Protein AF-S8A061-F1 (afdb_monomer_lite)

Radius of gyration: 48.56 Å; chains: 1; bounding box: 81×166×101 Å

Organism: Dactylellina haptotyla (strain CBS 200.50) (NCBI:txid1284197)

pLDDT: mean 75.88, std 17.02, range [31.41, 95.56]

Foldseek 3Di:
DDPPPPPDDDDDDDDQDWDAAPPPRDIDSALVVNLVCQQAFAFWKAWPVDDDPLGTAGHPPRLQVSLVVVVHQQPIWMAGPFPRHTLGRCDDPVSVVVSSVCCCVAQFPADPQPRDTHGGPVVVVCCCVPVPVNVVSVVVVVVVVVVVVVVVVVVVVVVVVVVVVVVVVVVVVVVVVVVVVVVVVVVVVVVVVVVVVPDDPCPVVVVVVVQVPPPPNDPPVPDDDDDDDDDDDDDPVVVVVVVVVVVVVVVVCVVVVPDDVVVVVVVVLVPPPPVPDDPVVNVVNVVVVVVVVVVVVVVVVVVVVVVVVVVVVVVVVVVVVVVVVVVVVVVVVVVVVVVVVVVVVVVVVVVVVVVVVVVVVVVVVVVVVVVVVVVVVVVVVVVVVVVVD

Secondary structure (DSSP, 8-state):
-----------SS-----EE-TTT--EESSHHHHHHHIIIII-EEEESSS-SGGGEEEHHHHHHHHHHHTT-TTT--EEETTT--EEESSPPTTTHHHHHHHHHHHTSEEPTTT--EESSHHHHHHHHHH-HHHHHHHHHHHHHHHHHHHHHHHHHHHHHHHHHHHHHHHHHHHHHHHHHHHHHHHHHHHHHHHHHHHS-TTHHHHHHHHHTT-TT--TTTTS----PPPPPPPTHHHHHHHHHHHHHHHHHHHHTT---HHHHHHHHHHTS-GGGS-HHHHHHHHHHHHHHHHHHHHHHHHHHHHHHHHHHHHHHHHHHHHHHHHHHHHHHHHHHHHHHHHHHHHHHHHHHHHHHHHHHHHHHHHHHHHHHHHHHHHHHHHHHHHH--

Sequence (389 aa):
MIFDDGRTKLLGCGGVEVNACPCCEVEFMGAAGLQMHYVEEHAWLVCLDCTGKDQHHNGINGFKQHCQRLRSYRQHRIRCGECTAHLGRPPKPQEYGKFIEHLKTCQAILDGFCHDVFTSTELYYEHCNNDEVHILRRKKVQQEEYQERCRIREERKRAESFRKRQANIMAHNYYMACRIEEENKRKRIEQGLEKKTEEPEDYHSIEQAKLKADPNYNPWDDIPLHSKPVEQREPEQKKIVELAQTNNREILRKHYNIKPASEQTSAIKDQIPESMLSPWELAGKKRREAAEERAAAKREEEKKARVLKQAEEEKKKAEEEKIRLEKLKNETKQEKQEREAKEEEERKKLEERMAAFKAWVTQQREMREAKQREEHRVANSYAYINDEA

Structure (mmCIF, N/CA/C/O backbone):
data_AF-S8A061-F1
#
_entry.id   AF-S8A061-F1
#
loop_
_atom_site.group_PDB
_atom_site.id
_atom_site.type_symbol
_atom_site.label_atom_id
_atom_site.label_alt_id
_atom_site.label_comp_id
_atom_site.label_asym_id
_atom_site.label_entity_id
_atom_site.label_seq_id
_atom_site.pdbx_PDB_ins_code
_atom_site.Cartn_x
_atom_site.Cartn_y
_atom_site.Cartn_z
_atom_site.occupancy
_atom_site.B_iso_or_equiv
_atom_site.auth_seq_id
_atom_site.auth_comp_id
_atom_site.auth_asym_id
_atom_site.auth_atom_id
_atom_site.pdbx_PDB_model_num
ATOM 1 N N . MET A 1 1 ? -4.251 30.214 25.606 1.00 33.09 1 MET A N 1
ATOM 2 C CA . MET A 1 1 ? -3.655 29.182 26.477 1.00 33.09 1 MET A CA 1
ATOM 3 C C . MET A 1 1 ? -3.633 27.912 25.656 1.00 33.09 1 MET A C 1
ATOM 5 O O . MET A 1 1 ? -4.698 27.413 25.326 1.00 33.09 1 MET A O 1
ATOM 9 N N . ILE A 1 2 ? -2.453 27.521 25.186 1.00 31.41 2 ILE A N 1
ATOM 10 C CA . ILE A 1 2 ? -2.252 26.329 24.358 1.00 31.41 2 ILE A CA 1
ATOM 11 C C . ILE A 1 2 ? -1.919 25.211 25.345 1.00 31.41 2 ILE A C 1
ATOM 13 O O . ILE A 1 2 ? -0.968 25.359 26.112 1.00 31.41 2 ILE A O 1
ATOM 17 N N . PHE A 1 3 ? -2.746 24.168 25.393 1.00 32.06 3 PHE A N 1
ATOM 18 C CA . PHE A 1 3 ? -2.430 22.954 26.136 1.00 32.06 3 PHE A CA 1
ATOM 19 C C . PHE A 1 3 ? -1.420 22.169 25.304 1.00 32.06 3 PHE A C 1
ATOM 21 O O . PHE A 1 3 ? -1.730 21.681 24.221 1.00 32.06 3 PHE A O 1
ATOM 28 N N . ASP A 1 4 ? -0.184 22.171 25.785 1.00 36.00 4 ASP A N 1
ATOM 29 C CA . ASP A 1 4 ? 0.924 21.388 25.257 1.00 36.00 4 ASP A CA 1
ATOM 30 C C . ASP A 1 4 ? 0.810 19.993 25.900 1.00 36.00 4 ASP A C 1
ATOM 32 O O . ASP A 1 4 ? 1.313 19.751 27.001 1.00 36.00 4 ASP A O 1
ATOM 36 N N . ASP A 1 5 ? 0.043 19.097 25.272 1.00 39.66 5 ASP A N 1
ATOM 37 C CA . ASP A 1 5 ? -0.084 17.704 25.705 1.00 39.66 5 ASP A CA 1
ATOM 38 C C . ASP A 1 5 ? 1.250 16.998 25.438 1.00 39.66 5 ASP A C 1
ATOM 40 O O . ASP A 1 5 ? 1.564 16.592 24.319 1.00 39.66 5 ASP A O 1
ATOM 44 N N . GLY A 1 6 ? 2.081 16.912 26.478 1.00 39.16 6 GLY A N 1
ATOM 45 C CA . GLY A 1 6 ? 3.470 16.450 26.446 1.00 39.16 6 GLY A CA 1
ATOM 46 C C . GLY A 1 6 ? 3.690 14.983 26.054 1.00 39.16 6 GLY A C 1
ATOM 47 O O . GLY A 1 6 ? 4.290 14.239 26.826 1.00 39.16 6 GLY A O 1
ATOM 48 N N . ARG A 1 7 ? 3.281 14.565 24.851 1.00 48.28 7 ARG A N 1
ATOM 49 C CA . ARG A 1 7 ? 3.490 13.206 24.316 1.00 48.28 7 ARG A CA 1
ATOM 50 C C . ARG A 1 7 ? 4.480 13.076 23.165 1.00 48.28 7 ARG A C 1
ATOM 52 O O . ARG A 1 7 ? 4.666 11.979 22.658 1.00 48.28 7 ARG A O 1
ATOM 59 N N . THR A 1 8 ? 5.223 14.120 22.820 1.00 47.09 8 THR A N 1
ATOM 60 C CA . THR A 1 8 ? 6.296 13.977 21.822 1.00 47.09 8 THR A CA 1
ATOM 61 C C . THR A 1 8 ? 7.532 14.767 22.211 1.00 47.09 8 THR A C 1
ATOM 63 O O . THR A 1 8 ? 7.772 15.881 21.756 1.00 47.09 8 THR A O 1
ATOM 66 N N . LYS A 1 9 ? 8.363 14.146 23.049 1.00 42.88 9 LYS A N 1
ATOM 67 C CA . LYS A 1 9 ? 9.779 14.486 23.175 1.00 42.88 9 LYS A CA 1
ATOM 68 C C . LYS A 1 9 ? 10.607 13.330 22.625 1.00 42.88 9 LYS A C 1
ATOM 70 O O . LYS A 1 9 ? 10.781 12.332 23.307 1.00 42.88 9 LYS A O 1
ATOM 75 N N . LEU A 1 10 ? 11.132 13.517 21.413 1.00 38.00 10 LEU A N 1
ATOM 76 C CA . LEU A 1 10 ? 12.569 13.518 21.090 1.00 38.00 10 LEU A CA 1
ATOM 77 C C . LEU A 1 10 ? 12.796 13.114 19.628 1.00 38.00 10 LEU A C 1
ATOM 79 O O . LEU A 1 10 ? 12.884 11.945 19.267 1.00 38.00 10 LEU A O 1
ATOM 83 N N . LEU A 1 11 ? 12.969 14.138 18.794 1.00 41.00 11 LEU A N 1
ATOM 84 C CA . LEU A 1 11 ? 13.789 14.044 17.596 1.00 41.00 11 LEU A CA 1
ATOM 85 C C . LEU A 1 11 ? 15.256 13.931 18.039 1.00 41.00 11 LEU A C 1
ATOM 87 O O . LEU A 1 11 ? 15.762 14.834 18.702 1.00 41.00 11 LEU A O 1
ATOM 91 N N . GLY A 1 12 ? 15.934 12.854 17.637 1.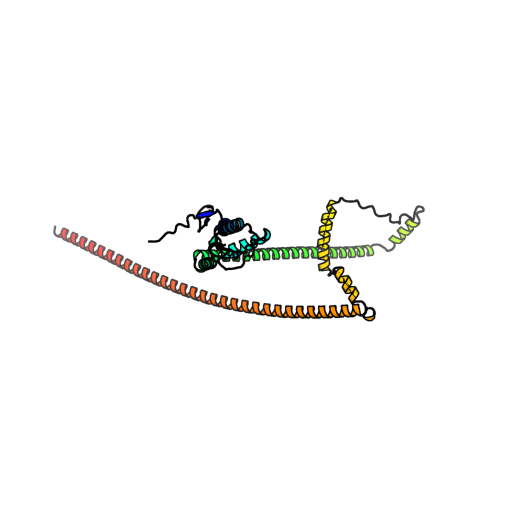00 37.88 12 GLY A N 1
ATOM 92 C CA . GLY A 1 12 ? 17.395 12.743 17.687 1.00 37.88 12 GLY A CA 1
ATOM 93 C C . GLY A 1 12 ? 17.913 11.546 18.486 1.00 37.88 12 GLY A C 1
ATOM 94 O O . GLY A 1 12 ? 17.843 11.535 19.707 1.00 37.88 12 GLY A O 1
ATOM 95 N N . CYS A 1 13 ? 18.513 10.592 17.763 1.00 32.75 13 CYS A N 1
ATOM 96 C CA . CYS A 1 13 ? 19.324 9.466 18.251 1.00 32.75 13 CYS A CA 1
ATOM 97 C C . CYS A 1 13 ? 18.571 8.316 18.945 1.00 32.75 13 CYS A C 1
ATOM 99 O O . CYS A 1 13 ? 18.539 8.249 20.164 1.00 32.75 13 CYS A O 1
ATOM 101 N N . GLY A 1 14 ? 18.058 7.352 18.165 1.00 42.47 14 GLY A N 1
ATOM 102 C CA . GLY A 1 14 ? 17.875 5.953 18.599 1.00 42.47 14 GLY A CA 1
ATOM 103 C C . GLY A 1 14 ? 17.103 5.707 19.902 1.00 42.47 14 GLY A C 1
ATOM 104 O O . GLY A 1 14 ? 17.338 4.687 20.547 1.00 42.47 14 GLY A O 1
ATOM 105 N N . GLY A 1 15 ? 16.231 6.632 20.308 1.00 47.78 15 GLY A N 1
ATOM 106 C CA . GLY A 1 15 ? 15.401 6.482 21.495 1.00 47.78 15 GLY A CA 1
ATOM 107 C C . GLY A 1 15 ? 14.427 5.332 21.288 1.00 47.78 15 GLY A C 1
ATOM 108 O O . GLY A 1 15 ? 13.675 5.325 20.318 1.00 47.78 15 GLY A O 1
ATOM 109 N N . VAL A 1 16 ? 14.473 4.342 22.175 1.00 63.16 16 VAL A N 1
ATOM 110 C CA . VAL A 1 16 ? 13.465 3.282 22.223 1.00 63.16 16 VAL A CA 1
ATOM 111 C C . VAL A 1 16 ? 12.133 3.956 22.548 1.00 63.16 16 VAL A C 1
ATOM 113 O O . VAL A 1 16 ? 11.994 4.536 23.622 1.00 63.16 16 VAL A O 1
ATOM 116 N N . GLU A 1 17 ? 11.182 3.934 21.613 1.00 68.69 17 GLU A N 1
ATOM 117 C CA . GLU A 1 17 ? 9.831 4.448 21.848 1.00 68.69 17 GLU A CA 1
ATOM 118 C C . GLU A 1 17 ? 9.162 3.599 22.937 1.00 68.69 17 GLU A C 1
ATOM 120 O O . GLU A 1 17 ? 8.884 2.410 22.753 1.00 68.69 17 GLU A O 1
ATOM 125 N N . VAL A 1 18 ? 8.949 4.207 24.104 1.00 80.94 18 VAL A N 1
ATOM 126 C CA . VAL A 1 18 ? 8.256 3.577 25.227 1.00 80.94 18 VAL A CA 1
ATOM 127 C C . VAL A 1 18 ? 6.762 3.845 25.081 1.00 80.94 18 VAL A C 1
ATOM 129 O O . VAL A 1 18 ? 6.333 4.993 25.006 1.00 80.94 18 VAL A O 1
ATOM 132 N N . ASN A 1 19 ? 5.972 2.776 25.040 1.00 83.44 19 ASN A N 1
ATOM 133 C CA . ASN A 1 19 ? 4.523 2.825 24.887 1.00 83.44 19 ASN A CA 1
ATOM 134 C C . ASN A 1 19 ? 3.856 2.449 26.213 1.00 83.44 19 ASN A C 1
ATOM 136 O O . ASN A 1 19 ? 4.050 1.334 26.696 1.00 83.44 19 ASN A O 1
ATOM 140 N N . ALA A 1 20 ? 3.069 3.351 26.797 1.00 85.44 20 ALA A N 1
ATOM 141 C CA . ALA A 1 20 ? 2.356 3.100 28.050 1.00 85.44 20 ALA A CA 1
ATOM 142 C C . ALA A 1 20 ? 0.927 2.601 27.796 1.00 85.44 20 ALA A C 1
ATOM 144 O O . ALA A 1 20 ? 0.228 3.092 26.906 1.00 85.44 20 ALA A O 1
ATOM 145 N N . CYS A 1 21 ? 0.467 1.638 28.595 1.00 86.25 21 CYS A N 1
ATOM 146 C CA . CYS A 1 21 ? -0.908 1.159 28.524 1.00 86.25 21 CYS A CA 1
ATOM 147 C C . CYS A 1 21 ? -1.901 2.239 28.983 1.00 86.25 21 CYS A C 1
ATOM 149 O O . CYS A 1 21 ? -1.768 2.730 30.102 1.00 86.25 21 CYS A O 1
ATOM 151 N N . PRO A 1 22 ? -2.951 2.560 28.203 1.00 83.12 22 PRO A N 1
ATOM 152 C CA . PRO A 1 22 ? -3.922 3.585 28.588 1.00 83.12 22 PRO A CA 1
ATOM 153 C C . PRO A 1 22 ? -4.791 3.193 29.794 1.00 83.12 22 PRO A C 1
ATOM 155 O O . PRO A 1 22 ? -5.419 4.058 30.393 1.00 83.12 22 PRO A O 1
ATOM 158 N N . CYS A 1 23 ? -4.851 1.905 30.150 1.00 86.69 23 CYS A N 1
ATOM 159 C CA . CYS A 1 23 ? -5.700 1.406 31.235 1.00 86.69 23 CYS A CA 1
ATOM 160 C C . CYS A 1 23 ? -4.965 1.255 32.574 1.00 86.69 23 CYS A C 1
ATOM 162 O O . CYS A 1 23 ? -5.601 1.331 33.621 1.00 86.69 23 CYS A O 1
ATOM 164 N N . CYS A 1 24 ? -3.653 0.999 32.559 1.00 91.25 24 CYS A N 1
ATOM 165 C CA . CYS A 1 24 ? -2.885 0.725 33.781 1.00 91.25 24 CYS A CA 1
ATOM 166 C C . CYS A 1 24 ? -1.456 1.286 33.778 1.00 91.25 24 CYS A C 1
ATOM 168 O O . CYS A 1 24 ? -0.664 0.903 34.634 1.00 91.25 24 CYS A O 1
ATOM 170 N N . GLU A 1 25 ? -1.113 2.128 32.800 1.00 89.12 25 GLU A N 1
ATOM 171 C CA . GLU A 1 25 ? 0.148 2.885 32.708 1.00 89.12 25 GLU A CA 1
ATOM 172 C C . GLU A 1 25 ? 1.434 2.040 32.650 1.00 89.12 25 GLU A C 1
ATOM 174 O O . GLU A 1 25 ? 2.536 2.575 32.700 1.00 89.12 25 GLU A O 1
ATOM 179 N N . VAL A 1 26 ? 1.324 0.717 32.476 1.00 90.38 26 VAL A N 1
ATOM 180 C CA . VAL A 1 26 ? 2.487 -0.164 32.301 1.00 90.38 26 VAL A CA 1
ATOM 181 C C . VAL A 1 26 ? 3.176 0.161 30.980 1.00 90.38 26 VAL A C 1
ATOM 183 O O . VAL A 1 26 ? 2.534 0.211 29.929 1.00 90.38 26 VAL A O 1
ATOM 186 N N . GLU A 1 27 ? 4.485 0.364 31.046 1.00 90.69 27 GLU A N 1
ATOM 187 C CA . GLU A 1 27 ? 5.329 0.748 29.922 1.00 90.69 27 GLU A CA 1
ATOM 188 C C . GLU A 1 27 ? 5.903 -0.462 29.174 1.00 90.69 27 GLU A C 1
ATOM 190 O O . GLU A 1 27 ? 6.344 -1.449 29.766 1.00 90.69 27 GLU A O 1
ATOM 195 N N . PHE A 1 28 ? 5.944 -0.363 27.846 1.00 91.12 28 PHE A N 1
ATOM 196 C CA . PHE A 1 28 ? 6.450 -1.391 26.945 1.00 91.12 28 PHE A CA 1
ATOM 197 C C . PHE A 1 28 ? 7.448 -0.796 25.957 1.00 91.12 28 PHE A C 1
ATOM 199 O O . PHE A 1 28 ? 7.189 0.230 25.336 1.00 91.12 28 PHE A O 1
ATOM 206 N N . MET A 1 29 ? 8.548 -1.508 25.711 1.00 85.69 29 MET A N 1
ATOM 207 C CA . MET A 1 29 ? 9.551 -1.129 24.701 1.00 85.69 29 MET A CA 1
ATOM 208 C C . MET A 1 29 ? 9.081 -1.339 23.248 1.00 85.69 29 MET A C 1
ATOM 210 O O . MET A 1 29 ? 9.860 -1.172 22.315 1.00 85.69 29 MET A O 1
ATOM 214 N N . GLY A 1 30 ? 7.835 -1.765 23.030 1.00 86.88 30 GLY A N 1
ATOM 215 C CA . GLY A 1 30 ? 7.304 -1.976 21.691 1.00 86.88 30 GLY A CA 1
ATOM 216 C C . GLY A 1 30 ? 5.797 -2.189 21.672 1.00 86.88 30 GLY A C 1
ATOM 217 O O . GLY A 1 30 ? 5.222 -2.821 22.564 1.00 86.88 30 GLY A O 1
ATOM 218 N N . ALA A 1 31 ? 5.166 -1.707 20.606 1.00 86.94 31 ALA A N 1
ATOM 219 C CA . ALA A 1 31 ? 3.717 -1.703 20.470 1.00 86.94 31 ALA A CA 1
ATOM 220 C C . ALA A 1 31 ? 3.098 -3.109 20.396 1.00 86.94 31 ALA A C 1
ATOM 222 O O . ALA A 1 31 ? 1.987 -3.323 20.868 1.00 86.94 31 ALA A O 1
ATOM 223 N N . ALA A 1 32 ? 3.837 -4.110 19.902 1.00 89.81 32 ALA A N 1
ATOM 224 C CA . ALA A 1 32 ? 3.392 -5.506 19.936 1.00 89.81 32 ALA A CA 1
ATOM 225 C C . ALA A 1 32 ? 3.254 -6.050 21.372 1.00 89.81 32 ALA A C 1
ATOM 227 O O . ALA A 1 32 ? 2.344 -6.834 21.651 1.00 89.81 32 ALA A O 1
ATOM 228 N N . GLY A 1 33 ? 4.143 -5.627 22.280 1.00 92.12 33 GLY A N 1
ATOM 229 C CA . GLY A 1 33 ? 4.072 -5.970 23.701 1.00 92.12 33 GLY A CA 1
ATOM 230 C C . GLY A 1 33 ? 2.872 -5.307 24.369 1.00 92.12 33 GLY A C 1
ATOM 231 O O . GLY A 1 33 ? 2.084 -5.989 25.018 1.00 92.12 33 GLY A O 1
ATOM 232 N N . LEU A 1 34 ? 2.677 -4.011 24.106 1.00 92.44 34 LEU A N 1
ATOM 233 C CA . LEU A 1 34 ? 1.504 -3.267 24.566 1.00 92.44 34 LEU A CA 1
ATOM 234 C C . LEU A 1 34 ? 0.191 -3.892 24.061 1.00 92.44 34 LEU A C 1
ATOM 236 O O . LEU A 1 34 ? -0.743 -4.088 24.837 1.00 92.44 34 LEU A O 1
ATOM 240 N N . GLN A 1 35 ? 0.125 -4.257 22.779 1.00 94.44 35 GLN A N 1
ATOM 241 C CA . GLN A 1 35 ? -1.048 -4.889 22.178 1.00 94.44 35 GLN A CA 1
ATOM 242 C C . GLN A 1 35 ? -1.401 -6.208 22.877 1.00 94.44 35 GLN A C 1
ATOM 244 O O . GLN A 1 35 ? -2.561 -6.458 23.202 1.00 94.44 35 GLN A O 1
ATOM 249 N N . MET A 1 36 ? -0.399 -7.059 23.123 1.00 95.12 36 MET A N 1
ATOM 250 C CA . MET A 1 36 ? -0.595 -8.317 23.847 1.00 95.12 36 MET A CA 1
ATOM 251 C C . MET A 1 36 ? -1.033 -8.084 25.288 1.00 95.12 36 MET A C 1
ATOM 253 O O . MET A 1 36 ? -1.967 -8.738 25.740 1.00 95.12 36 MET A O 1
ATOM 257 N N . HIS A 1 37 ? -0.408 -7.134 25.981 1.00 94.88 37 HIS A N 1
ATOM 258 C CA . HIS A 1 37 ? -0.796 -6.768 27.336 1.00 94.88 37 HIS A CA 1
ATOM 259 C C . HIS A 1 37 ? -2.259 -6.317 27.405 1.00 94.88 37 HIS A C 1
ATOM 261 O O . HIS A 1 37 ? -3.004 -6.777 28.267 1.00 94.88 37 HIS A O 1
ATOM 267 N N . TYR A 1 38 ? -2.701 -5.490 26.453 1.00 94.31 38 TYR A N 1
ATOM 268 C CA . TYR A 1 38 ? -4.098 -5.076 26.377 1.00 94.31 38 TYR A CA 1
ATOM 269 C C . TYR A 1 38 ? -5.037 -6.275 26.216 1.00 94.31 38 TYR A C 1
ATOM 271 O O . TYR A 1 38 ? -6.026 -6.397 26.935 1.00 94.31 38 TYR A O 1
ATOM 279 N N . VAL A 1 39 ? -4.706 -7.202 25.315 1.00 94.44 39 VAL A N 1
ATOM 280 C CA . VAL A 1 39 ? -5.485 -8.432 25.127 1.00 94.44 39 VAL A CA 1
ATOM 281 C C . VAL A 1 39 ? -5.546 -9.264 26.414 1.00 94.44 39 VAL A C 1
ATOM 283 O O . VAL A 1 39 ? -6.603 -9.781 26.776 1.00 94.44 39 VAL A O 1
ATOM 286 N N . GLU A 1 40 ? -4.428 -9.406 27.118 1.00 94.19 40 GLU A N 1
ATOM 287 C CA . GLU A 1 40 ? -4.327 -10.274 28.290 1.00 94.19 40 GLU A CA 1
ATOM 288 C C . GLU A 1 40 ? -4.986 -9.705 29.546 1.00 94.19 40 GLU A C 1
ATOM 290 O O . GLU A 1 40 ? -5.576 -10.487 30.295 1.00 94.19 40 GLU A O 1
ATOM 295 N N . GLU A 1 41 ? -4.945 -8.386 29.741 1.00 94.44 41 GLU A N 1
ATOM 296 C CA . GLU A 1 41 ? -5.361 -7.731 30.990 1.00 94.44 41 GLU A CA 1
ATOM 297 C C . GLU A 1 41 ? -6.622 -6.865 30.855 1.00 94.44 41 GLU A C 1
ATOM 299 O O . GLU A 1 41 ? -7.381 -6.745 31.815 1.00 94.44 41 GLU A O 1
ATOM 304 N N . HIS A 1 42 ? -6.894 -6.303 29.672 1.00 94.44 42 HIS A N 1
ATOM 305 C CA . HIS A 1 42 ? -7.905 -5.244 29.507 1.00 94.44 42 HIS A CA 1
ATOM 306 C C . HIS A 1 42 ? -9.012 -5.562 28.498 1.00 94.44 42 HIS A C 1
ATOM 308 O O . HIS A 1 42 ? -10.069 -4.941 28.558 1.00 94.44 42 HIS A O 1
ATOM 314 N N . ALA A 1 43 ? -8.828 -6.546 27.611 1.00 93.50 43 ALA A N 1
ATOM 315 C CA . ALA A 1 43 ? -9.847 -6.932 26.630 1.00 93.50 43 ALA A CA 1
ATOM 316 C C . ALA A 1 43 ? -11.187 -7.278 27.293 1.00 93.50 43 ALA A C 1
ATOM 318 O O . ALA A 1 43 ? -11.258 -8.102 28.204 1.00 93.50 43 ALA A O 1
ATOM 319 N N . TRP A 1 44 ? -12.274 -6.688 26.813 1.00 93.50 44 TRP A N 1
ATOM 320 C CA . TRP A 1 44 ? -13.591 -6.895 27.390 1.00 93.50 44 TRP A CA 1
ATOM 321 C C . TRP A 1 44 ? -14.204 -8.209 26.902 1.00 93.50 44 TRP A C 1
ATOM 323 O O . TRP A 1 44 ? -14.549 -8.363 25.726 1.00 93.50 44 TRP A O 1
ATOM 333 N N . LEU A 1 45 ? -14.355 -9.166 27.817 1.00 92.06 45 LEU A N 1
ATOM 334 C CA . LEU A 1 45 ? -14.873 -10.504 27.538 1.00 92.06 45 LEU A CA 1
ATOM 335 C C . LEU A 1 45 ? -16.161 -10.774 28.310 1.00 92.06 45 LEU A C 1
ATOM 337 O O . LEU A 1 45 ? -16.303 -10.375 29.466 1.00 92.06 45 LEU A O 1
ATOM 341 N N . VAL A 1 46 ? -17.081 -11.506 27.676 1.00 91.31 46 VAL A N 1
ATOM 342 C CA . VAL A 1 46 ? -18.359 -11.899 28.276 1.00 91.31 46 VAL A CA 1
ATOM 343 C C . VAL A 1 46 ? -18.466 -13.418 28.393 1.00 91.31 46 VAL A C 1
ATOM 345 O O . VAL A 1 46 ? -18.392 -14.132 27.391 1.00 91.31 46 VAL A O 1
ATOM 348 N N . CYS A 1 47 ? -18.673 -13.914 29.612 1.00 90.12 47 CYS A N 1
ATOM 349 C CA . CYS A 1 47 ? -18.983 -15.312 29.890 1.00 90.12 47 CYS A CA 1
ATOM 350 C C . CYS A 1 47 ? -20.475 -15.577 29.650 1.00 90.12 47 CYS A C 1
ATOM 352 O O . CYS A 1 47 ? -21.334 -15.013 30.325 1.00 90.12 47 CYS A O 1
ATOM 354 N N . LEU A 1 48 ? -20.796 -16.449 28.693 1.00 87.62 48 LEU A N 1
ATOM 355 C CA . LEU A 1 48 ? -22.182 -16.739 28.303 1.00 87.62 48 LEU A CA 1
ATOM 356 C C . LEU A 1 48 ? -22.888 -17.757 29.201 1.00 87.62 48 LEU A C 1
ATOM 358 O O . LEU A 1 48 ? -24.103 -17.907 29.106 1.00 87.62 48 LEU A O 1
ATOM 362 N N . ASP A 1 49 ? -22.140 -18.476 30.033 1.00 85.88 49 ASP A N 1
ATOM 363 C CA . ASP A 1 49 ? -22.702 -19.502 30.920 1.00 85.88 49 ASP A CA 1
ATOM 364 C C . ASP A 1 49 ? -22.876 -19.000 32.362 1.00 85.88 49 ASP A C 1
ATOM 366 O O . ASP A 1 49 ? -23.431 -19.704 33.203 1.00 85.88 49 ASP A O 1
ATOM 370 N N . CYS A 1 50 ? -22.446 -17.767 32.647 1.00 84.06 50 CYS A N 1
ATOM 371 C CA . CYS A 1 50 ? -22.691 -17.094 33.918 1.00 84.06 50 CYS A CA 1
ATOM 372 C C . CYS A 1 50 ? -23.859 -16.113 33.795 1.00 84.06 50 CYS A C 1
ATOM 374 O O . CYS A 1 50 ? -24.105 -15.531 32.739 1.00 84.06 50 CYS A O 1
ATOM 376 N N . THR A 1 51 ? -24.597 -15.914 34.885 1.00 74.62 51 THR A N 1
ATOM 377 C CA . THR A 1 51 ? -25.728 -14.978 34.959 1.00 74.62 51 THR A CA 1
ATOM 378 C C . THR A 1 51 ? -25.401 -13.821 35.899 1.00 74.62 51 THR A C 1
ATOM 380 O O . THR A 1 51 ? -24.955 -14.058 37.019 1.00 74.62 51 THR A O 1
ATOM 383 N N . GLY A 1 52 ? -25.665 -12.579 35.485 1.00 72.88 52 GLY A N 1
ATOM 384 C CA . GLY A 1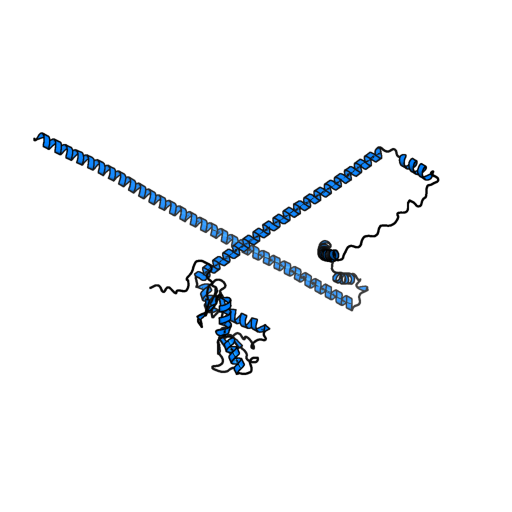 52 ? -25.549 -11.400 36.353 1.00 72.88 52 GLY A CA 1
ATOM 385 C C . GLY A 1 52 ? -24.181 -10.711 36.313 1.00 72.88 52 GLY A C 1
ATOM 386 O O . GLY A 1 52 ? -23.579 -10.582 35.254 1.00 72.88 52 GLY A O 1
ATOM 387 N N . LYS A 1 53 ? -23.703 -10.215 37.465 1.00 69.31 53 LYS A N 1
ATOM 388 C CA . LYS A 1 53 ? -22.515 -9.337 37.556 1.00 69.31 53 LYS A CA 1
ATOM 389 C C . LYS A 1 53 ? -21.195 -10.019 37.174 1.00 69.31 53 LYS A C 1
ATOM 391 O O . LYS A 1 53 ? -20.283 -9.341 36.718 1.00 69.31 53 LYS A O 1
ATOM 396 N N . ASP A 1 54 ? -21.121 -11.343 37.289 1.00 69.31 54 ASP A N 1
ATOM 397 C CA . ASP A 1 54 ? -19.925 -12.131 36.957 1.00 69.31 54 ASP A CA 1
ATOM 398 C C . ASP A 1 54 ? -19.809 -12.457 35.459 1.00 69.31 54 ASP A C 1
ATOM 400 O O . ASP A 1 54 ? -19.036 -13.328 35.075 1.00 69.31 54 ASP A O 1
ATOM 404 N N . GLN A 1 55 ? -20.604 -11.805 34.605 1.00 81.56 55 GLN A N 1
ATOM 405 C CA . GLN A 1 55 ? -20.555 -12.018 33.160 1.00 81.56 55 GLN A CA 1
ATOM 406 C C . GLN A 1 55 ? -19.376 -11.320 32.491 1.00 81.56 55 GLN A C 1
ATOM 408 O O . GLN A 1 55 ? -18.970 -11.760 31.421 1.00 81.56 55 GLN A O 1
ATOM 413 N N . HIS A 1 56 ? -18.847 -10.245 33.073 1.00 88.44 56 HIS A N 1
ATOM 414 C CA . HIS A 1 56 ? -17.830 -9.412 32.436 1.00 88.44 56 HIS A CA 1
ATOM 415 C C . HIS A 1 56 ? -16.453 -9.656 33.040 1.00 88.44 56 HIS A C 1
ATOM 417 O O . HIS A 1 56 ? -16.288 -9.688 34.261 1.00 88.44 56 HIS A O 1
ATOM 423 N N . HIS A 1 57 ? -15.454 -9.790 32.174 1.00 89.00 57 HIS A N 1
ATOM 424 C CA . HIS A 1 57 ? -14.069 -9.998 32.572 1.00 89.00 57 HIS A CA 1
ATOM 425 C C . HIS A 1 57 ? -13.147 -9.073 31.788 1.00 89.00 57 HIS A C 1
ATOM 427 O O . HIS A 1 57 ? -13.334 -8.888 30.584 1.00 89.00 57 HIS A O 1
ATOM 433 N N . ASN A 1 58 ? -12.147 -8.543 32.490 1.00 92.12 58 ASN A N 1
ATOM 434 C CA . ASN A 1 58 ? -11.082 -7.742 31.907 1.00 92.12 58 ASN A CA 1
ATOM 435 C C . ASN A 1 58 ? -9.916 -8.664 31.567 1.00 92.12 58 ASN A C 1
ATOM 437 O O . ASN A 1 58 ? -9.350 -9.334 32.436 1.00 92.12 58 ASN A O 1
ATOM 441 N N . GLY A 1 59 ? -9.628 -8.733 30.279 1.00 91.50 59 GLY A N 1
ATOM 442 C CA . GLY A 1 59 ? -8.564 -9.526 29.718 1.00 91.50 59 GLY A CA 1
ATOM 443 C C . GLY A 1 59 ? -8.807 -11.029 29.760 1.00 91.50 59 GLY A C 1
ATOM 444 O O . GLY A 1 59 ? -9.676 -11.580 30.454 1.00 91.50 59 GLY A O 1
ATOM 445 N N . ILE A 1 60 ? -7.965 -11.734 29.011 1.00 90.75 60 ILE A N 1
ATOM 446 C CA . ILE A 1 60 ? -7.935 -13.194 29.038 1.00 90.75 60 ILE A CA 1
ATOM 447 C C . ILE A 1 60 ? -7.577 -13.708 30.439 1.00 90.75 60 ILE A C 1
ATOM 449 O O . ILE A 1 60 ? -8.110 -14.734 30.871 1.00 90.75 60 ILE A O 1
ATOM 453 N N . ASN A 1 61 ? -6.695 -13.021 31.166 1.00 91.06 61 ASN A N 1
ATOM 454 C CA . ASN A 1 61 ? -6.263 -13.449 32.493 1.00 91.06 61 ASN A CA 1
ATOM 455 C C . ASN A 1 61 ? -7.397 -13.348 33.520 1.00 91.06 61 ASN A C 1
ATOM 457 O O . ASN A 1 61 ? -7.606 -14.306 34.273 1.00 91.06 61 ASN A O 1
ATOM 461 N N . GLY A 1 62 ? -8.213 -12.290 33.476 1.00 89.38 62 GLY A N 1
ATOM 462 C CA . GLY A 1 62 ? -9.426 -12.192 34.291 1.00 89.38 62 GLY A CA 1
ATOM 463 C C . GLY A 1 62 ? -10.419 -13.320 33.996 1.00 89.38 62 GLY A C 1
ATOM 464 O O . GLY A 1 62 ? -10.908 -13.984 34.915 1.00 89.38 62 GLY A O 1
ATOM 465 N N . PHE A 1 63 ? -10.650 -13.624 32.714 1.00 87.94 63 PHE A N 1
ATOM 466 C CA . PHE A 1 63 ? -11.512 -14.743 32.320 1.00 87.94 63 PHE A CA 1
ATOM 467 C C . PHE A 1 63 ? -10.959 -16.102 32.788 1.00 87.94 63 PHE A C 1
ATOM 469 O O . PHE A 1 63 ? -11.708 -16.964 33.262 1.00 87.94 63 PHE A O 1
ATOM 476 N N . LYS A 1 64 ? -9.636 -16.304 32.708 1.00 86.19 64 LYS A N 1
ATOM 477 C CA . LYS A 1 64 ? -8.993 -17.536 33.181 1.00 86.19 64 LYS A CA 1
ATOM 478 C C . LYS A 1 64 ? -9.207 -17.753 34.673 1.00 86.19 64 LYS A C 1
ATOM 480 O O . LYS A 1 64 ? -9.562 -18.861 35.077 1.00 86.19 64 LYS A O 1
ATOM 485 N N . GLN A 1 65 ? -9.015 -16.709 35.477 1.00 87.25 65 GLN A N 1
ATOM 486 C CA . GLN A 1 65 ? -9.223 -16.762 36.924 1.00 87.25 65 GLN A CA 1
ATOM 487 C C . GLN A 1 65 ? -10.683 -17.076 37.270 1.00 87.25 65 GLN A C 1
ATOM 489 O O . GLN A 1 65 ? -10.947 -17.920 38.128 1.00 87.25 65 GLN A O 1
ATOM 494 N N . HIS A 1 66 ? -11.634 -16.459 36.563 1.00 86.69 66 HIS A N 1
ATOM 495 C CA . HIS A 1 66 ? -13.058 -16.761 36.703 1.00 86.69 66 HIS A CA 1
ATOM 496 C C . HIS A 1 66 ? -13.350 -18.251 36.457 1.00 86.69 66 HIS A C 1
ATOM 498 O O . HIS A 1 66 ? -13.918 -18.940 37.306 1.00 86.69 66 HIS A O 1
ATOM 504 N N . CYS A 1 67 ? -12.866 -18.783 35.338 1.00 81.69 67 CYS A N 1
ATOM 505 C CA . CYS A 1 67 ? -13.034 -20.184 34.974 1.00 81.69 67 CYS A CA 1
ATOM 506 C C . CYS A 1 67 ? -12.366 -21.172 35.949 1.00 81.69 67 CYS A C 1
ATOM 508 O O . CYS A 1 67 ? -12.866 -22.281 36.155 1.00 81.69 67 CYS A O 1
ATOM 510 N N . GLN A 1 68 ? -11.232 -20.796 36.548 1.00 83.50 68 GLN A N 1
ATOM 511 C CA . GLN A 1 68 ? -10.566 -21.603 37.575 1.00 83.50 68 GLN A CA 1
ATOM 512 C C . GLN A 1 68 ? -11.409 -21.705 38.852 1.00 83.50 68 GLN A C 1
ATOM 514 O O . GLN A 1 68 ? -11.530 -22.798 39.408 1.00 83.50 68 GLN A O 1
ATOM 519 N N . ARG A 1 69 ? -12.043 -20.604 39.286 1.00 82.50 69 ARG A N 1
ATOM 520 C CA . ARG A 1 69 ? -12.926 -20.598 40.469 1.00 82.50 69 ARG A CA 1
ATOM 521 C C . ARG A 1 69 ? -14.117 -21.542 40.306 1.00 82.50 69 ARG A C 1
ATOM 523 O O . ARG A 1 69 ? -14.476 -22.231 41.255 1.00 82.50 69 ARG A O 1
ATOM 530 N N . LEU A 1 70 ? -14.680 -21.628 39.102 1.00 76.69 70 LEU A N 1
ATOM 531 C CA . LEU A 1 70 ? -15.837 -22.480 38.804 1.00 76.69 70 LEU A CA 1
ATOM 532 C C . LEU A 1 70 ? -15.487 -23.965 38.576 1.00 76.69 70 LEU A C 1
ATOM 534 O O . LEU A 1 70 ? -16.382 -24.779 38.367 1.00 76.69 70 LEU A O 1
ATOM 538 N N . ARG A 1 71 ? -14.198 -24.347 38.638 1.00 69.81 71 ARG A N 1
ATOM 539 C CA . ARG A 1 71 ? -13.688 -25.719 38.397 1.00 69.81 71 ARG A CA 1
ATOM 540 C C . ARG A 1 71 ? -14.114 -26.333 37.049 1.00 69.81 71 ARG A C 1
ATOM 542 O O . ARG A 1 71 ? -14.026 -27.544 36.862 1.00 69.81 71 ARG A O 1
ATOM 549 N N . SER A 1 72 ? -14.517 -25.507 36.087 1.00 68.25 72 SER A N 1
ATOM 550 C CA . SER A 1 72 ? -15.146 -25.913 34.821 1.00 68.25 72 SER A CA 1
ATOM 551 C C . SER A 1 72 ? -14.523 -25.215 33.606 1.00 68.25 72 SER A C 1
ATOM 553 O O . SER A 1 72 ? -15.186 -25.045 32.585 1.00 68.25 72 SER A O 1
ATOM 555 N N . TYR A 1 73 ? -13.238 -24.837 33.673 1.00 59.72 73 TYR A N 1
ATOM 556 C CA . TYR A 1 73 ? -12.572 -23.987 32.672 1.00 59.72 73 TYR A CA 1
ATOM 557 C C . TYR A 1 73 ? -12.888 -24.344 31.215 1.00 59.72 73 TYR A C 1
ATOM 559 O O . TYR A 1 73 ? -13.137 -23.463 30.412 1.00 59.72 73 TYR A O 1
ATOM 567 N N . ARG A 1 74 ? -12.965 -25.630 30.857 1.00 63.56 74 ARG A N 1
ATOM 568 C CA . ARG A 1 74 ? -13.197 -26.078 29.469 1.00 63.56 74 ARG A CA 1
ATOM 569 C C . ARG A 1 74 ? -14.649 -25.996 28.980 1.00 63.56 74 ARG A C 1
ATOM 571 O O . ARG A 1 74 ? -14.910 -26.369 27.837 1.00 63.56 74 ARG A O 1
ATOM 578 N N . GLN A 1 75 ? -15.594 -25.593 29.824 1.00 71.88 75 GLN A N 1
ATOM 579 C CA . GLN A 1 75 ? -17.025 -25.651 29.512 1.00 71.88 75 GLN A CA 1
ATOM 580 C C . GLN A 1 75 ? -17.634 -24.286 29.197 1.00 71.88 75 GLN A C 1
ATOM 582 O O . GLN A 1 75 ? -18.611 -24.248 28.450 1.00 71.88 75 GLN A O 1
ATOM 587 N N . HIS A 1 76 ? -17.030 -23.200 29.687 1.00 78.50 76 HIS A N 1
ATOM 588 C CA . HIS A 1 76 ? -17.588 -21.861 29.540 1.00 78.50 76 HIS A CA 1
ATOM 589 C C . HIS A 1 76 ? -17.411 -21.323 28.121 1.00 78.50 76 HIS A C 1
ATOM 591 O O . HIS A 1 76 ? -16.349 -21.446 27.524 1.00 78.50 76 HIS A O 1
ATOM 597 N N . ARG A 1 77 ? -18.453 -20.726 27.560 1.00 85.12 77 ARG A N 1
ATOM 598 C CA . ARG A 1 77 ? -18.453 -20.061 26.263 1.00 85.12 77 ARG A CA 1
ATOM 599 C C . ARG A 1 77 ? -18.168 -18.582 26.454 1.00 85.12 77 ARG A C 1
ATOM 601 O O . ARG A 1 77 ? -18.724 -17.936 27.341 1.00 85.12 77 ARG A O 1
ATOM 608 N N . ILE A 1 78 ? -17.329 -18.061 25.575 1.00 87.50 78 ILE A N 1
ATOM 609 C CA . ILE A 1 78 ? -16.850 -16.688 25.590 1.00 87.50 78 ILE A CA 1
ATOM 610 C C . ILE A 1 78 ? -17.461 -15.947 24.414 1.00 87.50 78 ILE A C 1
ATOM 612 O O . ILE A 1 78 ? -17.579 -16.472 23.300 1.00 87.50 78 ILE A O 1
ATOM 616 N N . ARG A 1 79 ? -17.813 -14.697 24.664 1.00 90.12 79 ARG A N 1
ATOM 617 C CA . ARG A 1 79 ? -18.208 -13.732 23.653 1.00 90.12 79 ARG A CA 1
ATOM 618 C C . ARG A 1 79 ? -17.317 -12.501 23.761 1.00 90.12 79 ARG A C 1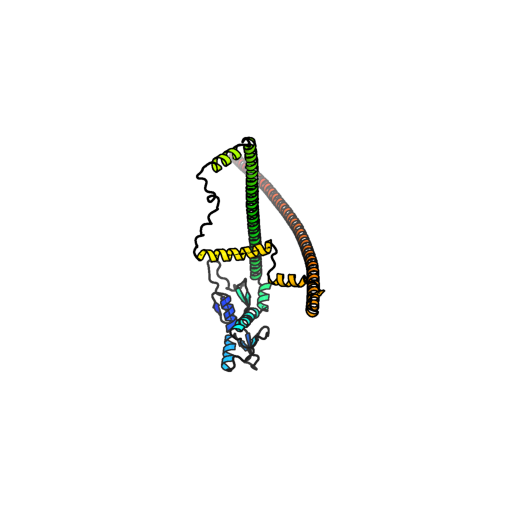
ATOM 620 O O . ARG A 1 79 ? -16.979 -12.085 24.868 1.00 90.12 79 ARG A O 1
ATOM 627 N N . CYS A 1 80 ? -16.949 -11.930 22.620 1.00 92.44 80 CYS A N 1
ATOM 628 C CA . CYS A 1 80 ? -16.328 -10.612 22.576 1.00 92.44 80 CYS A CA 1
ATOM 629 C C . CYS A 1 80 ? -17.294 -9.587 23.182 1.00 92.44 80 CYS A C 1
ATOM 631 O O . CYS A 1 80 ? -18.467 -9.570 22.809 1.00 92.44 80 CYS A O 1
ATOM 633 N N . GLY A 1 81 ? -16.836 -8.761 24.120 1.00 90.06 81 GLY A N 1
ATOM 634 C CA . GLY A 1 81 ? -17.656 -7.686 24.677 1.00 90.06 81 GLY A CA 1
ATOM 635 C C . GLY A 1 81 ? -17.996 -6.622 23.636 1.00 90.06 81 GLY A C 1
ATOM 636 O O . GLY A 1 81 ? -19.123 -6.148 23.608 1.00 90.06 81 GLY A O 1
ATOM 637 N N . GLU A 1 82 ? -17.059 -6.347 22.726 1.00 90.69 82 GLU A N 1
ATOM 638 C CA . GLU A 1 82 ? -17.169 -5.255 21.753 1.00 90.69 82 GLU A CA 1
ATOM 639 C C . GLU A 1 82 ? -18.094 -5.620 20.586 1.00 90.69 82 GLU A C 1
ATOM 641 O O . GLU A 1 82 ? -19.200 -5.109 20.458 1.00 90.69 82 GLU A O 1
ATOM 646 N N . CYS A 1 83 ? -17.688 -6.578 19.748 1.00 90.56 83 CYS A N 1
ATOM 647 C CA . CYS A 1 83 ? -18.451 -6.940 18.550 1.00 90.56 83 CYS A CA 1
ATOM 648 C C . CYS A 1 83 ? -19.485 -8.050 18.782 1.00 90.56 83 CYS A C 1
ATOM 650 O O . CYS A 1 83 ? -20.148 -8.488 17.843 1.00 90.56 83 CYS A O 1
ATOM 652 N N . THR A 1 84 ? -19.603 -8.571 20.008 1.00 90.06 84 THR A N 1
ATOM 653 C CA . THR A 1 84 ? -20.491 -9.693 20.366 1.00 90.06 84 THR A CA 1
ATOM 654 C C . THR A 1 84 ? -20.216 -11.019 19.638 1.00 90.06 84 THR A C 1
ATOM 656 O O . THR A 1 84 ? -20.989 -11.969 19.773 1.00 90.06 84 THR A O 1
ATOM 659 N N . ALA A 1 85 ? -19.096 -11.142 18.916 1.00 89.50 85 ALA A N 1
ATOM 660 C CA . ALA A 1 85 ? -18.722 -12.381 18.242 1.00 89.50 85 ALA A CA 1
ATOM 661 C C . ALA A 1 85 ? -18.550 -13.535 19.242 1.00 89.50 85 ALA A C 1
ATOM 663 O O . ALA A 1 85 ? -17.936 -13.385 20.302 1.00 89.50 85 ALA A O 1
ATOM 664 N N . HIS A 1 86 ? -19.081 -14.709 18.895 1.00 87.88 86 HIS A N 1
ATOM 665 C CA . HIS A 1 86 ? -18.879 -15.925 19.674 1.00 87.88 86 HIS A CA 1
ATOM 666 C C . HIS A 1 86 ? -17.456 -16.439 19.467 1.00 87.88 86 HIS A C 1
ATOM 668 O O . HIS A 1 86 ? -17.094 -16.872 18.375 1.00 87.88 86 HIS A O 1
ATOM 674 N N . LEU A 1 87 ? -16.671 -16.437 20.540 1.00 82.69 87 LEU A N 1
ATOM 675 C CA . LEU A 1 87 ? -15.272 -16.865 20.527 1.00 82.69 87 LEU A CA 1
ATOM 676 C C . LEU A 1 87 ? -15.109 -18.339 20.927 1.00 82.69 87 LEU A C 1
ATOM 678 O O . LEU A 1 87 ? -13.999 -18.860 20.982 1.00 82.69 87 LEU A O 1
ATOM 682 N N . GLY A 1 88 ? -16.232 -19.030 21.144 1.00 75.69 88 GLY A N 1
ATOM 683 C CA . GLY A 1 88 ? -16.280 -20.451 21.467 1.00 75.69 88 GLY A CA 1
ATOM 684 C C . GLY A 1 88 ? -15.968 -20.731 22.936 1.00 75.69 88 GLY A C 1
ATOM 685 O O . GLY A 1 88 ? -16.139 -19.874 23.798 1.00 75.69 88 GLY A O 1
ATOM 686 N N . ARG A 1 89 ? -15.569 -21.968 23.235 1.00 73.94 89 ARG A N 1
ATOM 687 C CA . ARG A 1 89 ? -15.054 -22.356 24.559 1.00 73.94 89 ARG A CA 1
ATOM 688 C C . ARG A 1 89 ? -13.569 -21.997 24.639 1.00 73.94 89 ARG A C 1
ATOM 690 O O . ARG A 1 89 ? -12.940 -21.975 23.580 1.00 73.94 89 ARG A O 1
ATOM 697 N N . PRO A 1 90 ? -12.988 -21.741 25.830 1.00 63.91 90 PRO A N 1
ATOM 698 C CA . PRO A 1 90 ? -11.585 -21.400 25.930 1.00 63.91 90 PRO A CA 1
ATOM 699 C C . PRO A 1 90 ? -10.770 -22.484 25.225 1.00 63.91 90 PRO A C 1
ATOM 701 O O . PRO A 1 90 ? -10.940 -23.680 25.501 1.00 63.91 90 PRO A O 1
ATOM 704 N N . PRO A 1 91 ? -9.966 -22.071 24.246 1.00 60.53 91 PRO A N 1
ATOM 705 C CA . PRO A 1 91 ? -9.564 -22.970 23.190 1.00 60.53 91 PRO A CA 1
ATOM 706 C C . PRO A 1 91 ? -8.586 -24.037 23.681 1.00 60.53 91 PRO A C 1
ATOM 708 O O . PRO A 1 91 ? -7.827 -23.840 24.635 1.00 60.53 91 PRO A O 1
ATOM 711 N N . LYS A 1 92 ? -8.544 -25.172 22.970 1.00 61.28 92 LYS A N 1
ATOM 712 C CA . LYS A 1 92 ? -7.345 -26.029 22.979 1.00 61.28 92 LYS A CA 1
ATOM 713 C C . LYS A 1 92 ? -6.133 -25.140 22.636 1.00 61.28 92 LYS A C 1
ATOM 715 O O . LYS A 1 92 ? -6.313 -24.183 21.888 1.00 61.28 92 LYS A O 1
ATOM 720 N N . PRO A 1 93 ? -4.900 -25.438 23.085 1.00 62.53 93 PRO A N 1
ATOM 721 C CA . PRO A 1 93 ? -3.737 -24.567 22.850 1.00 62.53 93 PRO A CA 1
ATOM 722 C C . PRO A 1 93 ? -3.570 -24.066 21.397 1.00 62.53 93 PRO A C 1
ATOM 724 O O . PRO A 1 93 ? -3.118 -22.950 21.176 1.00 62.53 93 PRO A O 1
ATOM 727 N N . GLN A 1 94 ? -4.005 -24.856 20.410 1.00 64.44 94 GLN A N 1
ATOM 728 C CA . GLN A 1 94 ? -3.980 -24.534 18.976 1.00 64.44 94 GLN A CA 1
ATOM 729 C C . GLN A 1 94 ? -5.013 -23.478 18.529 1.00 64.44 94 GLN A C 1
ATOM 731 O O . GLN A 1 94 ? -4.778 -22.752 17.571 1.00 64.44 94 GLN A O 1
ATOM 736 N N . GLU A 1 95 ? -6.159 -23.373 19.200 1.00 68.19 95 GLU A N 1
ATOM 737 C CA . GLU A 1 95 ? -7.236 -22.429 18.862 1.00 68.19 95 GLU A CA 1
ATOM 738 C C . GLU A 1 95 ? -7.083 -21.086 19.613 1.00 68.19 95 GLU A C 1
ATOM 740 O O . GLU A 1 95 ? -7.744 -20.104 19.277 1.00 68.19 95 GLU A O 1
ATOM 745 N N . TYR A 1 96 ? -6.162 -21.016 20.586 1.00 75.38 96 TYR A N 1
ATOM 746 C CA . TYR A 1 96 ? -5.847 -19.809 21.366 1.00 75.38 96 TYR A CA 1
ATOM 747 C C . TYR A 1 96 ? -5.291 -18.683 20.488 1.00 75.38 96 TYR A C 1
ATOM 749 O O . TYR A 1 96 ? -5.575 -17.513 20.735 1.00 75.38 96 TYR A O 1
ATOM 757 N N . GLY A 1 97 ? -4.606 -19.040 19.396 1.00 82.88 97 GLY A N 1
ATOM 758 C CA . GLY A 1 97 ? -4.139 -18.082 18.395 1.00 82.88 97 GLY A CA 1
ATOM 759 C C . GLY A 1 97 ? -5.278 -17.298 17.737 1.00 82.88 97 GLY A C 1
ATOM 760 O O . GLY A 1 97 ? -5.214 -16.076 17.698 1.00 82.88 97 GLY A O 1
ATOM 761 N N . LYS A 1 98 ? -6.357 -17.970 17.308 1.00 84.75 98 LYS A N 1
ATOM 762 C CA . LYS A 1 98 ? -7.496 -17.319 16.627 1.00 84.75 98 LYS A CA 1
ATOM 763 C C . LYS A 1 98 ? -8.253 -16.361 17.544 1.00 84.75 98 LYS A C 1
ATOM 765 O O . LYS A 1 98 ? -8.720 -15.312 17.115 1.00 84.75 98 LYS A O 1
ATOM 770 N N . PHE A 1 99 ? -8.374 -16.736 18.815 1.00 85.62 99 PHE A N 1
ATOM 771 C CA . PHE A 1 99 ? -9.002 -15.911 19.840 1.00 85.62 99 PHE A CA 1
ATOM 772 C C . PHE A 1 99 ? -8.206 -14.629 20.103 1.00 85.62 99 PHE A C 1
ATOM 774 O O . PHE A 1 99 ? -8.774 -13.540 20.071 1.00 85.62 99 PHE A O 1
ATOM 781 N N . ILE A 1 100 ? -6.888 -14.748 20.291 1.00 90.69 100 ILE A N 1
ATOM 782 C CA . ILE A 1 100 ? -6.007 -13.584 20.439 1.00 90.69 100 ILE A CA 1
ATOM 783 C C . ILE A 1 100 ? -6.053 -12.712 19.187 1.00 90.69 100 ILE A C 1
ATOM 785 O O . ILE A 1 100 ? -6.156 -11.497 19.298 1.00 90.69 100 ILE A O 1
ATOM 789 N N . GLU A 1 101 ? -5.985 -13.314 18.002 1.00 92.25 101 GLU A N 1
ATOM 790 C CA . GLU A 1 101 ? -6.007 -12.593 16.729 1.00 92.25 101 GLU A CA 1
ATOM 791 C C . GLU A 1 101 ? -7.296 -11.778 16.553 1.00 92.25 101 GLU A C 1
ATOM 793 O O . GLU A 1 101 ? -7.248 -10.618 16.141 1.00 92.25 101 GLU A O 1
ATOM 798 N N . HIS A 1 102 ? -8.442 -12.332 16.959 1.00 93.19 102 HIS A N 1
ATOM 799 C CA . HIS A 1 102 ? -9.691 -11.579 17.010 1.00 93.19 102 HIS A CA 1
ATOM 800 C C . HIS A 1 102 ? -9.603 -10.379 17.964 1.00 93.19 102 HIS A C 1
ATOM 802 O O . HIS A 1 102 ? -9.946 -9.264 17.585 1.00 93.19 102 HIS A O 1
ATOM 808 N N . LEU A 1 103 ? -9.116 -10.568 19.193 1.00 93.56 103 LEU A N 1
ATOM 809 C CA . LEU A 1 103 ? -9.025 -9.469 20.162 1.00 93.56 103 LEU A CA 1
ATOM 810 C C . LEU A 1 103 ? -8.039 -8.383 19.709 1.00 93.56 103 LEU A C 1
ATOM 812 O O . LEU A 1 103 ? -8.335 -7.201 19.843 1.00 93.56 103 LEU A O 1
ATOM 816 N N . LYS A 1 104 ? -6.930 -8.766 19.067 1.00 93.88 104 LYS A N 1
ATOM 817 C CA . LYS A 1 104 ? -5.977 -7.840 18.433 1.00 93.88 104 LYS A CA 1
ATOM 818 C C . LYS A 1 104 ? -6.572 -7.006 17.304 1.00 93.88 104 LYS A C 1
ATOM 820 O O . LYS A 1 104 ? -6.064 -5.934 17.014 1.00 93.88 104 LYS A O 1
ATOM 825 N N . THR A 1 105 ? -7.606 -7.500 16.635 1.00 92.62 105 THR A N 1
ATOM 826 C CA . THR A 1 105 ? -8.242 -6.801 15.507 1.00 92.62 105 THR A CA 1
ATOM 827 C C . THR A 1 105 ? -9.547 -6.113 15.892 1.00 92.62 105 THR A C 1
ATOM 829 O O . THR A 1 105 ? -10.027 -5.271 15.141 1.00 92.62 105 THR A O 1
ATOM 832 N N . CYS A 1 106 ? -10.108 -6.437 17.059 1.00 92.56 106 CYS A N 1
ATOM 833 C CA . CYS A 1 106 ? -11.383 -5.900 17.526 1.00 92.56 106 CYS A CA 1
ATOM 834 C C . CYS A 1 106 ? -11.243 -4.917 18.698 1.00 92.56 106 CYS A C 1
ATOM 836 O O . CYS A 1 106 ? -11.985 -3.944 18.746 1.00 92.56 106 CYS A O 1
ATOM 838 N N . GLN A 1 107 ? -10.341 -5.188 19.649 1.00 92.62 107 GLN A N 1
ATOM 839 C CA . GLN A 1 107 ? -10.246 -4.468 20.930 1.00 92.62 107 GLN A CA 1
ATOM 840 C C . GLN A 1 107 ? -8.832 -3.987 21.286 1.00 92.62 107 GLN A C 1
ATOM 842 O O . GLN A 1 107 ? -8.665 -3.262 22.252 1.00 92.62 107 GLN A O 1
ATOM 847 N N . ALA A 1 108 ? -7.800 -4.417 20.562 1.00 93.12 108 ALA A N 1
ATOM 848 C CA . ALA A 1 108 ? -6.418 -3.985 20.766 1.00 93.12 108 ALA A CA 1
ATOM 849 C C . ALA A 1 108 ? -5.772 -3.708 19.408 1.00 93.12 108 ALA A C 1
ATOM 851 O O . ALA A 1 108 ? -4.814 -4.370 19.013 1.00 93.12 108 ALA A O 1
ATOM 852 N N . ILE A 1 109 ? -6.361 -2.797 18.642 1.00 91.12 109 ILE A N 1
ATOM 853 C CA . ILE A 1 109 ? -6.005 -2.569 17.243 1.00 91.12 109 ILE A CA 1
ATOM 854 C C . ILE A 1 109 ? -4.710 -1.780 17.191 1.00 91.12 109 ILE A C 1
ATOM 856 O O . ILE A 1 109 ? -4.660 -0.649 17.655 1.00 91.12 109 ILE A O 1
ATOM 860 N N . LEU A 1 110 ? -3.667 -2.390 16.638 1.00 88.88 110 LEU A N 1
ATOM 861 C CA . LEU A 1 110 ? -2.374 -1.746 16.465 1.00 88.88 110 LEU A CA 1
ATOM 862 C C . LEU A 1 110 ? -2.333 -1.018 15.122 1.00 88.88 110 LEU A C 1
ATOM 864 O O . LEU A 1 110 ? -2.489 -1.645 14.071 1.00 88.88 110 LEU A O 1
ATOM 868 N N . ASP A 1 111 ? -2.064 0.280 15.158 1.00 87.94 111 ASP A N 1
ATOM 869 C CA . ASP A 1 111 ? -1.797 1.052 13.955 1.00 87.94 111 ASP A CA 1
ATOM 870 C C . ASP A 1 111 ? -0.385 0.766 13.429 1.00 87.94 111 ASP A C 1
ATOM 872 O O . ASP A 1 111 ? 0.613 0.954 14.124 1.00 87.94 111 ASP A O 1
ATOM 876 N N . GLY A 1 112 ? -0.290 0.316 12.177 1.00 84.00 112 GLY A N 1
ATOM 877 C CA . GLY A 1 112 ? 0.988 0.000 11.537 1.00 84.00 112 GLY A CA 1
ATOM 878 C C . GLY A 1 112 ? 1.845 1.214 11.151 1.00 84.00 112 GLY A C 1
ATOM 879 O O . GLY A 1 112 ? 2.989 1.023 10.749 1.00 84.00 112 GLY A O 1
ATOM 880 N N . PHE A 1 113 ? 1.315 2.436 11.233 1.00 83.62 113 PHE A N 1
ATOM 881 C CA . PHE A 1 113 ? 2.003 3.684 10.881 1.00 83.62 113 PHE A CA 1
ATOM 882 C C . PHE A 1 113 ? 2.341 4.537 12.105 1.00 83.62 113 PHE A C 1
ATOM 884 O O . PHE A 1 113 ? 3.376 5.208 12.120 1.00 83.62 113 PHE A O 1
ATOM 891 N N . CYS A 1 114 ? 1.460 4.540 13.105 1.00 83.00 114 CYS A N 1
ATOM 892 C CA . CYS A 1 114 ? 1.628 5.335 14.323 1.00 83.00 114 CYS A CA 1
ATOM 893 C C . CYS A 1 114 ? 2.089 4.508 15.525 1.00 83.00 114 CYS A C 1
ATOM 895 O O . CYS A 1 114 ? 2.575 5.088 16.486 1.00 83.00 114 CYS A O 1
ATOM 897 N N . HIS A 1 115 ? 1.991 3.175 15.454 1.00 83.12 115 HIS A N 1
ATOM 898 C CA . HIS A 1 115 ? 2.273 2.247 16.556 1.00 83.12 115 HIS A CA 1
ATOM 899 C C . HIS A 1 115 ? 1.390 2.438 17.802 1.00 83.12 115 HIS A C 1
ATOM 901 O O . HIS A 1 115 ? 1.657 1.842 18.846 1.00 83.12 115 HIS A O 1
ATOM 907 N N . ASP A 1 116 ? 0.296 3.187 17.670 1.00 84.75 116 ASP A N 1
ATOM 908 C CA . ASP A 1 116 ? -0.715 3.352 18.707 1.00 84.75 116 ASP A CA 1
ATOM 909 C C . ASP A 1 116 ? -1.638 2.129 18.787 1.00 84.75 116 ASP A C 1
ATOM 911 O O . ASP A 1 116 ? -1.911 1.461 17.783 1.00 84.75 116 ASP A O 1
ATOM 915 N N . VAL A 1 117 ? -2.128 1.832 19.994 1.00 88.12 117 VAL A N 1
ATOM 916 C CA . VAL A 1 117 ? -3.068 0.731 20.250 1.00 88.12 117 VAL A CA 1
ATOM 917 C C . VAL A 1 117 ? -4.436 1.294 20.623 1.00 88.12 117 VAL A C 1
ATOM 919 O O . VAL A 1 117 ? -4.575 2.001 21.619 1.00 88.12 117 VAL A O 1
ATOM 922 N N . PHE A 1 118 ? -5.452 0.929 19.846 1.00 88.88 118 PHE A N 1
ATOM 923 C CA . PHE A 1 118 ? -6.829 1.390 19.998 1.00 88.88 118 PHE A CA 1
ATOM 924 C C . PHE A 1 118 ? -7.715 0.315 20.614 1.00 88.88 118 PHE A C 1
ATOM 926 O O . PHE A 1 118 ? -7.600 -0.873 20.302 1.00 88.88 118 PHE A O 1
ATOM 933 N N . THR A 1 119 ? -8.634 0.753 21.470 1.00 87.31 119 THR A N 1
ATOM 934 C CA . THR A 1 119 ? -9.493 -0.134 22.262 1.00 87.31 119 THR A CA 1
ATOM 935 C C . THR A 1 119 ? -10.751 -0.592 21.523 1.00 87.31 119 THR A C 1
ATOM 937 O O . THR A 1 119 ? -11.421 -1.520 21.966 1.00 87.31 119 THR A O 1
ATOM 940 N N . SER A 1 120 ? -11.087 0.058 20.406 1.00 88.31 120 SER A N 1
ATOM 941 C CA . SER A 1 120 ? -12.229 -0.281 19.554 1.00 88.31 120 SER A CA 1
ATOM 942 C C . SER A 1 120 ? -11.947 0.042 18.088 1.00 88.31 120 SER A C 1
ATOM 944 O O . SER A 1 120 ? -11.096 0.876 17.758 1.00 88.31 120 SER A O 1
ATOM 946 N N . THR A 1 121 ? -12.697 -0.604 17.193 1.00 88.31 121 THR A N 1
ATOM 947 C CA . THR A 1 121 ? -12.651 -0.323 15.750 1.00 88.31 121 THR A CA 1
ATOM 948 C C . THR A 1 121 ? -13.082 1.099 15.423 1.00 88.31 121 THR A C 1
ATOM 950 O O . THR A 1 121 ? -12.532 1.696 14.504 1.00 88.31 121 THR A O 1
ATOM 953 N N . GLU A 1 122 ? -14.042 1.651 16.165 1.00 89.88 122 GLU A N 1
ATOM 954 C CA . GLU A 1 122 ? -14.545 3.009 15.938 1.00 89.88 122 GLU A CA 1
ATOM 955 C C . GLU A 1 122 ? -13.450 4.052 16.175 1.00 89.88 122 GLU A C 1
ATOM 957 O O . GLU A 1 122 ? -13.175 4.849 15.279 1.00 89.88 122 GLU A O 1
ATOM 962 N N . LEU A 1 123 ? -12.748 3.972 17.312 1.00 89.12 123 LEU A N 1
ATOM 963 C CA . LEU A 1 123 ? -11.641 4.877 17.641 1.00 89.12 123 LEU A CA 1
ATOM 964 C C . LEU A 1 123 ? -10.480 4.749 16.651 1.00 89.12 123 LEU A C 1
ATOM 966 O O . LEU A 1 123 ? -9.881 5.747 16.258 1.00 89.12 123 LEU A O 1
ATOM 970 N N . TYR A 1 124 ? -10.181 3.522 16.217 1.00 91.94 124 TYR A N 1
ATOM 971 C CA . TYR A 1 124 ? -9.162 3.287 15.198 1.00 91.94 124 TYR A CA 1
ATOM 972 C C . TYR A 1 124 ? -9.516 3.967 13.867 1.00 91.94 124 TYR A C 1
ATOM 974 O O . TYR A 1 124 ? -8.687 4.660 13.280 1.00 91.94 124 TYR A O 1
ATOM 982 N N . TYR A 1 125 ? -10.753 3.811 13.387 1.00 91.69 125 TYR A N 1
ATOM 983 C CA . TYR A 1 125 ? -11.174 4.453 12.140 1.00 91.69 125 TYR A CA 1
ATOM 984 C C . TYR A 1 125 ? -11.269 5.972 12.262 1.00 91.69 125 TYR A C 1
ATOM 986 O O . TYR A 1 125 ? -10.957 6.671 11.298 1.00 91.69 125 TYR A O 1
ATOM 994 N N . GLU A 1 126 ? -11.671 6.485 13.422 1.00 92.38 126 GLU A N 1
ATOM 995 C CA . GLU A 1 126 ? -11.647 7.917 13.703 1.00 92.38 126 GLU A CA 1
ATOM 996 C C . GLU A 1 126 ? -10.220 8.469 13.604 1.00 92.38 126 GLU A C 1
ATOM 998 O O . GLU A 1 126 ? -9.994 9.422 12.858 1.00 92.38 126 GLU A O 1
ATOM 1003 N N . HIS A 1 127 ? -9.243 7.814 14.242 1.00 91.88 127 HIS A N 1
ATOM 1004 C CA . HIS A 1 127 ? -7.823 8.150 14.105 1.00 91.88 127 HIS A CA 1
ATOM 1005 C C . HIS A 1 127 ? -7.378 8.130 12.638 1.00 91.88 127 HIS A C 1
ATOM 1007 O O . HIS A 1 127 ? -6.859 9.123 12.134 1.00 91.88 127 HIS A O 1
ATOM 1013 N N . CYS A 1 128 ? -7.656 7.048 11.906 1.00 90.25 128 CYS A N 1
ATOM 1014 C CA . CYS A 1 128 ? -7.244 6.932 10.508 1.00 90.25 128 CYS A CA 1
ATOM 1015 C C . CYS A 1 128 ? -7.820 8.021 9.585 1.00 90.25 128 CYS A C 1
ATOM 1017 O O . CYS A 1 128 ? -7.219 8.307 8.544 1.00 90.25 128 CYS A O 1
ATOM 1019 N N . ASN A 1 129 ? -8.989 8.575 9.919 1.00 90.38 129 ASN A N 1
ATOM 1020 C CA . ASN A 1 129 ? -9.705 9.540 9.083 1.00 90.38 129 ASN A CA 1
ATOM 1021 C C . ASN A 1 129 ? -9.496 10.998 9.507 1.00 90.38 129 ASN A C 1
ATOM 1023 O O . ASN A 1 129 ? -9.580 11.874 8.646 1.00 90.38 129 ASN A O 1
ATOM 1027 N N . ASN A 1 130 ? -9.232 11.254 10.791 1.00 91.44 130 ASN A N 1
ATOM 1028 C CA . ASN A 1 130 ? -9.194 12.605 11.354 1.00 91.44 130 ASN A CA 1
ATOM 1029 C C . ASN A 1 130 ? -7.794 13.039 11.811 1.00 91.44 130 ASN A C 1
ATOM 1031 O O . ASN A 1 130 ? -7.535 14.238 11.887 1.00 91.44 130 ASN A O 1
ATOM 1035 N N . ASP A 1 131 ? -6.883 12.108 12.105 1.00 90.69 131 ASP A N 1
ATOM 1036 C CA . ASP A 1 131 ? -5.524 12.454 12.519 1.00 90.69 131 ASP A CA 1
ATOM 1037 C C . ASP A 1 131 ? -4.676 12.847 11.296 1.00 90.69 131 ASP A C 1
ATOM 1039 O O . ASP A 1 131 ? -4.234 12.010 10.500 1.00 90.69 131 ASP A O 1
ATOM 1043 N N . GLU A 1 132 ? -4.436 14.151 11.137 1.00 89.50 132 GLU A N 1
ATOM 1044 C CA . GLU A 1 132 ? -3.635 14.698 10.038 1.00 89.50 132 GLU A CA 1
ATOM 1045 C C . GLU A 1 132 ? -2.217 14.110 9.995 1.00 89.50 132 GLU A C 1
ATOM 1047 O O . GLU A 1 132 ? -1.680 13.861 8.908 1.00 89.50 132 GLU A O 1
ATOM 1052 N N . VAL A 1 133 ? -1.614 13.836 11.156 1.00 87.31 133 VAL A N 1
ATOM 1053 C CA . VAL A 1 133 ? -0.265 13.267 11.252 1.00 87.31 133 VAL A CA 1
ATOM 1054 C C . VAL A 1 133 ? -0.275 11.823 10.763 1.00 87.31 133 VAL A C 1
ATOM 1056 O O . VAL A 1 133 ? 0.583 11.456 9.949 1.00 87.31 133 VAL A O 1
ATOM 1059 N N . HIS A 1 134 ? -1.260 11.022 11.182 1.00 88.94 134 HIS A N 1
ATOM 1060 C CA . HIS A 1 134 ? -1.457 9.664 10.668 1.00 88.94 134 HIS A CA 1
ATOM 1061 C C . HIS A 1 134 ? -1.623 9.672 9.143 1.00 88.94 134 HIS A C 1
ATOM 1063 O O . HIS A 1 134 ? -0.921 8.953 8.425 1.00 88.94 134 HIS A O 1
ATOM 1069 N N . ILE A 1 135 ? -2.516 10.518 8.623 1.00 87.94 135 ILE A N 1
ATOM 1070 C CA . ILE A 1 135 ? -2.823 10.593 7.189 1.00 87.94 135 ILE A CA 1
ATOM 1071 C C . ILE A 1 135 ? -1.570 10.952 6.380 1.00 87.94 135 ILE A C 1
ATOM 1073 O O . ILE A 1 135 ? -1.314 10.353 5.329 1.00 87.94 135 ILE A O 1
ATOM 1077 N N . LEU A 1 136 ? -0.768 11.907 6.860 1.00 89.75 136 LEU A N 1
ATOM 1078 C CA . LEU A 1 136 ? 0.489 12.299 6.221 1.00 89.75 136 LEU A CA 1
ATOM 1079 C C . LEU A 1 136 ? 1.525 11.168 6.248 1.00 89.75 136 LEU A C 1
ATOM 1081 O O . LEU A 1 136 ? 2.127 10.871 5.211 1.00 89.75 136 LEU A O 1
ATOM 1085 N N . ARG A 1 137 ? 1.704 10.496 7.394 1.00 88.75 137 ARG A N 1
ATOM 1086 C CA . ARG A 1 137 ? 2.612 9.340 7.518 1.00 88.75 137 ARG A CA 1
ATOM 1087 C C . ARG A 1 137 ? 2.202 8.210 6.579 1.00 88.75 137 ARG A C 1
ATOM 1089 O O . ARG A 1 137 ? 3.035 7.717 5.818 1.00 88.75 137 ARG A O 1
ATOM 1096 N N . ARG A 1 138 ? 0.915 7.862 6.550 1.00 89.62 138 ARG A N 1
ATOM 1097 C CA . ARG A 1 138 ? 0.362 6.830 5.666 1.00 89.62 138 ARG A CA 1
ATOM 1098 C C . ARG A 1 138 ? 0.608 7.145 4.191 1.00 89.62 138 ARG A C 1
ATOM 1100 O O . ARG A 1 138 ? 1.064 6.273 3.452 1.00 89.62 138 ARG A O 1
ATOM 1107 N N . LYS A 1 139 ? 0.359 8.386 3.753 1.00 89.31 139 LYS A N 1
ATOM 1108 C CA . LYS A 1 139 ? 0.634 8.823 2.369 1.00 89.31 139 LYS A CA 1
ATOM 1109 C C . LYS A 1 139 ? 2.119 8.714 2.017 1.00 89.31 139 LYS A C 1
ATOM 1111 O O . LYS A 1 139 ? 2.448 8.246 0.928 1.00 89.31 139 LYS A O 1
ATOM 1116 N N . LYS A 1 140 ? 3.009 9.099 2.938 1.00 90.94 140 LYS A N 1
ATOM 1117 C CA . LYS A 1 140 ? 4.462 9.011 2.744 1.00 90.94 140 LYS A CA 1
ATOM 1118 C C . LYS A 1 140 ? 4.925 7.564 2.563 1.00 90.94 140 LYS A C 1
ATOM 1120 O O . LYS A 1 140 ? 5.583 7.269 1.570 1.00 90.94 140 LYS A O 1
ATOM 1125 N N . VAL A 1 141 ? 4.515 6.654 3.449 1.00 86.94 141 VAL A N 1
ATOM 1126 C CA . VAL A 1 141 ? 4.863 5.225 3.343 1.00 86.94 141 VAL A CA 1
ATOM 1127 C C . VAL A 1 141 ? 4.329 4.627 2.038 1.00 86.94 141 VAL A C 1
ATOM 1129 O O . VAL A 1 141 ? 5.056 3.940 1.325 1.00 86.94 141 VAL A O 1
ATOM 1132 N N . GLN A 1 142 ? 3.090 4.947 1.650 1.00 88.62 142 GLN A N 1
ATOM 1133 C CA . GLN A 1 142 ? 2.527 4.488 0.372 1.00 88.62 142 GLN A CA 1
ATOM 1134 C C . GLN A 1 142 ? 3.325 4.979 -0.844 1.00 88.62 142 GLN A C 1
ATOM 1136 O O . GLN A 1 142 ? 3.477 4.244 -1.826 1.00 88.62 142 GLN A O 1
ATOM 1141 N N . GLN A 1 143 ? 3.832 6.211 -0.792 1.00 93.62 143 GLN A N 1
ATOM 1142 C CA . GLN A 1 143 ? 4.669 6.776 -1.844 1.00 93.62 143 GLN A CA 1
ATOM 1143 C C . GLN A 1 143 ? 6.036 6.084 -1.908 1.00 93.62 143 GLN A C 1
ATOM 1145 O O . GLN A 1 143 ? 6.474 5.727 -3.003 1.00 93.62 143 GLN A O 1
ATOM 1150 N N . GLU A 1 144 ? 6.674 5.843 -0.762 1.00 91.06 144 GLU A N 1
ATOM 1151 C CA . GLU A 1 144 ? 7.942 5.109 -0.661 1.00 91.06 144 GLU A CA 1
ATOM 1152 C C . GLU A 1 144 ? 7.798 3.676 -1.192 1.00 91.06 144 GLU A C 1
ATOM 1154 O O . GLU A 1 144 ? 8.563 3.254 -2.059 1.00 91.06 144 GLU A O 1
ATOM 1159 N N . GLU A 1 145 ? 6.748 2.953 -0.792 1.00 90.88 145 GLU A N 1
ATOM 1160 C CA . GLU A 1 145 ? 6.456 1.620 -1.327 1.00 90.88 145 GLU A CA 1
ATOM 1161 C C . GLU A 1 145 ? 6.225 1.629 -2.841 1.00 90.88 145 GLU A C 1
ATOM 1163 O O . GLU A 1 145 ? 6.626 0.709 -3.558 1.00 90.88 145 GLU A O 1
ATOM 1168 N N . TYR A 1 146 ? 5.518 2.638 -3.353 1.00 91.81 146 TYR A N 1
ATOM 1169 C CA . TYR A 1 146 ? 5.280 2.763 -4.785 1.00 91.81 146 TYR A CA 1
ATOM 1170 C C . TYR A 1 146 ? 6.584 2.997 -5.553 1.00 91.81 146 TYR A C 1
ATOM 1172 O O . TYR A 1 146 ? 6.802 2.363 -6.592 1.00 91.81 146 TYR A O 1
ATOM 1180 N N . GLN A 1 147 ? 7.453 3.869 -5.042 1.00 93.69 147 GLN A N 1
ATOM 1181 C CA . GLN A 1 147 ? 8.769 4.125 -5.620 1.00 93.69 147 GLN A CA 1
ATOM 1182 C C . GLN A 1 147 ? 9.637 2.866 -5.593 1.00 93.69 147 GLN A C 1
ATOM 1184 O O . GLN A 1 147 ? 10.208 2.504 -6.623 1.00 93.69 147 GLN A O 1
ATOM 1189 N N . GLU A 1 148 ? 9.648 2.137 -4.479 1.00 92.50 148 GLU A N 1
ATOM 1190 C CA . GLU A 1 148 ? 10.393 0.886 -4.351 1.00 92.50 148 GLU A CA 1
ATOM 1191 C C . GLU A 1 148 ? 9.868 -0.185 -5.320 1.00 92.50 148 GLU A C 1
ATOM 1193 O O . GLU A 1 148 ? 10.636 -0.816 -6.048 1.00 92.50 148 GLU A O 1
ATOM 1198 N N . ARG A 1 149 ? 8.542 -0.330 -5.458 1.00 93.50 149 ARG A N 1
ATOM 1199 C CA . ARG A 1 149 ? 7.940 -1.226 -6.464 1.00 93.50 149 ARG A CA 1
ATOM 1200 C C . ARG A 1 149 ? 8.340 -0.847 -7.892 1.00 93.50 149 ARG A C 1
ATOM 1202 O O . ARG A 1 149 ? 8.576 -1.737 -8.716 1.00 93.50 149 ARG A O 1
ATOM 1209 N N . CYS A 1 150 ? 8.404 0.447 -8.207 1.00 93.69 150 CYS A N 1
ATOM 1210 C CA . CYS A 1 150 ? 8.873 0.926 -9.507 1.00 93.69 150 CYS A CA 1
ATOM 1211 C C . CYS A 1 150 ? 10.352 0.589 -9.725 1.00 93.69 150 CYS A C 1
ATOM 1213 O O . CYS A 1 150 ? 10.696 0.026 -10.766 1.00 93.69 150 CYS A O 1
ATOM 1215 N N . ARG A 1 151 ? 11.199 0.837 -8.722 1.00 95.56 151 ARG A N 1
ATOM 1216 C CA . ARG A 1 151 ? 12.629 0.522 -8.751 1.00 95.56 151 ARG A CA 1
ATOM 1217 C C . ARG A 1 151 ? 12.879 -0.969 -8.976 1.00 95.56 151 ARG A C 1
ATOM 1219 O O . ARG A 1 151 ? 13.569 -1.332 -9.927 1.00 95.56 151 ARG A O 1
ATOM 1226 N N . ILE A 1 152 ? 12.245 -1.840 -8.191 1.00 92.50 152 ILE A N 1
ATOM 1227 C CA . ILE A 1 152 ? 12.355 -3.302 -8.338 1.00 92.50 152 ILE A CA 1
ATOM 1228 C C . ILE A 1 152 ? 11.922 -3.741 -9.744 1.00 92.50 152 ILE A C 1
ATOM 1230 O O . ILE A 1 152 ? 12.527 -4.628 -10.353 1.00 92.50 152 ILE A O 1
ATOM 1234 N N . ARG A 1 153 ? 10.867 -3.129 -10.297 1.00 93.81 153 ARG A N 1
ATOM 1235 C CA . ARG A 1 153 ? 10.403 -3.425 -11.659 1.00 93.81 153 ARG A CA 1
ATOM 1236 C C . ARG A 1 153 ? 11.444 -3.034 -12.707 1.00 93.81 153 ARG A C 1
ATOM 1238 O O . ARG A 1 153 ? 11.650 -3.793 -13.654 1.00 93.81 153 ARG A O 1
ATOM 1245 N N . GLU A 1 154 ? 12.086 -1.881 -12.564 1.00 94.50 154 GLU A N 1
ATOM 1246 C CA . GLU A 1 154 ? 13.168 -1.462 -13.457 1.00 94.50 154 GLU A CA 1
ATOM 1247 C C . GLU A 1 154 ? 14.394 -2.366 -13.348 1.00 94.50 154 GLU A C 1
ATOM 1249 O O . GLU A 1 154 ? 14.923 -2.791 -14.375 1.00 94.50 154 GLU A O 1
ATOM 1254 N N . GLU A 1 155 ? 14.811 -2.718 -12.133 1.00 92.25 155 GLU A N 1
ATOM 1255 C CA . GLU A 1 155 ? 15.924 -3.641 -11.897 1.00 92.25 155 GLU A CA 1
ATOM 1256 C C . GLU A 1 155 ? 15.657 -5.003 -12.550 1.00 92.25 155 GLU A C 1
ATOM 1258 O O . GLU A 1 155 ? 16.517 -5.530 -13.259 1.00 92.25 155 GLU A O 1
ATOM 1263 N N . ARG A 1 156 ? 14.430 -5.531 -12.432 1.00 91.88 156 ARG A N 1
ATOM 1264 C CA . ARG A 1 156 ? 14.018 -6.758 -13.135 1.00 91.88 156 ARG A CA 1
ATOM 1265 C C . ARG A 1 156 ? 14.100 -6.616 -14.654 1.00 91.88 156 ARG A C 1
ATOM 1267 O O . ARG A 1 156 ? 14.632 -7.510 -15.307 1.00 91.88 156 ARG A O 1
ATOM 1274 N N . LYS A 1 157 ? 13.629 -5.499 -15.222 1.00 92.50 157 LYS A N 1
ATOM 1275 C CA . LYS A 1 157 ? 13.716 -5.239 -16.672 1.00 92.50 157 LYS A CA 1
ATOM 1276 C C . LYS A 1 157 ? 15.167 -5.141 -17.154 1.00 92.50 157 LYS A C 1
ATOM 1278 O O . LYS A 1 157 ? 15.485 -5.681 -18.211 1.00 92.50 157 LYS A O 1
ATOM 1283 N N . ARG A 1 158 ? 16.052 -4.492 -16.386 1.00 92.75 158 ARG A N 1
ATOM 1284 C CA . ARG A 1 158 ? 17.494 -4.401 -16.690 1.00 92.75 158 ARG A CA 1
ATOM 1285 C C . ARG A 1 158 ? 18.175 -5.767 -16.603 1.00 92.75 158 ARG A C 1
ATOM 1287 O O . ARG A 1 158 ? 18.957 -6.120 -17.480 1.00 92.75 158 ARG A O 1
ATOM 1294 N N . ALA A 1 159 ? 17.848 -6.565 -15.588 1.00 91.69 159 ALA A N 1
ATOM 1295 C CA . ALA A 1 159 ? 18.367 -7.924 -15.462 1.00 91.69 159 ALA A CA 1
ATOM 1296 C C . ALA A 1 159 ? 17.894 -8.822 -16.618 1.00 91.69 159 ALA A C 1
ATOM 1298 O O . ALA A 1 159 ? 18.676 -9.598 -17.167 1.00 91.69 159 ALA A O 1
ATOM 1299 N N . GLU A 1 160 ? 16.630 -8.703 -17.026 1.00 93.31 160 GLU A N 1
ATOM 1300 C CA . GLU A 1 160 ? 16.084 -9.456 -18.155 1.00 93.31 160 GLU A CA 1
ATOM 1301 C C . GLU A 1 160 ? 16.732 -9.047 -19.485 1.00 93.31 160 GLU A C 1
ATOM 1303 O O . GLU A 1 160 ? 17.112 -9.916 -20.272 1.00 93.31 160 GLU A O 1
ATOM 1308 N N . SER A 1 161 ? 16.912 -7.745 -19.735 1.00 90.44 161 SER A N 1
ATOM 1309 C CA . SER A 1 161 ? 17.569 -7.266 -20.956 1.00 90.44 161 SER A CA 1
ATOM 1310 C C . SER A 1 161 ? 19.032 -7.705 -21.025 1.00 90.44 161 SER A C 1
ATOM 1312 O O . SER A 1 161 ? 19.489 -8.144 -22.083 1.00 90.44 161 SER A O 1
ATOM 1314 N N . PHE A 1 162 ? 19.743 -7.687 -19.893 1.00 89.56 162 PHE A N 1
ATOM 1315 C CA . PHE A 1 162 ? 21.102 -8.210 -19.794 1.00 89.56 162 PHE A CA 1
ATOM 1316 C C . PHE A 1 162 ? 21.158 -9.708 -20.120 1.00 89.56 162 PHE A C 1
ATOM 1318 O O . PHE A 1 162 ? 21.943 -10.118 -20.975 1.00 89.56 162 PHE A O 1
ATOM 1325 N N . ARG A 1 163 ? 20.270 -10.522 -19.527 1.00 88.69 163 ARG A N 1
ATOM 1326 C CA . ARG A 1 163 ? 20.181 -11.965 -19.818 1.00 88.69 163 ARG A CA 1
ATOM 1327 C C . ARG A 1 163 ? 19.866 -12.241 -21.288 1.00 88.69 163 ARG A C 1
ATOM 1329 O O . ARG A 1 163 ? 20.498 -13.108 -21.884 1.00 88.69 163 ARG A O 1
ATOM 1336 N N . LYS A 1 164 ? 18.941 -11.488 -21.899 1.00 91.06 164 LYS A N 1
ATOM 1337 C CA . LYS A 1 164 ? 18.625 -11.609 -23.336 1.00 91.06 164 LYS A CA 1
ATOM 1338 C C . LYS A 1 164 ? 19.826 -11.268 -24.212 1.00 91.06 164 LYS A C 1
ATOM 1340 O O . LYS A 1 164 ? 20.124 -12.006 -25.146 1.00 91.06 164 LYS A O 1
ATOM 1345 N N . ARG A 1 165 ? 20.552 -10.189 -23.901 1.00 87.88 165 ARG A N 1
ATOM 1346 C CA . ARG A 1 165 ? 21.776 -9.827 -24.631 1.00 87.88 165 ARG A CA 1
ATOM 1347 C C . ARG A 1 165 ? 22.835 -10.924 -24.508 1.00 87.88 165 ARG A C 1
ATOM 1349 O O . ARG A 1 165 ? 23.424 -11.297 -25.516 1.00 87.88 165 ARG A O 1
ATOM 1356 N N . GLN A 1 166 ? 23.041 -11.471 -23.312 1.00 90.12 166 GLN A N 1
ATOM 1357 C CA . GLN A 1 166 ? 24.001 -12.553 -23.089 1.00 90.12 166 GLN A CA 1
ATOM 1358 C C . GLN A 1 166 ? 23.614 -13.832 -23.851 1.00 90.12 166 GLN A C 1
ATOM 1360 O O . GLN A 1 166 ? 24.468 -14.447 -24.485 1.00 90.12 166 GLN A O 1
ATOM 1365 N N . ALA A 1 167 ? 22.326 -14.193 -23.857 1.00 88.94 167 ALA A N 1
ATOM 1366 C CA . ALA A 1 167 ? 21.809 -15.315 -24.639 1.00 88.94 167 ALA A CA 1
ATOM 1367 C C . ALA A 1 167 ? 22.018 -15.110 -26.148 1.00 88.94 167 ALA A C 1
ATOM 1369 O O . ALA A 1 167 ? 22.479 -16.025 -26.827 1.00 88.94 167 ALA A O 1
ATOM 1370 N N . ASN A 1 168 ? 21.767 -13.902 -26.663 1.00 89.62 168 ASN A N 1
ATOM 1371 C CA . ASN A 1 168 ? 22.008 -13.573 -28.069 1.00 89.62 168 ASN A CA 1
ATOM 1372 C C . ASN A 1 168 ? 23.496 -13.656 -28.441 1.00 89.62 168 ASN A C 1
ATOM 1374 O O . ASN A 1 168 ? 23.821 -14.168 -29.508 1.00 89.62 168 ASN A O 1
ATOM 1378 N N . ILE A 1 169 ? 24.401 -13.198 -27.567 1.00 87.25 169 ILE A N 1
ATOM 1379 C CA . ILE A 1 169 ? 25.852 -13.324 -27.782 1.00 87.25 169 ILE A CA 1
ATOM 1380 C C . ILE A 1 169 ? 26.256 -14.801 -27.839 1.00 87.25 169 ILE A C 1
ATOM 1382 O O . ILE A 1 169 ? 26.970 -15.204 -28.752 1.00 87.25 169 ILE A O 1
ATOM 1386 N N . MET A 1 170 ? 25.770 -15.627 -26.906 1.00 88.12 170 MET A N 1
ATOM 1387 C CA . MET A 1 170 ? 26.061 -17.064 -26.909 1.00 88.12 170 MET A CA 1
ATOM 1388 C C . MET A 1 170 ? 25.522 -17.760 -28.164 1.00 88.12 170 MET A C 1
ATOM 1390 O O . MET A 1 170 ? 26.245 -18.538 -28.782 1.00 88.12 170 MET A O 1
ATOM 1394 N N . ALA A 1 171 ? 24.294 -17.439 -28.581 1.00 88.56 171 ALA A N 1
ATOM 1395 C CA . ALA A 1 171 ? 23.703 -17.973 -29.806 1.00 88.56 171 ALA A CA 1
ATOM 1396 C C . ALA A 1 171 ? 24.497 -17.562 -31.058 1.00 88.56 171 ALA A C 1
ATOM 1398 O O . ALA A 1 171 ? 24.749 -18.394 -31.929 1.00 88.56 171 ALA A O 1
ATOM 1399 N N . HIS A 1 172 ? 24.943 -16.304 -31.131 1.00 85.94 172 HIS A N 1
ATOM 1400 C CA . HIS A 1 172 ? 25.775 -15.819 -32.231 1.00 85.94 172 HIS A CA 1
ATOM 1401 C C . HIS A 1 172 ? 27.137 -16.522 -32.277 1.00 85.94 172 HIS A C 1
ATOM 1403 O O . HIS A 1 172 ? 27.548 -16.994 -33.335 1.00 85.94 172 HIS A O 1
ATOM 1409 N N . ASN A 1 173 ? 27.814 -16.651 -31.133 1.00 88.31 173 ASN A N 1
ATOM 1410 C CA . ASN A 1 173 ? 29.102 -17.340 -31.047 1.00 88.31 173 ASN A CA 1
ATOM 1411 C C . ASN A 1 173 ? 28.983 -18.814 -31.454 1.00 88.31 173 ASN A C 1
ATOM 1413 O O . ASN A 1 173 ? 29.835 -19.321 -32.181 1.00 88.31 173 ASN A O 1
ATOM 1417 N N . TYR A 1 174 ? 27.907 -19.484 -31.031 1.00 89.62 174 TYR A N 1
ATOM 1418 C CA . TYR A 1 174 ? 27.613 -20.853 -31.444 1.00 89.62 174 TYR A CA 1
ATOM 1419 C C . TYR A 1 174 ? 27.412 -20.958 -32.962 1.00 89.62 174 TYR A C 1
ATOM 1421 O O . TYR A 1 174 ? 28.048 -21.787 -33.608 1.00 89.62 174 TYR A O 1
ATOM 1429 N N . TYR A 1 175 ? 26.604 -20.070 -33.549 1.00 90.56 175 TYR A N 1
ATOM 1430 C CA . TYR A 1 175 ? 26.401 -20.019 -34.999 1.00 90.56 175 TYR A CA 1
ATOM 1431 C C . TYR A 1 175 ? 27.718 -19.813 -35.765 1.00 90.56 175 TYR A C 1
ATOM 1433 O O . TYR A 1 175 ? 27.982 -20.508 -36.747 1.00 90.56 175 TYR A O 1
ATOM 1441 N N . MET A 1 176 ? 28.573 -18.898 -35.298 1.00 90.94 176 MET A N 1
ATOM 1442 C CA . MET A 1 176 ? 29.887 -18.660 -35.903 1.00 90.94 176 MET A CA 1
ATOM 1443 C C . MET A 1 176 ? 30.790 -19.895 -35.819 1.00 90.94 176 MET A C 1
ATOM 1445 O O . MET A 1 176 ? 31.449 -20.225 -36.804 1.00 90.94 176 MET A O 1
ATOM 1449 N N . ALA A 1 177 ? 30.784 -20.611 -34.691 1.00 88.00 177 ALA A N 1
ATOM 1450 C CA . ALA A 1 177 ? 31.537 -21.854 -34.539 1.00 88.00 177 ALA A CA 1
ATOM 1451 C C . ALA A 1 177 ? 31.063 -22.939 -35.523 1.00 88.00 177 ALA A C 1
ATOM 1453 O O . ALA A 1 177 ? 31.894 -23.536 -36.209 1.00 88.00 177 ALA A O 1
ATOM 1454 N N . CYS A 1 178 ? 29.746 -23.140 -35.662 1.00 88.94 178 CYS A N 1
ATOM 1455 C CA . CYS A 1 178 ? 29.184 -24.082 -36.635 1.00 88.94 178 CYS A CA 1
ATOM 1456 C C . CYS A 1 178 ? 29.572 -23.720 -38.075 1.00 88.94 178 CYS A C 1
ATOM 1458 O O . CYS A 1 178 ? 29.993 -24.588 -38.836 1.00 88.94 178 CYS A O 1
ATOM 1460 N N . ARG A 1 179 ? 29.501 -22.432 -38.438 1.00 89.19 179 ARG A N 1
ATOM 1461 C CA . ARG A 1 179 ? 29.879 -21.956 -39.775 1.00 89.19 179 ARG A CA 1
ATOM 1462 C C . ARG A 1 179 ? 31.356 -22.221 -40.089 1.00 89.19 179 ARG A C 1
ATOM 1464 O O . ARG A 1 179 ? 31.672 -22.678 -41.184 1.00 89.19 179 ARG A O 1
ATOM 1471 N N . ILE A 1 180 ? 32.254 -21.964 -39.134 1.00 88.25 180 ILE A N 1
ATOM 1472 C CA . ILE A 1 180 ? 33.688 -22.265 -39.277 1.00 88.25 180 ILE A CA 1
ATOM 1473 C C . ILE A 1 180 ? 33.905 -23.775 -39.454 1.00 88.25 180 ILE A C 1
ATOM 1475 O O . ILE A 1 180 ? 34.706 -24.193 -40.288 1.00 88.25 180 ILE A O 1
ATOM 1479 N N . GLU A 1 181 ? 33.187 -24.611 -38.700 1.00 88.69 181 GLU A N 1
ATOM 1480 C CA . GLU A 1 181 ? 33.289 -26.068 -38.821 1.00 88.69 181 GLU A CA 1
ATOM 1481 C C . GLU A 1 181 ? 32.834 -26.566 -40.202 1.00 88.69 181 GLU A C 1
ATOM 1483 O O . GLU A 1 181 ? 33.499 -27.417 -40.797 1.00 88.69 181 GLU A O 1
ATOM 1488 N N . GLU A 1 182 ? 31.738 -26.022 -40.737 1.00 89.06 182 GLU A N 1
ATOM 1489 C CA . GLU A 1 182 ? 31.266 -26.313 -42.094 1.00 89.06 182 GLU A CA 1
ATOM 1490 C C . GLU A 1 182 ? 32.277 -25.885 -43.161 1.00 89.06 182 GLU A C 1
ATOM 1492 O O . GLU A 1 182 ? 32.557 -26.653 -44.082 1.00 89.06 182 GLU A O 1
ATOM 1497 N N . GLU A 1 183 ? 32.873 -24.699 -43.028 1.00 86.25 183 GLU A N 1
ATOM 1498 C CA . GLU A 1 183 ? 33.904 -24.219 -43.952 1.00 86.25 183 GLU A CA 1
ATOM 1499 C C . GLU A 1 183 ? 35.157 -25.108 -43.902 1.00 86.25 183 GLU A C 1
ATOM 1501 O O . GLU A 1 183 ? 35.695 -25.498 -44.938 1.00 86.25 183 GLU A O 1
ATOM 1506 N N . ASN A 1 184 ? 35.572 -25.534 -42.707 1.00 85.38 184 ASN A N 1
ATOM 1507 C CA . ASN A 1 184 ? 36.674 -26.480 -42.532 1.00 85.38 184 ASN A CA 1
ATOM 1508 C C . ASN A 1 184 ? 36.343 -27.878 -43.076 1.00 85.38 184 ASN A C 1
ATOM 1510 O O . ASN A 1 184 ? 37.235 -28.589 -43.542 1.00 85.38 184 ASN A O 1
ATOM 1514 N N . LYS A 1 185 ? 35.079 -28.317 -43.014 1.00 89.38 185 LYS A N 1
ATOM 1515 C CA . LYS A 1 185 ? 34.630 -29.557 -43.672 1.00 89.38 185 LYS A CA 1
ATOM 1516 C C . LYS A 1 185 ? 34.707 -29.422 -45.192 1.00 89.38 185 LYS A C 1
ATOM 1518 O O . LYS A 1 185 ? 35.250 -30.319 -45.825 1.00 89.38 185 LYS A O 1
ATOM 1523 N N . ARG A 1 186 ? 34.251 -28.301 -45.763 1.00 86.88 186 ARG A N 1
ATOM 1524 C CA . ARG A 1 186 ? 34.362 -28.022 -47.207 1.00 86.88 186 ARG A CA 1
ATOM 1525 C C . ARG A 1 186 ? 35.815 -28.024 -47.677 1.00 86.88 186 ARG A C 1
ATOM 1527 O O . ARG A 1 186 ? 36.131 -28.780 -48.585 1.00 86.88 186 ARG A O 1
ATOM 1534 N N . LYS A 1 187 ? 36.708 -27.307 -46.985 1.00 85.50 187 LYS A N 1
ATOM 1535 C CA . LYS A 1 187 ? 38.150 -27.286 -47.301 1.00 85.50 187 LYS A CA 1
ATOM 1536 C C . LYS A 1 187 ? 38.789 -28.674 -47.239 1.00 85.50 187 LYS A C 1
ATOM 1538 O O . LYS A 1 187 ? 39.595 -29.012 -48.094 1.00 85.50 187 LYS A O 1
ATOM 1543 N N . ARG A 1 188 ? 38.413 -29.511 -46.261 1.00 77.69 188 ARG A N 1
ATOM 1544 C CA . ARG A 1 188 ? 38.882 -30.910 -46.190 1.00 77.69 188 ARG A CA 1
ATOM 1545 C C . ARG A 1 188 ? 38.394 -31.756 -47.366 1.00 77.69 188 ARG A C 1
ATOM 1547 O O . ARG A 1 188 ? 39.140 -32.608 -47.834 1.00 77.69 188 ARG A O 1
ATOM 1554 N N . ILE A 1 189 ? 37.162 -31.540 -47.826 1.00 82.12 189 ILE A N 1
ATOM 1555 C CA . ILE A 1 189 ? 36.616 -32.226 -49.004 1.00 82.12 189 ILE A CA 1
ATOM 1556 C C . ILE A 1 189 ? 37.338 -31.759 -50.272 1.00 82.12 189 ILE A C 1
ATOM 1558 O O . ILE A 1 189 ? 37.755 -32.604 -51.054 1.00 82.12 189 ILE A O 1
ATOM 1562 N N . GLU A 1 190 ? 37.545 -30.451 -50.446 1.00 76.31 190 GLU A N 1
ATOM 1563 C CA . GLU A 1 190 ? 38.300 -29.878 -51.572 1.00 76.31 190 GLU A CA 1
ATOM 1564 C C . GLU A 1 190 ? 39.738 -30.414 -51.619 1.00 76.31 190 GLU A C 1
ATOM 1566 O O . GLU A 1 190 ? 40.140 -30.979 -52.629 1.00 76.31 190 GLU A O 1
ATOM 1571 N N . GLN A 1 191 ? 40.470 -30.384 -50.500 1.00 73.19 191 GLN A N 1
ATOM 1572 C CA . GLN A 1 191 ? 41.829 -30.943 -50.417 1.00 73.19 191 GLN A CA 1
ATOM 1573 C C . GLN A 1 191 ? 41.868 -32.466 -50.625 1.00 73.19 191 GLN A C 1
ATOM 1575 O O . GLN A 1 191 ? 42.838 -33.004 -51.156 1.00 73.19 191 GLN A O 1
ATOM 1580 N N . GLY A 1 192 ? 40.829 -33.188 -50.192 1.00 70.81 192 GLY A N 1
ATOM 1581 C CA . GLY A 1 192 ? 40.697 -34.625 -50.437 1.00 70.81 192 GLY A CA 1
ATOM 1582 C C . GLY A 1 192 ? 40.393 -34.962 -51.900 1.00 70.81 192 GLY A C 1
ATOM 1583 O O . GLY A 1 192 ? 40.780 -36.030 -52.367 1.00 70.81 192 GLY A O 1
ATOM 1584 N N . LEU A 1 193 ? 39.719 -34.064 -52.622 1.00 59.97 193 LEU A N 1
ATOM 1585 C CA . LEU A 1 193 ? 39.480 -34.175 -54.061 1.00 59.97 193 LEU A CA 1
ATOM 1586 C C . LEU A 1 193 ? 40.741 -33.823 -54.859 1.00 59.97 193 LEU A C 1
ATOM 1588 O O . LEU A 1 193 ? 41.081 -34.576 -55.763 1.00 59.97 193 LEU A O 1
ATOM 1592 N N . GLU A 1 194 ? 41.472 -32.772 -54.470 1.00 59.22 194 GLU A N 1
ATOM 1593 C CA . GLU A 1 194 ? 42.756 -32.397 -55.086 1.00 59.22 194 GLU A CA 1
ATOM 1594 C C . GLU A 1 194 ? 43.803 -33.516 -54.958 1.00 59.22 194 GLU A C 1
ATOM 1596 O O . GLU A 1 194 ? 44.437 -33.885 -55.946 1.00 59.22 194 GLU A O 1
ATOM 1601 N N . LYS A 1 195 ? 43.916 -34.158 -53.785 1.00 58.28 195 LYS A N 1
ATOM 1602 C CA . LYS A 1 195 ? 44.809 -35.319 -53.607 1.00 58.28 195 LYS A CA 1
ATOM 1603 C C . LYS A 1 195 ? 44.408 -36.537 -54.442 1.00 58.28 195 LYS A C 1
ATOM 1605 O O . LYS A 1 195 ? 45.278 -37.261 -54.909 1.00 58.28 195 LYS A O 1
ATOM 1610 N N . LYS A 1 196 ? 43.108 -36.759 -54.668 1.00 54.69 196 LYS A N 1
ATOM 1611 C CA . LYS A 1 196 ? 42.625 -37.845 -55.540 1.00 54.69 196 LYS A CA 1
ATOM 1612 C C . LYS A 1 196 ? 42.878 -37.586 -57.025 1.00 54.69 196 LYS A C 1
ATOM 1614 O O . LYS A 1 196 ? 42.877 -38.536 -57.795 1.00 54.69 196 LYS A O 1
ATOM 1619 N N . THR A 1 197 ? 43.082 -36.335 -57.431 1.00 53.19 197 THR A N 1
ATOM 1620 C CA . THR A 1 197 ? 43.488 -35.990 -58.802 1.00 53.19 197 THR A CA 1
ATOM 1621 C C . THR A 1 197 ? 45.000 -36.065 -59.037 1.00 53.19 197 THR A C 1
ATOM 1623 O O . THR A 1 197 ? 45.412 -36.072 -60.193 1.00 53.19 197 THR A O 1
ATOM 1626 N N . GLU A 1 198 ? 45.824 -36.146 -57.984 1.00 51.94 198 GLU A N 1
ATOM 1627 C CA . GLU A 1 198 ? 47.294 -36.198 -58.092 1.00 51.94 198 GLU A CA 1
ATOM 1628 C C . GLU A 1 198 ? 47.900 -37.605 -57.916 1.00 51.94 198 GLU A C 1
ATOM 1630 O O . GLU A 1 198 ? 49.029 -37.831 -58.354 1.00 51.94 198 GLU A O 1
ATOM 1635 N N . GLU A 1 199 ? 47.181 -38.574 -57.338 1.00 45.53 199 GLU A N 1
ATOM 1636 C CA . GLU A 1 199 ? 47.652 -39.966 -57.244 1.00 45.53 199 GLU A CA 1
ATOM 1637 C C . GLU A 1 199 ? 47.156 -40.817 -58.433 1.00 45.53 199 GLU A C 1
ATOM 1639 O O . GLU A 1 199 ? 45.945 -40.945 -58.624 1.00 45.53 199 GLU A O 1
ATOM 1644 N N . PRO A 1 200 ? 48.047 -41.439 -59.237 1.00 50.19 200 PRO A N 1
ATOM 1645 C CA . PRO A 1 200 ? 47.628 -42.389 -60.264 1.00 50.19 200 PRO A CA 1
ATOM 1646 C C . PRO A 1 200 ? 47.002 -43.635 -59.613 1.00 50.19 200 PRO A C 1
ATOM 1648 O O . PRO A 1 200 ? 47.522 -44.155 -58.625 1.00 50.19 200 PRO A O 1
ATOM 1651 N N . GLU A 1 201 ? 45.908 -44.134 -60.200 1.00 53.44 201 GLU A N 1
ATOM 1652 C CA . GLU A 1 201 ? 45.019 -45.207 -59.698 1.00 53.44 201 GLU A CA 1
ATOM 1653 C C . GLU A 1 201 ? 45.690 -46.575 -59.409 1.00 53.44 201 GLU A C 1
ATOM 1655 O O . GLU A 1 201 ? 45.025 -47.505 -58.957 1.00 53.44 201 GLU A O 1
ATOM 1660 N N . ASP A 1 202 ? 47.005 -46.706 -59.590 1.00 52.06 202 ASP A N 1
ATOM 1661 C CA . ASP A 1 202 ? 47.747 -47.967 -59.478 1.00 52.06 202 ASP A CA 1
ATOM 1662 C C . ASP A 1 202 ? 48.542 -48.157 -58.172 1.00 52.06 202 ASP A C 1
ATOM 1664 O O . ASP A 1 202 ? 49.205 -49.179 -57.995 1.00 52.06 202 ASP A O 1
ATOM 1668 N N . TYR A 1 203 ? 48.490 -47.234 -57.205 1.00 49.28 203 TYR A N 1
ATOM 1669 C CA . TYR A 1 203 ? 49.285 -47.410 -55.975 1.00 49.28 203 TYR A CA 1
ATOM 1670 C C . TYR A 1 203 ? 48.718 -48.495 -55.036 1.00 49.28 203 TYR A C 1
ATOM 1672 O O . TYR A 1 203 ? 49.464 -49.268 -54.430 1.00 49.28 203 TYR A O 1
ATOM 1680 N N . HIS A 1 204 ? 47.388 -48.626 -54.963 1.00 49.47 204 HIS A N 1
ATOM 1681 C CA . HIS A 1 204 ? 46.735 -49.541 -54.019 1.00 49.47 204 HIS A CA 1
ATOM 1682 C C . HIS A 1 204 ? 46.798 -51.018 -54.458 1.00 49.47 204 HIS A C 1
ATOM 1684 O O . HIS A 1 204 ? 46.839 -51.920 -53.615 1.00 49.47 204 HIS A O 1
ATOM 1690 N N . SER A 1 205 ? 46.855 -51.272 -55.769 1.00 55.22 205 SER A N 1
ATOM 1691 C CA . SER A 1 205 ? 47.012 -52.605 -56.366 1.00 55.22 205 SER A CA 1
ATOM 1692 C C . SER A 1 205 ? 48.441 -53.143 -56.200 1.00 55.22 205 SER A C 1
ATOM 1694 O O . SER A 1 205 ? 48.625 -54.339 -55.963 1.00 55.22 205 SER A O 1
ATOM 1696 N N . ILE A 1 206 ? 49.452 -52.266 -56.231 1.00 53.75 206 ILE A N 1
ATOM 1697 C CA . ILE A 1 206 ? 50.867 -52.638 -56.073 1.00 53.75 206 ILE A CA 1
ATOM 1698 C C . ILE A 1 206 ? 51.208 -52.992 -54.613 1.00 53.75 206 ILE A C 1
ATOM 1700 O O . ILE A 1 206 ? 51.945 -53.952 -54.371 1.00 53.75 206 ILE A O 1
ATOM 1704 N N . GLU A 1 207 ? 50.659 -52.278 -53.626 1.00 53.53 207 GLU A N 1
ATOM 1705 C CA . GLU A 1 207 ? 50.906 -52.571 -52.203 1.00 53.53 207 GLU A CA 1
ATOM 1706 C C . GLU A 1 207 ? 50.207 -53.852 -51.724 1.00 53.53 207 GLU A C 1
ATOM 1708 O O . GLU A 1 207 ? 50.821 -54.664 -51.028 1.00 53.53 207 GLU A O 1
ATOM 1713 N N . GLN A 1 208 ? 48.967 -54.107 -52.159 1.00 53.59 208 GLN A N 1
ATOM 1714 C CA . GLN A 1 208 ? 48.259 -55.344 -51.802 1.00 53.59 208 GLN A CA 1
ATOM 1715 C C . GLN A 1 208 ? 48.862 -56.595 -52.456 1.00 53.59 208 GLN A C 1
ATOM 1717 O O . GLN A 1 208 ? 48.815 -57.674 -51.862 1.00 53.59 208 GLN A O 1
ATOM 1722 N N . ALA A 1 209 ? 49.444 -56.471 -53.654 1.00 55.22 209 ALA A N 1
ATOM 1723 C CA . ALA A 1 209 ? 50.145 -57.575 -54.306 1.00 55.22 209 ALA A CA 1
ATOM 1724 C C . ALA A 1 209 ? 51.470 -57.920 -53.601 1.00 55.22 209 ALA A C 1
ATOM 1726 O O . ALA A 1 209 ? 51.816 -59.095 -53.498 1.00 55.22 209 ALA A O 1
ATOM 1727 N N . LYS A 1 210 ? 52.186 -56.921 -53.063 1.00 57.28 210 LYS A N 1
ATOM 1728 C CA . LYS A 1 210 ? 53.429 -57.137 -52.302 1.00 57.28 210 LYS A CA 1
ATOM 1729 C C . LYS A 1 210 ? 53.188 -57.757 -50.924 1.00 57.28 210 LYS A C 1
ATOM 1731 O O . LYS A 1 210 ? 53.925 -58.661 -50.550 1.00 57.28 210 LYS A O 1
ATOM 1736 N N . LEU A 1 211 ? 52.144 -57.339 -50.205 1.00 55.94 211 LEU A N 1
ATOM 1737 C CA . LEU A 1 211 ? 51.808 -57.879 -48.877 1.00 55.94 211 LEU A CA 1
ATOM 1738 C C . LEU A 1 211 ? 51.313 -59.335 -48.911 1.00 55.94 211 LEU A C 1
ATOM 1740 O O . LEU A 1 211 ? 51.590 -60.095 -47.992 1.00 55.94 211 LEU A O 1
ATOM 1744 N N . LYS A 1 212 ? 50.623 -59.750 -49.982 1.00 54.28 212 LYS A N 1
ATOM 1745 C CA . LYS A 1 212 ? 50.147 -61.139 -50.154 1.00 54.28 212 LYS A CA 1
ATOM 1746 C C . LYS A 1 212 ? 51.208 -62.100 -50.701 1.00 54.28 212 LYS A C 1
ATOM 1748 O O . LYS A 1 212 ? 50.978 -63.306 -50.707 1.00 54.28 212 LYS A O 1
ATOM 1753 N N . ALA A 1 213 ? 52.334 -61.577 -51.185 1.00 55.62 213 ALA A N 1
ATOM 1754 C CA . ALA A 1 213 ? 53.467 -62.369 -51.663 1.00 55.62 213 ALA A CA 1
ATOM 1755 C C . ALA A 1 213 ? 54.514 -62.639 -50.566 1.00 55.62 213 ALA A C 1
ATOM 1757 O O . ALA A 1 213 ? 55.438 -63.419 -50.796 1.00 55.62 213 ALA A O 1
ATOM 1758 N N . ASP A 1 214 ? 54.382 -62.012 -49.392 1.00 54.59 214 ASP A N 1
ATOM 1759 C CA . ASP A 1 214 ? 55.264 -62.253 -48.253 1.00 54.59 214 ASP A CA 1
ATOM 1760 C C . ASP A 1 214 ? 54.884 -63.584 -47.566 1.00 54.59 214 ASP A C 1
ATOM 1762 O O . ASP A 1 214 ? 53.757 -63.723 -47.079 1.00 54.59 214 ASP A O 1
ATOM 1766 N N . PRO A 1 215 ? 55.780 -64.589 -47.515 1.00 57.22 215 PRO A N 1
ATOM 1767 C CA . PRO A 1 215 ? 55.484 -65.898 -46.927 1.00 57.22 215 PRO A CA 1
ATOM 1768 C C . PRO A 1 215 ? 55.201 -65.862 -45.415 1.00 57.22 215 PRO A C 1
ATOM 1770 O O . PRO A 1 215 ? 54.776 -66.876 -44.865 1.00 57.22 215 PRO A O 1
ATOM 1773 N N . ASN A 1 216 ? 55.404 -64.720 -44.748 1.00 59.28 216 ASN A N 1
ATOM 1774 C CA . ASN A 1 216 ? 55.084 -64.517 -43.333 1.00 59.28 216 ASN A CA 1
ATOM 1775 C C . ASN A 1 216 ? 53.739 -63.808 -43.076 1.00 59.28 216 ASN A C 1
ATOM 1777 O O . ASN A 1 216 ? 53.439 -63.491 -41.924 1.00 59.28 216 ASN A O 1
ATOM 1781 N N . TYR A 1 217 ? 52.919 -63.547 -44.100 1.00 50.75 217 TYR A N 1
ATOM 1782 C CA . TYR A 1 217 ? 51.620 -62.897 -43.903 1.00 50.75 217 TYR A CA 1
ATOM 1783 C C . TYR A 1 217 ? 50.645 -63.801 -43.125 1.00 50.75 217 TYR A C 1
ATOM 1785 O O . TYR A 1 217 ? 50.253 -64.870 -43.598 1.00 50.75 217 TYR A O 1
ATOM 1793 N N . ASN A 1 218 ? 50.240 -63.360 -41.928 1.00 52.00 218 ASN A N 1
ATOM 1794 C CA . ASN A 1 218 ? 49.321 -64.078 -41.048 1.00 52.00 218 ASN A CA 1
ATOM 1795 C C . ASN A 1 218 ? 47.942 -63.375 -41.021 1.00 52.00 218 ASN A C 1
ATOM 1797 O O . ASN A 1 218 ? 47.833 -62.280 -40.474 1.00 52.00 218 ASN A O 1
ATOM 1801 N N . PRO A 1 219 ? 46.862 -63.979 -41.555 1.00 56.78 219 PRO A N 1
ATOM 1802 C CA . PRO A 1 219 ? 45.545 -63.332 -41.706 1.00 56.78 219 PRO A CA 1
ATOM 1803 C C . PRO A 1 219 ? 44.805 -62.977 -40.401 1.00 56.78 219 PRO A C 1
ATOM 1805 O O . PRO A 1 219 ? 43.677 -62.492 -40.442 1.00 56.78 219 PRO A O 1
ATOM 1808 N N . TRP A 1 220 ? 45.393 -63.272 -39.240 1.00 49.62 220 TRP A N 1
ATOM 1809 C CA . TRP A 1 220 ? 44.778 -63.081 -37.923 1.00 49.62 220 TRP A CA 1
ATOM 1810 C C . TRP A 1 220 ? 45.020 -61.684 -37.330 1.00 49.62 220 TRP A C 1
ATOM 1812 O O . TRP A 1 220 ? 44.355 -61.328 -36.358 1.00 49.62 220 TRP A O 1
ATOM 1822 N N . ASP A 1 221 ? 45.907 -60.881 -37.928 1.00 53.00 221 ASP A N 1
ATOM 1823 C CA . ASP A 1 221 ? 46.190 -59.504 -37.491 1.00 53.00 221 ASP A CA 1
ATOM 1824 C C . ASP A 1 221 ? 45.054 -58.511 -37.828 1.00 53.00 221 ASP A C 1
ATOM 1826 O O . ASP A 1 221 ? 45.004 -57.415 -37.271 1.00 53.00 221 ASP A O 1
ATOM 1830 N N . ASP A 1 222 ? 44.089 -58.910 -38.666 1.00 54.56 222 ASP A N 1
ATOM 1831 C CA . ASP A 1 222 ? 42.918 -58.099 -39.042 1.00 54.56 222 ASP A CA 1
ATOM 1832 C C . ASP A 1 222 ? 41.732 -58.219 -38.057 1.00 54.56 222 ASP A C 1
ATOM 1834 O O . ASP A 1 222 ? 40.653 -57.670 -38.298 1.00 54.56 222 ASP A O 1
ATOM 1838 N N . ILE A 1 223 ? 41.892 -58.924 -36.929 1.00 45.25 223 ILE A N 1
ATOM 1839 C CA . ILE A 1 223 ? 40.828 -59.086 -35.925 1.00 45.25 223 ILE A CA 1
ATOM 1840 C C . ILE A 1 223 ? 40.939 -57.977 -34.860 1.00 45.25 223 ILE A C 1
ATOM 1842 O O . ILE A 1 223 ? 41.909 -57.954 -34.100 1.00 45.25 223 ILE A O 1
ATOM 1846 N N . PRO A 1 224 ? 39.943 -57.078 -34.714 1.00 45.09 224 PRO A N 1
ATOM 1847 C CA . PRO A 1 224 ? 39.985 -56.031 -33.698 1.00 45.09 224 PRO A CA 1
ATOM 1848 C C . PRO A 1 224 ? 39.878 -56.635 -32.289 1.00 45.09 224 PRO A C 1
ATOM 1850 O O . PRO A 1 224 ? 38.810 -57.079 -31.865 1.00 45.09 224 PRO A O 1
ATOM 1853 N N . LEU A 1 225 ? 40.986 -56.644 -31.544 1.00 44.81 225 LEU A N 1
ATOM 1854 C CA . LEU A 1 225 ? 41.008 -57.056 -30.140 1.00 44.81 225 LEU A CA 1
ATOM 1855 C C . LEU A 1 225 ? 40.284 -56.031 -29.247 1.00 44.81 225 LEU A C 1
ATOM 1857 O O . LEU A 1 225 ? 40.434 -54.817 -29.380 1.00 44.81 225 LEU A O 1
ATOM 1861 N N . HIS A 1 226 ? 39.476 -56.568 -28.336 1.00 41.22 226 HIS A N 1
ATOM 1862 C CA . HIS A 1 226 ? 38.474 -55.900 -27.513 1.00 41.22 226 HIS A CA 1
ATOM 1863 C C . HIS A 1 226 ? 38.909 -54.638 -26.738 1.00 41.22 226 HIS A C 1
ATOM 1865 O O . HIS A 1 226 ? 40.021 -54.490 -26.235 1.00 41.22 226 HIS A O 1
ATOM 1871 N N . SER A 1 227 ? 37.910 -53.769 -26.572 1.00 44.34 227 SER A N 1
ATOM 1872 C CA . SER A 1 227 ? 37.810 -52.601 -25.693 1.00 44.34 227 SER A CA 1
ATOM 1873 C C . SER A 1 227 ? 38.347 -52.815 -24.270 1.00 44.34 227 SER A C 1
ATOM 1875 O O . SER A 1 227 ? 37.945 -53.748 -23.575 1.00 44.34 227 SER A O 1
ATOM 1877 N N . LYS A 1 228 ? 39.189 -51.878 -23.816 1.00 42.59 228 LYS A N 1
ATOM 1878 C CA . LYS A 1 228 ? 39.713 -51.776 -22.442 1.00 42.59 228 LYS A CA 1
ATOM 1879 C C . LYS A 1 228 ? 38.591 -51.589 -21.395 1.00 42.59 228 LYS A C 1
ATOM 1881 O O . LYS A 1 228 ? 37.590 -50.942 -21.710 1.00 42.59 228 LYS A O 1
ATOM 1886 N N . PRO A 1 229 ? 38.760 -52.064 -20.143 1.00 43.88 229 PRO A N 1
ATOM 1887 C CA . PRO A 1 229 ? 37.795 -51.846 -19.066 1.00 43.88 229 PRO A CA 1
ATOM 1888 C C . PRO A 1 229 ? 37.845 -50.397 -18.562 1.00 43.88 229 PRO A C 1
ATOM 1890 O O . PRO A 1 229 ? 38.920 -49.825 -18.394 1.00 43.88 229 PRO A O 1
ATOM 1893 N N . VAL A 1 230 ? 36.673 -49.818 -18.300 1.00 41.44 230 VAL A N 1
ATOM 1894 C CA . VAL A 1 230 ? 36.504 -48.475 -17.726 1.00 41.44 230 VAL A CA 1
ATOM 1895 C C . VAL A 1 230 ? 36.675 -48.537 -16.205 1.00 41.44 230 VAL A C 1
ATOM 1897 O O . VAL A 1 230 ? 36.012 -49.325 -15.531 1.00 41.44 230 VAL A O 1
ATOM 1900 N N . GLU A 1 231 ? 37.557 -47.688 -15.677 1.00 46.94 231 GLU A N 1
ATOM 1901 C CA . GLU A 1 231 ? 37.817 -47.492 -14.247 1.00 46.94 231 GLU A CA 1
ATOM 1902 C C . GLU A 1 231 ? 36.552 -47.086 -13.470 1.00 46.94 231 GLU A C 1
ATOM 1904 O O . GLU A 1 231 ? 35.817 -46.170 -13.850 1.00 46.94 231 GLU A O 1
ATOM 1909 N N . GLN A 1 232 ? 36.322 -47.751 -12.336 1.00 47.78 232 GLN A N 1
ATOM 1910 C CA . GLN A 1 232 ? 35.298 -47.388 -11.360 1.00 47.78 232 GLN A CA 1
ATOM 1911 C C . GLN A 1 232 ? 35.712 -46.108 -10.618 1.00 47.78 232 GLN A C 1
ATOM 1913 O O . GLN A 1 232 ? 36.702 -46.102 -9.893 1.00 47.78 232 GLN A O 1
ATOM 1918 N N . ARG A 1 233 ? 34.931 -45.030 -10.772 1.00 43.09 233 ARG A N 1
ATOM 1919 C CA . ARG A 1 233 ? 35.026 -43.818 -9.941 1.00 43.09 233 ARG A CA 1
ATOM 1920 C C . ARG A 1 233 ? 34.028 -43.845 -8.780 1.00 43.09 233 ARG A C 1
ATOM 1922 O O . ARG A 1 233 ? 32.923 -44.378 -8.896 1.00 43.09 233 ARG A O 1
ATOM 1929 N N . GLU A 1 234 ? 34.474 -43.245 -7.682 1.00 55.59 234 GLU A N 1
ATOM 1930 C CA . GLU A 1 234 ? 33.893 -43.173 -6.338 1.00 55.59 234 GLU A CA 1
ATOM 1931 C C . GLU A 1 234 ? 32.462 -42.584 -6.220 1.00 55.59 234 GLU A C 1
ATOM 1933 O O . GLU A 1 234 ? 31.955 -41.938 -7.144 1.00 55.59 234 GLU A O 1
ATOM 1938 N N . PRO A 1 235 ? 31.779 -42.783 -5.067 1.00 51.72 235 PRO A N 1
ATOM 1939 C CA . PRO A 1 235 ? 30.331 -42.593 -4.911 1.00 51.72 235 PRO A CA 1
ATOM 1940 C C . PRO A 1 235 ? 29.822 -41.140 -4.915 1.00 51.72 235 PRO A C 1
ATOM 1942 O O . PRO A 1 235 ? 28.621 -40.927 -5.094 1.00 51.72 235 PRO A O 1
ATOM 1945 N N . GLU A 1 236 ? 30.674 -40.129 -4.730 1.00 47.81 236 GLU A N 1
ATOM 1946 C CA . GLU A 1 236 ? 30.214 -38.742 -4.526 1.00 47.81 236 GLU A CA 1
ATOM 1947 C C . GLU A 1 236 ? 29.783 -38.024 -5.817 1.00 47.81 236 GLU A C 1
ATOM 1949 O O . GLU A 1 236 ? 28.937 -37.130 -5.776 1.00 47.81 236 GLU A O 1
ATOM 1954 N N . GLN A 1 237 ? 30.235 -38.479 -6.993 1.00 46.72 237 GLN A N 1
ATOM 1955 C CA . GLN A 1 237 ? 29.772 -37.935 -8.280 1.00 46.72 237 GLN A CA 1
ATOM 1956 C C . GLN A 1 237 ? 28.367 -38.422 -8.679 1.00 46.72 237 GLN A C 1
ATOM 1958 O O . GLN A 1 237 ? 27.687 -37.746 -9.453 1.00 46.72 237 GLN A O 1
ATOM 1963 N N . LYS A 1 238 ? 27.869 -39.537 -8.119 1.00 51.78 238 LYS A N 1
ATOM 1964 C CA . LYS A 1 238 ? 26.536 -40.070 -8.467 1.00 51.78 238 LYS A CA 1
ATOM 1965 C C . LYS A 1 238 ? 25.391 -39.165 -8.005 1.00 51.78 238 LYS A C 1
ATOM 1967 O O . LYS A 1 238 ? 24.428 -39.008 -8.746 1.00 51.78 238 LYS A O 1
ATOM 1972 N N . LYS A 1 239 ? 25.519 -38.485 -6.859 1.00 50.53 239 LYS A N 1
ATOM 1973 C CA . LYS A 1 239 ? 24.470 -37.574 -6.359 1.00 50.53 239 LYS A CA 1
ATOM 1974 C C . LYS A 1 239 ? 24.348 -36.280 -7.171 1.00 50.53 239 LYS A C 1
ATOM 1976 O O . LYS A 1 239 ? 23.238 -35.788 -7.358 1.00 50.53 239 LYS A O 1
ATOM 1981 N N . ILE A 1 240 ? 25.456 -35.746 -7.692 1.00 49.34 240 ILE A N 1
ATOM 1982 C CA . ILE A 1 240 ? 25.439 -34.542 -8.544 1.00 49.34 240 ILE A CA 1
ATOM 1983 C C . ILE A 1 240 ? 24.911 -34.888 -9.946 1.00 49.34 240 ILE A C 1
ATOM 1985 O O . ILE A 1 240 ? 24.149 -34.116 -10.528 1.00 49.34 240 ILE A O 1
ATOM 1989 N N . VAL A 1 241 ? 25.233 -36.081 -10.462 1.00 49.59 241 VAL A N 1
ATOM 1990 C CA . VAL A 1 241 ? 24.705 -36.571 -11.744 1.00 49.59 241 VAL A CA 1
ATOM 1991 C C . VAL A 1 241 ? 23.218 -36.936 -11.648 1.00 49.59 241 VAL A C 1
ATOM 1993 O O . VAL A 1 241 ? 22.475 -36.591 -12.562 1.00 49.59 241 VAL A O 1
ATOM 1996 N N . GLU A 1 242 ? 22.735 -37.528 -10.550 1.00 52.09 242 GLU A N 1
ATOM 1997 C CA . GLU A 1 242 ? 21.300 -37.811 -10.364 1.00 52.09 242 GLU A CA 1
ATOM 1998 C C . GLU A 1 242 ? 20.450 -36.533 -10.271 1.00 52.09 242 GLU A C 1
ATOM 2000 O O . GLU A 1 242 ? 19.391 -36.467 -10.899 1.00 52.09 242 GLU A O 1
ATOM 2005 N N . LEU A 1 243 ? 20.917 -35.486 -9.572 1.00 50.38 243 LEU A N 1
ATOM 2006 C CA . LEU A 1 243 ? 20.210 -34.195 -9.512 1.00 50.38 243 LEU A CA 1
ATOM 2007 C C . LEU A 1 243 ? 20.241 -33.430 -10.847 1.00 50.38 243 LEU A C 1
ATOM 2009 O O . LEU A 1 243 ? 19.272 -32.759 -11.208 1.00 50.38 243 LEU A O 1
ATOM 2013 N N . ALA A 1 244 ? 21.339 -33.531 -11.603 1.00 49.31 244 ALA A N 1
ATOM 2014 C CA . ALA A 1 244 ? 21.429 -32.946 -12.940 1.00 49.31 244 ALA A CA 1
ATOM 2015 C C . ALA A 1 244 ? 20.573 -33.718 -13.959 1.00 49.31 244 ALA A C 1
ATOM 2017 O O . ALA A 1 244 ? 19.987 -33.114 -14.859 1.00 49.31 244 ALA A O 1
ATOM 2018 N N . GLN A 1 245 ? 20.449 -35.041 -13.808 1.00 53.25 245 GLN A N 1
ATOM 2019 C CA . GLN A 1 245 ? 19.624 -35.882 -14.671 1.00 53.25 245 GLN A CA 1
ATOM 2020 C C . GLN A 1 245 ? 18.130 -35.688 -14.420 1.00 53.25 245 GLN A C 1
ATOM 2022 O O . GLN A 1 245 ? 17.383 -35.663 -15.391 1.00 53.25 245 GLN A O 1
ATOM 2027 N N . THR A 1 246 ? 17.666 -35.497 -13.182 1.00 57.16 246 THR A N 1
ATOM 2028 C CA . THR A 1 246 ? 16.237 -35.253 -12.908 1.00 57.16 246 THR A CA 1
ATOM 2029 C C . THR A 1 246 ? 15.759 -33.916 -13.474 1.00 57.16 246 THR A C 1
ATOM 2031 O O . THR A 1 246 ? 14.744 -33.893 -14.175 1.00 57.16 246 THR A O 1
ATOM 2034 N N . ASN A 1 247 ? 16.534 -32.841 -13.295 1.00 56.22 247 ASN A N 1
ATOM 2035 C CA . ASN A 1 247 ? 16.228 -31.535 -13.889 1.00 56.22 247 ASN A CA 1
ATOM 2036 C C . ASN A 1 247 ? 16.300 -31.561 -15.425 1.00 56.22 247 ASN A C 1
ATOM 2038 O O . ASN A 1 247 ? 15.396 -31.055 -16.091 1.00 56.22 247 ASN A O 1
ATOM 2042 N N . ASN A 1 248 ? 17.310 -32.214 -16.014 1.00 55.88 248 ASN A N 1
ATOM 2043 C CA . ASN A 1 248 ? 17.367 -32.361 -17.471 1.00 55.88 248 ASN A CA 1
ATOM 2044 C C . ASN A 1 248 ? 16.241 -33.241 -18.016 1.00 55.88 248 ASN A C 1
ATOM 2046 O O . ASN A 1 248 ? 15.731 -32.958 -19.093 1.00 55.88 248 ASN A O 1
ATOM 2050 N N . ARG A 1 249 ? 15.795 -34.278 -17.299 1.00 56.66 249 ARG A N 1
ATOM 2051 C CA . ARG A 1 249 ? 14.689 -35.135 -17.751 1.00 56.66 249 ARG A CA 1
ATOM 2052 C C . ARG A 1 249 ? 13.364 -34.379 -17.774 1.00 56.66 249 ARG A C 1
ATOM 2054 O O . ARG A 1 249 ? 12.564 -34.608 -18.673 1.00 56.66 249 ARG A O 1
ATOM 2061 N N . GLU A 1 250 ? 13.135 -33.465 -16.835 1.00 58.62 250 GLU A N 1
ATOM 2062 C CA . GLU A 1 250 ? 11.958 -32.588 -16.838 1.00 58.62 250 GLU A CA 1
ATOM 2063 C C . GLU A 1 250 ? 12.009 -31.534 -17.951 1.00 58.62 250 GLU A C 1
ATOM 2065 O O . GLU A 1 250 ? 11.002 -31.293 -18.622 1.00 58.62 250 GLU A O 1
ATOM 2070 N N . ILE A 1 251 ? 13.186 -30.953 -18.200 1.00 57.97 251 ILE A N 1
ATOM 2071 C CA . ILE A 1 251 ? 13.406 -30.000 -19.297 1.00 57.97 251 ILE A CA 1
ATOM 2072 C C . ILE A 1 251 ? 13.259 -30.699 -20.656 1.00 57.97 251 ILE A C 1
ATOM 2074 O O . ILE A 1 251 ? 12.553 -30.194 -21.526 1.00 57.97 251 ILE A O 1
ATOM 2078 N N . LEU A 1 252 ? 13.835 -31.893 -20.823 1.00 53.25 252 LEU A N 1
ATOM 2079 C CA . LEU A 1 252 ? 13.688 -32.722 -22.022 1.00 53.25 252 LEU A CA 1
ATOM 2080 C C . LEU A 1 252 ? 12.237 -33.184 -22.213 1.00 53.25 252 LEU A C 1
ATOM 2082 O O . LEU A 1 252 ? 11.743 -33.154 -23.333 1.00 53.25 252 LEU A O 1
ATOM 2086 N N . ARG A 1 253 ? 11.504 -33.537 -21.148 1.00 58.25 253 ARG A N 1
ATOM 2087 C CA . ARG A 1 253 ? 10.063 -33.850 -21.242 1.00 58.25 253 ARG A CA 1
ATOM 2088 C C . ARG A 1 253 ? 9.248 -32.671 -21.766 1.00 58.25 253 ARG A C 1
ATOM 2090 O O . ARG A 1 253 ? 8.379 -32.881 -22.607 1.00 58.25 253 ARG A O 1
ATOM 2097 N N . LYS A 1 254 ? 9.546 -31.449 -21.310 1.00 60.56 254 LYS A N 1
ATOM 2098 C CA . LYS A 1 254 ? 8.900 -30.221 -21.805 1.00 60.56 254 LYS A CA 1
ATOM 2099 C C . LYS A 1 254 ? 9.307 -29.885 -23.241 1.00 60.56 254 LYS A C 1
ATOM 2101 O O . LYS A 1 254 ? 8.456 -29.466 -24.014 1.00 60.56 254 LYS A O 1
ATOM 2106 N N . HIS A 1 255 ? 10.572 -30.093 -23.609 1.00 57.22 255 HIS A N 1
ATOM 2107 C CA . HIS A 1 255 ? 11.068 -29.808 -24.959 1.00 57.22 255 HIS A CA 1
ATOM 2108 C C . HIS A 1 255 ? 10.608 -30.825 -26.014 1.00 57.22 255 HIS A C 1
ATOM 2110 O O . HIS A 1 255 ? 10.352 -30.436 -27.148 1.00 57.22 255 HIS A O 1
ATOM 2116 N N . TYR A 1 256 ? 10.481 -32.104 -25.649 1.00 47.81 256 TYR A N 1
ATOM 2117 C CA . TYR A 1 256 ? 10.115 -33.197 -26.560 1.00 47.81 256 TYR A CA 1
ATOM 2118 C C . TYR A 1 256 ? 8.664 -33.688 -26.393 1.00 47.81 256 TYR A C 1
ATOM 2120 O O . TYR A 1 256 ? 8.299 -34.706 -26.974 1.00 47.81 256 TYR A O 1
ATOM 2128 N N . ASN A 1 257 ? 7.824 -32.995 -25.610 1.00 54.59 257 ASN A N 1
ATOM 2129 C CA . ASN A 1 257 ? 6.419 -33.366 -25.362 1.00 54.59 257 ASN A CA 1
ATOM 2130 C C . ASN A 1 257 ? 6.220 -34.830 -24.900 1.00 54.59 257 ASN A C 1
ATOM 2132 O O . ASN A 1 257 ? 5.215 -35.475 -25.208 1.00 54.59 257 ASN A O 1
ATOM 2136 N N . ILE A 1 258 ? 7.173 -35.379 -24.142 1.00 50.03 258 ILE A N 1
ATOM 2137 C CA . ILE A 1 258 ? 7.114 -36.769 -23.674 1.00 50.03 258 ILE A CA 1
ATOM 2138 C C . ILE A 1 258 ? 6.177 -36.836 -22.461 1.00 50.03 258 ILE A C 1
ATOM 2140 O O . ILE A 1 258 ? 6.559 -36.475 -21.344 1.00 50.03 258 ILE A O 1
ATOM 2144 N N . LYS A 1 259 ? 4.940 -37.286 -22.699 1.00 49.09 259 LYS A N 1
ATOM 2145 C CA . LYS A 1 259 ? 3.892 -37.453 -21.681 1.00 49.09 259 LYS A CA 1
ATOM 2146 C C . LYS A 1 259 ? 4.270 -38.507 -20.623 1.00 49.09 259 LYS A C 1
ATOM 2148 O O . LYS A 1 259 ? 4.970 -39.471 -20.944 1.00 49.09 259 LYS A O 1
ATOM 2153 N N . PRO A 1 260 ? 3.828 -38.351 -19.359 1.00 51.09 260 PRO A N 1
ATOM 2154 C CA . PRO A 1 260 ? 4.087 -39.321 -18.294 1.00 51.09 260 PRO A CA 1
ATOM 2155 C C . PRO A 1 260 ? 3.488 -40.698 -18.625 1.00 51.09 260 PRO A C 1
ATOM 2157 O O . PRO A 1 260 ? 2.458 -40.794 -19.286 1.00 51.09 260 PRO A O 1
ATOM 2160 N N . ALA A 1 261 ? 4.106 -41.778 -18.134 1.00 50.25 261 ALA A N 1
ATOM 2161 C CA . ALA A 1 261 ? 3.680 -43.156 -18.420 1.00 50.25 261 ALA A CA 1
ATOM 2162 C C . ALA A 1 261 ? 2.202 -43.433 -18.053 1.00 50.25 261 ALA A C 1
ATOM 2164 O O . ALA A 1 261 ? 1.543 -44.236 -18.708 1.00 50.25 261 ALA A O 1
ATOM 2165 N N . SER A 1 262 ? 1.654 -42.708 -17.071 1.00 51.12 262 SER A N 1
ATOM 2166 C CA . SER A 1 262 ? 0.232 -42.744 -16.702 1.00 51.12 262 SER A CA 1
ATOM 2167 C C . SER A 1 262 ? -0.710 -42.220 -17.798 1.00 51.12 262 SER A C 1
ATOM 2169 O O . SER A 1 262 ? -1.836 -42.697 -17.907 1.00 51.12 262 SER A O 1
ATOM 2171 N N . GLU A 1 263 ? -0.257 -41.277 -18.631 1.00 49.59 263 GLU A N 1
ATOM 2172 C CA . GLU A 1 263 ? -0.984 -40.778 -19.812 1.00 49.59 263 GLU A CA 1
ATOM 2173 C C . GLU A 1 263 ? -0.755 -41.657 -21.057 1.00 49.59 263 GLU A C 1
ATOM 2175 O O . GLU A 1 263 ? -1.560 -41.638 -21.988 1.00 49.59 263 GLU A O 1
ATOM 2180 N N . GLN A 1 264 ? 0.315 -42.463 -21.091 1.00 49.72 264 GLN A N 1
ATOM 2181 C CA . GLN A 1 264 ? 0.538 -43.435 -22.170 1.00 49.72 264 GLN A CA 1
ATOM 2182 C C . GLN A 1 264 ? -0.422 -44.627 -22.065 1.00 49.72 264 GLN A C 1
ATOM 2184 O O . GLN A 1 264 ? -0.945 -45.081 -23.079 1.00 49.72 264 GLN A O 1
ATOM 2189 N N . THR A 1 265 ? -0.737 -45.095 -20.852 1.00 50.22 265 THR A N 1
ATOM 2190 C CA . THR A 1 265 ? -1.700 -46.195 -20.656 1.00 50.22 265 THR A CA 1
ATOM 2191 C C . THR A 1 265 ? -3.142 -45.839 -21.025 1.00 50.22 265 THR A C 1
ATOM 2193 O O . THR A 1 265 ? -3.906 -46.735 -21.382 1.00 50.22 265 THR A O 1
ATOM 2196 N N . SER A 1 266 ? -3.534 -44.560 -20.967 1.00 51.16 266 SER A N 1
ATOM 2197 C CA . SER A 1 266 ? -4.845 -44.108 -21.456 1.00 51.16 266 SER A CA 1
ATOM 2198 C C . SER A 1 266 ? -4.860 -43.971 -22.979 1.00 51.16 266 SER A C 1
ATOM 2200 O O . SER A 1 266 ? -5.758 -44.508 -23.617 1.00 51.16 266 SER A O 1
ATOM 2202 N N . ALA A 1 267 ? -3.811 -43.386 -23.572 1.00 53.78 267 ALA A N 1
ATOM 2203 C CA . ALA A 1 267 ? -3.700 -43.236 -25.025 1.00 53.78 267 ALA A CA 1
ATOM 2204 C C . ALA A 1 267 ? -3.704 -44.581 -25.779 1.00 53.78 267 ALA A C 1
ATOM 2206 O O . ALA A 1 267 ? -4.268 -44.673 -26.866 1.00 53.78 267 ALA A O 1
ATOM 2207 N N . ILE A 1 268 ? -3.124 -45.637 -25.194 1.00 53.88 268 ILE A N 1
ATOM 2208 C CA . ILE A 1 268 ? -3.136 -46.990 -25.776 1.00 53.88 268 ILE A CA 1
ATOM 2209 C C . ILE A 1 268 ? -4.546 -47.608 -25.738 1.00 53.88 268 ILE A C 1
ATOM 2211 O O . ILE A 1 268 ? -4.926 -48.311 -26.669 1.00 53.88 268 ILE A O 1
ATOM 2215 N N . LYS A 1 269 ? -5.351 -47.328 -24.701 1.00 51.69 269 LYS A N 1
ATOM 2216 C CA . LYS A 1 269 ? -6.729 -47.846 -24.586 1.00 51.69 269 LYS A CA 1
ATOM 2217 C C . LYS A 1 269 ? -7.712 -47.148 -25.525 1.00 51.69 269 LYS A C 1
ATOM 2219 O O . LYS A 1 269 ? -8.665 -47.779 -25.971 1.00 51.69 269 LYS A O 1
ATOM 2224 N N . ASP A 1 270 ? -7.472 -45.883 -25.859 1.00 55.38 270 ASP A N 1
ATOM 2225 C CA . ASP A 1 270 ? -8.342 -45.128 -26.767 1.00 55.38 270 ASP A CA 1
ATOM 2226 C C . ASP A 1 270 ? -8.111 -45.473 -28.253 1.00 55.38 270 ASP A C 1
ATOM 2228 O O . ASP A 1 270 ? -8.997 -45.228 -29.076 1.00 55.38 270 ASP A O 1
ATOM 2232 N N . GLN A 1 271 ? -6.977 -46.114 -28.580 1.00 56.91 271 GLN A N 1
ATOM 2233 C CA . GLN A 1 271 ? -6.633 -46.629 -29.917 1.00 56.91 271 GLN A CA 1
ATOM 2234 C C . GLN A 1 271 ? -7.142 -48.056 -30.196 1.00 56.91 271 GLN A C 1
ATOM 2236 O O . GLN A 1 271 ? -7.000 -48.545 -31.317 1.00 56.91 271 GLN A O 1
ATOM 2241 N N . ILE A 1 272 ? -7.742 -48.732 -29.211 1.00 60.06 272 ILE A N 1
ATOM 2242 C CA . ILE A 1 272 ? -8.356 -50.050 -29.415 1.00 60.06 272 ILE A CA 1
ATOM 2243 C C . ILE A 1 272 ? -9.663 -49.857 -30.208 1.00 60.06 272 ILE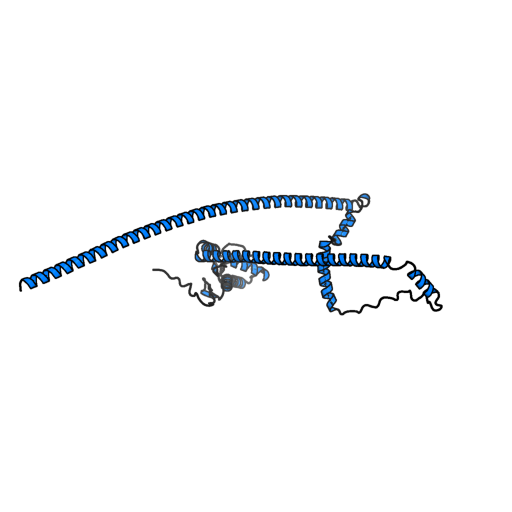 A C 1
ATOM 2245 O O . ILE A 1 272 ? -10.501 -49.046 -29.789 1.00 60.06 272 ILE A O 1
ATOM 2249 N N . PRO A 1 273 ? -9.866 -50.569 -31.337 1.00 65.38 273 PRO A N 1
ATOM 2250 C CA . PRO A 1 273 ? -11.107 -50.505 -32.103 1.00 65.38 273 PRO A CA 1
ATOM 2251 C C . PRO A 1 273 ? -12.316 -50.810 -31.217 1.00 65.38 273 PRO A C 1
ATOM 2253 O O . PRO A 1 273 ? -12.286 -51.757 -30.432 1.00 65.38 273 PRO A O 1
ATOM 2256 N N . GLU A 1 274 ? -13.401 -50.046 -31.368 1.00 61.31 274 GLU A N 1
ATOM 2257 C CA . GLU A 1 274 ? -14.620 -50.210 -30.557 1.00 61.31 274 GLU A CA 1
ATOM 2258 C C . GLU A 1 274 ? -15.188 -51.635 -30.598 1.00 61.31 274 GLU A C 1
ATOM 2260 O O . GLU A 1 274 ? -15.758 -52.102 -29.616 1.00 61.31 274 GLU A O 1
ATOM 2265 N N . SER A 1 275 ? -14.962 -52.351 -31.702 1.00 60.56 275 SER A N 1
ATOM 2266 C CA . SER A 1 275 ? -15.361 -53.746 -31.901 1.00 60.56 275 SER A CA 1
ATOM 2267 C C . SER A 1 275 ? -14.644 -54.752 -30.992 1.00 60.56 275 SER A C 1
ATOM 2269 O O . SER A 1 275 ? -15.066 -55.902 -30.926 1.00 60.56 275 SER A O 1
ATOM 2271 N N . MET A 1 276 ? -13.557 -54.353 -30.325 1.00 57.53 276 MET A N 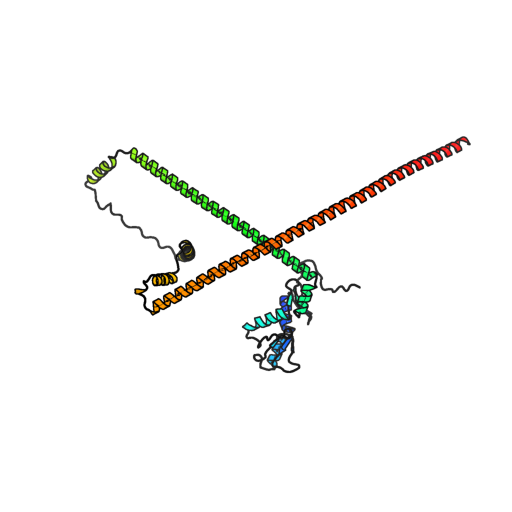1
ATOM 2272 C CA . MET A 1 276 ? -12.777 -55.190 -29.403 1.00 57.53 276 MET A CA 1
ATOM 2273 C C . MET A 1 276 ? -12.932 -54.773 -27.935 1.00 57.53 276 MET A C 1
ATOM 2275 O O . MET A 1 276 ? -12.301 -55.367 -27.063 1.00 57.53 276 MET A O 1
ATOM 2279 N N . LEU A 1 277 ? -13.760 -53.765 -27.653 1.00 63.00 277 LEU A N 1
ATOM 2280 C CA . LEU A 1 277 ? -14.018 -53.284 -26.300 1.00 63.00 277 LEU A CA 1
ATOM 2281 C C . LEU A 1 277 ? -15.255 -53.966 -25.713 1.00 63.00 277 LEU A C 1
ATOM 2283 O O . LEU A 1 277 ? -16.282 -54.120 -26.374 1.00 63.00 277 LEU A O 1
ATOM 2287 N N . SER A 1 278 ? -15.182 -54.335 -24.435 1.00 70.12 278 SER A N 1
ATOM 2288 C CA . SER A 1 278 ? -16.355 -54.812 -23.698 1.00 70.12 278 SER A CA 1
ATOM 2289 C C . SER A 1 278 ? -17.435 -53.713 -23.625 1.00 70.12 278 SER A C 1
ATOM 2291 O O . SER A 1 278 ? -17.090 -52.529 -23.542 1.00 70.12 278 SER A O 1
ATOM 2293 N N . PRO A 1 279 ? -18.742 -54.049 -23.570 1.00 67.38 279 PRO A N 1
ATOM 2294 C CA . PRO A 1 279 ? -19.822 -53.063 -23.430 1.00 67.38 279 PRO A CA 1
ATOM 2295 C C . PRO A 1 279 ? -19.620 -52.062 -22.277 1.00 67.38 279 PRO A C 1
ATOM 2297 O O . PRO A 1 279 ? -19.988 -50.891 -22.387 1.00 67.38 279 PRO A O 1
ATOM 2300 N N . TRP A 1 280 ? -18.982 -52.496 -21.185 1.00 63.19 280 TRP A N 1
ATOM 2301 C CA . TRP A 1 280 ? -18.645 -51.644 -20.040 1.00 63.19 280 TRP A CA 1
ATOM 2302 C C . TRP A 1 280 ? -17.490 -50.676 -20.322 1.00 63.19 280 TRP A C 1
ATOM 2304 O O . TRP A 1 280 ? -17.504 -49.536 -19.853 1.00 63.19 280 TRP A O 1
ATOM 2314 N N . GLU A 1 281 ? -16.510 -51.094 -21.118 1.00 69.12 281 GLU A N 1
ATOM 2315 C CA . GLU A 1 281 ? -15.372 -50.261 -21.515 1.00 69.12 281 GLU A CA 1
ATOM 2316 C C . GLU A 1 281 ? -15.780 -49.226 -22.563 1.00 69.12 281 GLU A C 1
ATOM 2318 O O . GLU A 1 281 ? -15.359 -48.073 -22.472 1.00 69.12 281 GLU A O 1
ATOM 2323 N N . LEU A 1 282 ? -16.678 -49.595 -23.482 1.00 71.94 282 LEU A N 1
ATOM 2324 C CA . LEU A 1 282 ? -17.284 -48.683 -24.452 1.00 71.94 282 LEU A CA 1
ATOM 2325 C C . LEU A 1 282 ? -18.122 -47.597 -23.755 1.00 71.94 282 LEU A C 1
ATOM 2327 O O . LEU A 1 282 ? -18.008 -46.411 -24.066 1.00 71.94 282 LEU A O 1
ATOM 2331 N N . ALA A 1 283 ? -18.924 -47.983 -22.756 1.00 69.69 283 ALA A N 1
ATOM 2332 C CA . ALA A 1 283 ? -19.670 -47.036 -21.927 1.00 69.69 283 ALA A CA 1
ATOM 2333 C C . ALA A 1 283 ? -18.736 -46.114 -21.121 1.00 69.69 283 ALA A C 1
ATOM 2335 O O . ALA A 1 283 ? -19.013 -44.922 -20.976 1.00 69.69 283 ALA A O 1
ATOM 2336 N N . GLY A 1 284 ? -17.613 -46.643 -20.624 1.00 69.00 284 GLY A N 1
ATOM 2337 C CA . GLY A 1 284 ? -16.562 -45.861 -19.973 1.00 69.00 284 GLY A CA 1
ATOM 2338 C C . GLY A 1 284 ? -15.888 -44.861 -20.919 1.00 69.00 284 GLY A C 1
ATOM 2339 O O . GLY A 1 284 ? -15.719 -43.701 -20.544 1.00 69.00 284 GLY A O 1
ATOM 2340 N N . LYS A 1 285 ? -15.562 -45.276 -22.150 1.00 74.06 285 LYS A N 1
ATOM 2341 C CA . LYS A 1 285 ? -14.962 -44.428 -23.192 1.00 74.06 285 LYS A CA 1
ATOM 2342 C C . LYS A 1 285 ? -15.887 -43.268 -23.573 1.00 74.06 285 LYS A C 1
ATOM 2344 O O . LYS A 1 285 ? -15.484 -42.119 -23.433 1.00 74.06 285 LYS A O 1
ATOM 2349 N N . LYS A 1 286 ? -17.165 -43.545 -23.861 1.00 77.38 286 LYS A N 1
ATOM 2350 C CA . LYS A 1 286 ? -18.172 -42.509 -24.173 1.00 77.38 286 LYS A CA 1
ATOM 2351 C C . LYS A 1 286 ? -18.381 -41.501 -23.038 1.00 77.38 286 LYS A C 1
ATOM 2353 O O . LYS A 1 286 ? -18.581 -40.316 -23.284 1.00 77.38 286 LYS A O 1
ATOM 2358 N N . ARG A 1 287 ? -18.318 -41.942 -21.774 1.00 73.25 287 ARG A N 1
ATOM 2359 C CA . ARG A 1 287 ? -18.395 -41.032 -20.614 1.00 73.25 287 ARG A CA 1
ATOM 2360 C C . ARG A 1 287 ? -17.164 -40.133 -20.496 1.00 73.25 287 ARG A C 1
ATOM 2362 O O . ARG A 1 287 ? -17.314 -38.987 -20.080 1.00 73.25 287 ARG A O 1
ATOM 2369 N N . ARG A 1 288 ? -15.972 -40.633 -20.842 1.00 74.31 288 ARG A N 1
ATOM 2370 C CA . ARG A 1 288 ? -14.733 -39.839 -20.856 1.00 74.31 288 ARG A CA 1
ATOM 2371 C C . ARG A 1 288 ? -14.740 -38.820 -21.988 1.00 74.31 288 ARG A C 1
ATOM 2373 O O . ARG A 1 288 ? -14.522 -37.649 -21.709 1.00 74.31 288 ARG A O 1
ATOM 2380 N N . GLU A 1 289 ? -15.101 -39.231 -23.199 1.00 78.75 289 GLU A N 1
ATOM 2381 C CA . GLU A 1 289 ? -15.229 -38.334 -24.357 1.00 78.75 289 GLU A CA 1
ATOM 2382 C C . GLU A 1 289 ? -16.239 -37.208 -24.082 1.00 78.75 289 GLU A C 1
ATOM 2384 O O . GLU A 1 289 ? -15.916 -36.034 -24.242 1.00 78.75 289 GLU A O 1
ATOM 2389 N N . ALA A 1 290 ? -17.413 -37.530 -23.525 1.00 76.06 290 ALA A N 1
ATOM 2390 C CA . ALA A 1 290 ? -18.402 -36.521 -23.137 1.00 76.06 290 ALA A CA 1
ATOM 2391 C C . ALA A 1 290 ? -17.918 -35.590 -22.003 1.00 76.06 290 ALA A C 1
ATOM 2393 O O . ALA A 1 290 ? -18.326 -34.428 -21.925 1.00 76.06 290 ALA A O 1
ATOM 2394 N N . ALA A 1 291 ? -17.071 -36.079 -21.092 1.00 73.94 291 ALA A N 1
ATOM 2395 C CA . ALA A 1 291 ? -16.478 -35.254 -20.040 1.00 73.94 291 ALA A CA 1
ATOM 2396 C C . ALA A 1 291 ? -15.385 -34.324 -20.592 1.00 73.94 291 ALA A C 1
ATOM 2398 O O . ALA A 1 291 ? -15.314 -33.161 -20.189 1.00 73.94 291 ALA A O 1
ATOM 2399 N N . GLU A 1 292 ? -14.570 -34.808 -21.529 1.00 77.62 292 GLU A N 1
ATOM 2400 C CA . GLU A 1 292 ? -13.541 -34.025 -22.214 1.00 77.62 292 GLU A CA 1
ATOM 2401 C C . GLU A 1 292 ? -14.148 -32.949 -23.114 1.00 77.62 292 GLU A C 1
ATOM 2403 O O . GLU A 1 292 ? -13.698 -31.806 -23.070 1.00 77.62 292 GLU A O 1
ATOM 2408 N N . GLU A 1 293 ? -15.223 -33.260 -23.839 1.00 76.56 293 GLU A N 1
ATOM 2409 C CA . GLU A 1 293 ? -15.954 -32.295 -24.664 1.00 76.56 293 GLU A CA 1
ATOM 2410 C C . GLU A 1 293 ? -16.554 -31.166 -23.808 1.00 76.56 293 GLU A C 1
ATOM 2412 O O . GLU A 1 293 ? -16.380 -29.981 -24.104 1.00 76.56 293 GLU A O 1
ATOM 2417 N N . ARG A 1 294 ? -17.158 -31.503 -22.658 1.00 79.69 294 ARG A N 1
ATOM 2418 C CA . ARG A 1 294 ? -17.653 -30.505 -21.689 1.00 79.69 294 ARG A CA 1
ATOM 2419 C C . ARG A 1 294 ? -16.528 -29.667 -21.080 1.00 79.69 294 ARG A C 1
ATOM 2421 O O . ARG A 1 294 ? -16.708 -28.471 -20.850 1.00 79.69 294 ARG A O 1
ATOM 2428 N N . ALA A 1 295 ? -15.374 -30.271 -20.798 1.00 75.62 295 ALA A N 1
ATOM 2429 C CA . ALA A 1 295 ? -14.214 -29.555 -20.274 1.00 75.62 295 ALA A CA 1
ATOM 2430 C C . ALA A 1 295 ? -13.587 -28.628 -21.330 1.00 75.62 295 ALA A C 1
ATOM 2432 O O . ALA A 1 295 ? -13.154 -27.523 -20.997 1.00 75.62 295 ALA A O 1
ATOM 2433 N N . ALA A 1 296 ? -13.565 -29.044 -22.598 1.00 79.31 296 ALA A N 1
ATOM 2434 C CA . ALA A 1 296 ? -13.110 -28.230 -23.718 1.00 79.31 296 ALA A CA 1
ATOM 2435 C C . ALA A 1 296 ? -14.035 -27.025 -23.951 1.00 79.31 296 ALA A C 1
ATOM 2437 O O . ALA A 1 296 ? -13.537 -25.902 -24.039 1.00 79.31 296 ALA A O 1
ATOM 2438 N N . ALA A 1 297 ? -15.358 -27.230 -23.932 1.00 83.06 297 ALA A N 1
ATOM 2439 C CA . ALA A 1 297 ? -16.344 -26.156 -24.061 1.00 83.06 297 ALA A CA 1
ATOM 2440 C C . ALA A 1 297 ? -16.202 -25.098 -22.950 1.00 83.06 297 ALA A C 1
ATOM 2442 O O . ALA A 1 297 ? -16.119 -23.904 -23.238 1.00 83.06 297 ALA A O 1
ATOM 2443 N N . LYS A 1 298 ? -16.048 -25.524 -21.685 1.00 83.50 298 LYS A N 1
ATOM 2444 C CA . LYS A 1 298 ? -15.797 -24.602 -20.560 1.00 83.50 298 LYS A CA 1
ATOM 2445 C C . LYS A 1 298 ? -14.507 -23.800 -20.724 1.00 83.50 298 LYS A C 1
ATOM 2447 O O . LYS A 1 298 ? -14.489 -22.604 -20.453 1.00 83.50 298 LYS A O 1
ATOM 2452 N N . ARG A 1 299 ? -13.426 -24.431 -21.198 1.00 79.12 299 ARG A N 1
ATOM 2453 C CA . ARG A 1 299 ? -12.151 -23.734 -21.448 1.00 79.12 299 ARG A CA 1
ATOM 2454 C C . ARG A 1 299 ? -12.265 -22.698 -22.565 1.00 79.12 299 ARG A C 1
ATOM 2456 O O . ARG A 1 299 ? -11.568 -21.686 -22.521 1.00 79.12 299 ARG A O 1
ATOM 2463 N N . GLU A 1 300 ? -13.085 -22.944 -23.582 1.00 80.31 300 GLU A N 1
ATOM 2464 C CA . GLU A 1 300 ? -13.324 -21.971 -24.651 1.00 80.31 300 GLU A CA 1
ATOM 2465 C C . GLU A 1 300 ? -14.158 -20.780 -24.154 1.00 80.31 300 GLU A C 1
ATOM 2467 O O . GLU A 1 300 ? -13.828 -19.629 -24.444 1.00 80.31 300 GLU A O 1
ATOM 2472 N N . GLU A 1 301 ? -15.183 -21.041 -23.343 1.00 84.06 301 GLU A N 1
ATOM 2473 C CA . GLU A 1 301 ? -16.021 -20.013 -22.721 1.00 84.06 301 GLU A CA 1
ATOM 2474 C C . GLU A 1 301 ? -15.220 -19.132 -21.744 1.00 84.06 301 GLU A C 1
ATOM 2476 O O . GLU A 1 301 ? -15.266 -17.904 -21.831 1.00 84.06 301 GLU A O 1
ATOM 2481 N N . GLU A 1 302 ? -14.375 -19.734 -20.901 1.00 81.62 302 GLU A N 1
ATOM 2482 C CA . GLU A 1 302 ? -13.459 -19.009 -20.009 1.00 81.62 302 GLU A CA 1
ATOM 2483 C C . GLU A 1 302 ? -12.450 -18.147 -20.780 1.00 81.62 302 GLU A C 1
ATOM 2485 O O . GLU A 1 302 ? -12.141 -17.026 -20.366 1.00 81.62 302 GLU A O 1
ATOM 2490 N N . LYS A 1 303 ? -11.946 -18.627 -21.927 1.00 82.81 303 LYS A N 1
ATOM 2491 C CA . LYS A 1 303 ? -11.071 -17.827 -22.798 1.00 82.81 303 LYS A CA 1
ATOM 2492 C C . LYS A 1 303 ? -11.809 -16.613 -23.357 1.00 82.81 303 LYS A C 1
ATOM 2494 O O . LYS A 1 303 ? -11.258 -15.515 -23.302 1.00 82.81 303 LYS A O 1
ATOM 2499 N N . LYS A 1 304 ? -13.042 -16.781 -23.846 1.00 86.75 304 LYS A N 1
ATOM 2500 C CA . LYS A 1 304 ? -13.865 -15.668 -24.354 1.00 86.75 304 LYS A CA 1
ATOM 2501 C C . LYS A 1 304 ? -14.165 -14.647 -23.253 1.00 86.75 304 LYS A C 1
ATOM 2503 O O . LYS A 1 304 ? -13.968 -13.453 -23.467 1.00 86.75 304 LYS A O 1
ATOM 2508 N N . ALA A 1 305 ? -14.533 -15.107 -22.056 1.00 83.06 305 ALA A N 1
ATOM 2509 C CA . ALA A 1 305 ? -14.775 -14.241 -20.902 1.00 83.06 305 ALA A CA 1
ATOM 2510 C C . ALA A 1 305 ? -13.513 -13.472 -20.472 1.00 83.06 305 ALA A C 1
ATOM 2512 O O . ALA A 1 305 ? -13.574 -12.280 -20.170 1.00 83.06 305 ALA A O 1
ATOM 2513 N N . ARG A 1 306 ? -12.344 -14.123 -20.495 1.00 85.75 306 ARG A N 1
ATOM 2514 C CA . ARG A 1 306 ? -11.065 -13.479 -20.169 1.00 85.75 306 ARG A CA 1
ATOM 2515 C C . ARG A 1 306 ? -10.683 -12.400 -21.182 1.00 85.75 306 ARG A C 1
ATOM 2517 O O . ARG A 1 306 ? -10.213 -11.345 -20.767 1.00 85.75 306 ARG A O 1
ATOM 2524 N N . VAL A 1 307 ? -10.892 -12.647 -22.475 1.00 86.25 307 VAL A N 1
ATOM 2525 C CA . VAL A 1 307 ? -10.624 -11.664 -23.540 1.00 86.25 307 VAL A CA 1
ATOM 2526 C C . VAL A 1 307 ? -11.545 -10.448 -23.402 1.00 86.25 307 VAL A C 1
ATOM 2528 O O . VAL A 1 307 ? -11.068 -9.318 -23.465 1.00 86.25 307 VAL A O 1
ATOM 2531 N N . LEU A 1 308 ? -12.837 -10.660 -23.130 1.00 84.25 308 LEU A N 1
ATOM 2532 C CA . LEU A 1 308 ? -13.787 -9.571 -22.874 1.00 84.25 308 LEU A CA 1
ATOM 2533 C C . LEU A 1 308 ? -13.388 -8.733 -21.655 1.00 84.25 308 LEU A C 1
ATOM 2535 O O . LEU A 1 308 ? -13.340 -7.508 -21.738 1.00 84.25 308 LEU A O 1
ATOM 2539 N N . LYS A 1 309 ? -13.013 -9.387 -20.551 1.00 86.62 309 LYS A N 1
ATOM 2540 C CA . LYS A 1 309 ? -12.567 -8.696 -19.336 1.00 86.62 309 LYS A CA 1
ATOM 2541 C C . LYS A 1 309 ? -11.287 -7.882 -19.563 1.00 86.62 309 LYS A C 1
ATOM 2543 O O . LYS A 1 309 ? -11.173 -6.768 -19.060 1.00 86.62 309 LYS A O 1
ATOM 2548 N N . GLN A 1 310 ? -10.340 -8.406 -20.345 1.00 82.69 310 GLN A N 1
ATOM 2549 C CA . GLN A 1 310 ? -9.132 -7.665 -20.723 1.00 82.69 310 GLN A CA 1
ATOM 2550 C C . GLN A 1 310 ? -9.459 -6.437 -21.581 1.00 82.69 310 GLN A C 1
ATOM 2552 O O . GLN A 1 310 ? -8.919 -5.365 -21.322 1.00 82.69 310 GLN A O 1
ATOM 2557 N N . ALA A 1 311 ? -10.384 -6.559 -22.537 1.00 87.25 311 ALA A N 1
ATOM 2558 C CA . ALA A 1 311 ? -10.811 -5.433 -23.364 1.00 87.25 311 ALA A CA 1
ATOM 2559 C C . ALA A 1 311 ? -11.517 -4.329 -22.549 1.00 87.25 311 ALA A C 1
ATOM 2561 O O . ALA A 1 311 ? -11.328 -3.142 -22.820 1.00 87.25 311 ALA A O 1
ATOM 2562 N N . GLU A 1 312 ? -12.308 -4.687 -21.532 1.00 86.31 312 GLU A N 1
ATOM 2563 C CA . GLU A 1 312 ? -12.923 -3.712 -20.618 1.00 86.31 312 GLU A CA 1
ATOM 2564 C C . GLU A 1 312 ? -11.895 -3.009 -19.721 1.00 86.31 312 GLU A C 1
ATOM 2566 O O . GLU A 1 312 ? -11.971 -1.794 -19.530 1.00 86.31 312 GLU A O 1
ATOM 2571 N N . GLU A 1 313 ? -10.909 -3.742 -19.196 1.00 86.31 313 GLU A N 1
ATOM 2572 C CA . GLU A 1 313 ? -9.818 -3.158 -18.406 1.00 86.31 313 GLU A CA 1
ATOM 2573 C C . GLU A 1 313 ? -8.946 -2.207 -19.239 1.00 86.31 313 GLU A C 1
ATOM 2575 O O . GLU A 1 313 ? -8.538 -1.156 -18.742 1.00 86.31 313 GLU A O 1
ATOM 2580 N N . GLU A 1 314 ? -8.672 -2.536 -20.503 1.00 86.19 314 GLU A N 1
ATOM 2581 C CA . GLU A 1 314 ? -7.933 -1.655 -21.416 1.00 86.19 314 GLU A CA 1
ATOM 2582 C C . GLU A 1 314 ? -8.718 -0.383 -21.752 1.00 86.19 314 GLU A C 1
ATOM 2584 O O . GLU A 1 314 ? -8.142 0.706 -21.731 1.00 86.19 314 GLU A O 1
ATOM 2589 N N . LYS A 1 315 ? -10.037 -0.484 -21.971 1.00 91.19 315 LYS A N 1
ATOM 2590 C CA . LYS A 1 315 ? -10.894 0.695 -22.173 1.00 91.19 315 LYS A CA 1
ATOM 2591 C C . LYS A 1 315 ? -10.900 1.623 -20.959 1.00 91.19 315 LYS A C 1
ATOM 2593 O O . LYS A 1 315 ? -10.727 2.826 -21.132 1.00 91.19 315 LYS A O 1
ATOM 2598 N N . LYS A 1 316 ? -11.032 1.079 -19.743 1.00 88.00 316 LYS A N 1
ATOM 2599 C CA . LYS A 1 316 ? -10.987 1.884 -18.508 1.00 88.00 316 LYS A CA 1
ATOM 2600 C C . LYS A 1 316 ? -9.647 2.594 -18.334 1.00 88.00 316 LYS A C 1
ATOM 2602 O O . LYS A 1 316 ? -9.627 3.785 -18.049 1.00 88.00 316 LYS A O 1
ATOM 2607 N N . LYS A 1 317 ? -8.531 1.900 -18.579 1.00 87.00 317 LYS A N 1
ATOM 2608 C CA . LYS A 1 317 ? -7.191 2.510 -18.513 1.00 87.00 317 LYS A CA 1
ATOM 2609 C C . LYS A 1 317 ? -7.019 3.641 -19.525 1.00 87.00 317 LYS A C 1
ATOM 2611 O O . LYS A 1 317 ? -6.465 4.678 -19.175 1.00 87.00 317 LYS A O 1
ATOM 2616 N N . ALA A 1 318 ? -7.512 3.464 -20.750 1.00 83.62 318 ALA A N 1
ATOM 2617 C CA . ALA A 1 318 ? -7.456 4.504 -21.774 1.00 83.62 318 ALA A CA 1
ATOM 2618 C C . ALA A 1 318 ? -8.289 5.743 -21.392 1.00 83.62 318 ALA A C 1
ATOM 2620 O O . ALA A 1 318 ? -7.877 6.876 -21.645 1.00 83.62 318 ALA A O 1
ATOM 2621 N N . GLU A 1 319 ? -9.447 5.546 -20.759 1.00 88.12 319 GLU A N 1
ATOM 2622 C CA . GLU A 1 319 ? -10.303 6.637 -20.286 1.00 88.12 319 GLU A CA 1
ATOM 2623 C C . GLU A 1 319 ? -9.684 7.385 -19.093 1.00 88.12 319 GLU A C 1
ATOM 2625 O O . GLU A 1 319 ? -9.628 8.617 -19.095 1.00 88.12 319 GLU A O 1
ATOM 2630 N N . GLU A 1 320 ? -9.116 6.661 -18.125 1.00 86.19 320 GLU A N 1
ATOM 2631 C CA . GLU A 1 320 ? -8.374 7.239 -16.996 1.00 86.19 320 GLU A CA 1
ATOM 2632 C C . GLU A 1 320 ? -7.146 8.041 -17.459 1.00 86.19 320 GLU A C 1
ATOM 2634 O O . GLU A 1 320 ? -6.882 9.138 -16.956 1.00 86.19 320 GLU A O 1
ATOM 2639 N N . GLU A 1 321 ? -6.408 7.536 -18.450 1.00 85.12 321 GLU A N 1
ATOM 2640 C CA . GLU A 1 321 ? -5.260 8.234 -19.032 1.00 85.12 321 GLU A CA 1
ATOM 2641 C C . GLU A 1 321 ? -5.684 9.516 -19.762 1.00 85.12 321 GLU A C 1
ATOM 2643 O O . GLU A 1 321 ? -5.036 10.556 -19.613 1.00 85.12 321 GLU A O 1
ATOM 2648 N N . LYS A 1 322 ? -6.817 9.490 -20.474 1.00 87.94 322 LYS A N 1
ATOM 2649 C CA . LYS A 1 322 ? -7.376 10.678 -21.131 1.00 87.94 322 LYS A CA 1
ATOM 2650 C C . LYS A 1 322 ? -7.749 11.764 -20.118 1.00 87.94 322 LYS A C 1
ATOM 2652 O O . LYS A 1 322 ? -7.360 12.917 -20.304 1.00 87.94 322 LYS A O 1
ATOM 2657 N N . ILE A 1 323 ? -8.417 11.394 -19.021 1.00 84.75 323 ILE A N 1
ATOM 2658 C CA . ILE A 1 323 ? -8.765 12.320 -17.928 1.00 84.75 323 ILE A CA 1
ATOM 2659 C C . ILE A 1 323 ? -7.497 12.903 -17.289 1.00 84.75 323 ILE A C 1
ATOM 2661 O O . ILE A 1 323 ? -7.426 14.102 -17.012 1.00 84.75 323 ILE A O 1
ATOM 2665 N N . ARG A 1 324 ? -6.466 12.078 -17.075 1.00 83.69 324 ARG A N 1
ATOM 2666 C CA . ARG A 1 324 ? -5.189 12.530 -16.509 1.00 83.69 324 ARG A CA 1
ATOM 2667 C C . ARG A 1 324 ? -4.481 13.540 -17.414 1.00 83.69 324 ARG A C 1
ATOM 2669 O O . ARG A 1 324 ? -3.979 14.547 -16.919 1.00 83.69 324 ARG A O 1
ATOM 2676 N N . LEU A 1 325 ? -4.447 13.292 -18.722 1.00 80.12 325 LEU A N 1
ATOM 2677 C CA . LEU A 1 325 ? -3.845 14.208 -19.694 1.00 80.12 325 LEU A CA 1
ATOM 2678 C C . LEU A 1 325 ? -4.610 15.534 -19.791 1.00 80.12 325 LEU A C 1
ATOM 2680 O O . LEU A 1 325 ? -3.994 16.583 -19.974 1.00 80.12 325 LEU A O 1
ATOM 2684 N N . GLU A 1 326 ? -5.934 15.508 -19.651 1.00 82.62 326 GLU A N 1
ATOM 2685 C CA . GLU A 1 326 ? -6.760 16.716 -19.637 1.00 82.62 326 GLU A CA 1
ATOM 2686 C C . GLU A 1 326 ? -6.534 17.558 -18.371 1.00 82.62 326 GLU A C 1
ATOM 2688 O O . GLU A 1 326 ? -6.361 18.773 -18.472 1.00 82.62 326 GLU A O 1
ATOM 2693 N N . LYS A 1 327 ? -6.414 16.921 -17.196 1.00 77.75 327 LYS A N 1
ATOM 2694 C CA . LYS A 1 327 ? -6.023 17.608 -15.951 1.00 77.75 327 LYS A CA 1
ATOM 2695 C C . LYS A 1 327 ? -4.650 18.266 -16.064 1.00 77.75 327 LYS A C 1
ATOM 2697 O O . LYS A 1 327 ? -4.537 19.454 -15.785 1.00 77.75 327 LYS A O 1
ATOM 2702 N N . LEU A 1 328 ? -3.651 17.540 -16.573 1.00 70.94 328 LEU A N 1
ATOM 2703 C CA . LEU A 1 328 ? -2.301 18.078 -16.764 1.00 70.94 328 LEU A CA 1
ATOM 2704 C C . LEU A 1 328 ? -2.289 19.303 -17.683 1.00 70.94 328 LEU A C 1
ATOM 2706 O O . LEU A 1 328 ? -1.604 20.275 -17.379 1.00 70.94 328 LEU A O 1
ATOM 2710 N N . LYS A 1 329 ? -3.063 19.289 -18.779 1.00 80.25 329 LYS A N 1
ATOM 2711 C CA . LYS A 1 329 ? -3.197 20.444 -19.686 1.00 80.25 329 LYS A CA 1
ATOM 2712 C C . LYS A 1 329 ? -3.820 21.661 -19.002 1.00 80.25 329 LYS A C 1
ATOM 2714 O O . LYS A 1 329 ? -3.423 22.789 -19.290 1.00 80.25 329 LYS A O 1
ATOM 2719 N N . ASN A 1 330 ? -4.791 21.445 -18.118 1.00 77.50 330 ASN A N 1
ATOM 2720 C CA . ASN A 1 330 ? -5.434 22.527 -17.375 1.00 77.50 330 ASN A CA 1
ATOM 2721 C C . ASN A 1 330 ? -4.508 23.097 -16.290 1.00 77.50 330 ASN A C 1
ATOM 2723 O O . ASN A 1 330 ? -4.409 24.317 -16.176 1.00 77.50 330 ASN A O 1
ATOM 2727 N N . GLU A 1 331 ? -3.771 22.242 -15.580 1.00 69.69 331 GLU A N 1
ATOM 2728 C CA . GLU A 1 331 ? -2.760 22.644 -14.590 1.00 69.69 331 GLU A CA 1
ATOM 2729 C C . GLU A 1 331 ? -1.638 23.464 -15.246 1.00 69.69 331 GLU A C 1
ATOM 2731 O O . GLU A 1 331 ? -1.331 24.562 -14.789 1.00 69.69 331 GLU A O 1
ATOM 2736 N N . THR A 1 332 ? -1.110 23.031 -16.401 1.00 70.56 332 THR A N 1
ATOM 2737 C CA . THR A 1 332 ? -0.082 23.816 -17.123 1.00 70.56 332 THR A CA 1
ATOM 2738 C C . THR A 1 332 ? -0.603 25.166 -17.615 1.00 70.56 332 THR A C 1
ATOM 2740 O O . THR A 1 332 ? 0.156 26.133 -17.699 1.00 70.56 332 THR A O 1
ATOM 2743 N N . LYS A 1 333 ? -1.893 25.260 -17.960 1.00 77.62 333 LYS A N 1
ATOM 2744 C CA . LYS A 1 333 ? -2.510 26.527 -18.368 1.00 77.62 333 LYS A CA 1
ATOM 2745 C C . LYS A 1 333 ? -2.649 27.487 -17.184 1.00 77.62 333 LYS A C 1
ATOM 2747 O O . LYS A 1 333 ? -2.393 28.676 -17.362 1.00 77.62 333 LYS A O 1
ATOM 2752 N N . GLN A 1 334 ? -3.003 26.981 -16.003 1.00 74.69 334 GLN A N 1
ATOM 2753 C CA . GLN A 1 334 ? -3.065 27.774 -14.772 1.00 74.69 334 GLN A CA 1
ATOM 2754 C C . GLN A 1 334 ? -1.675 28.247 -14.334 1.00 74.69 334 GLN A C 1
ATOM 2756 O O . GLN A 1 334 ? -1.491 29.441 -14.120 1.00 74.69 334 GLN A O 1
ATOM 2761 N N . GLU A 1 335 ? -0.669 27.367 -14.322 1.00 75.06 335 GLU A N 1
ATOM 2762 C CA . GLU A 1 335 ? 0.713 27.742 -13.982 1.00 75.06 335 GLU A CA 1
ATOM 2763 C C . GLU A 1 335 ? 1.281 28.814 -14.922 1.00 75.06 335 GLU A C 1
ATOM 2765 O O . GLU A 1 335 ? 2.017 29.708 -14.496 1.00 75.06 335 GLU A O 1
ATOM 2770 N N . LYS A 1 336 ? 0.932 28.752 -16.214 1.00 77.50 336 LYS A N 1
ATOM 2771 C CA . LYS A 1 336 ? 1.333 29.772 -17.186 1.00 77.50 336 LYS A CA 1
ATOM 2772 C C . LYS A 1 336 ? 0.678 31.126 -16.892 1.00 77.50 336 LYS A C 1
ATOM 2774 O O . LYS A 1 336 ? 1.372 32.137 -16.918 1.00 77.50 336 LYS A O 1
ATOM 2779 N N . GLN A 1 337 ? -0.616 31.143 -16.571 1.00 80.50 337 GLN A N 1
ATOM 2780 C CA . GLN A 1 337 ? -1.334 32.372 -16.215 1.00 80.50 337 GLN A CA 1
ATOM 2781 C C . GLN A 1 337 ? -0.817 32.989 -14.908 1.00 80.50 337 GLN A C 1
ATOM 2783 O O . GLN A 1 337 ? -0.649 34.203 -14.830 1.00 80.50 337 GLN A O 1
ATOM 2788 N N . GLU A 1 338 ? -0.502 32.172 -13.901 1.00 83.69 338 GLU A N 1
ATOM 2789 C CA . GLU A 1 338 ? 0.089 32.657 -12.648 1.00 83.69 338 GLU A CA 1
ATOM 2790 C C . GLU A 1 338 ? 1.492 33.239 -12.847 1.00 83.69 338 GLU A C 1
ATOM 2792 O O . GLU A 1 338 ? 1.852 34.225 -12.200 1.00 83.69 338 GLU A O 1
ATOM 2797 N N . ARG A 1 339 ? 2.291 32.659 -13.752 1.00 79.12 339 ARG A N 1
ATOM 2798 C CA . ARG A 1 339 ? 3.618 33.188 -14.086 1.00 79.12 339 ARG A CA 1
ATOM 2799 C C . ARG A 1 339 ? 3.526 34.530 -14.809 1.00 79.12 339 ARG A C 1
ATOM 2801 O O . ARG A 1 339 ? 4.218 35.462 -14.416 1.00 79.12 339 ARG A O 1
ATOM 2808 N N . GLU A 1 340 ? 2.641 34.642 -15.798 1.00 82.38 340 GLU A N 1
ATOM 2809 C CA . GLU A 1 340 ? 2.399 35.898 -16.522 1.00 82.38 340 GLU A CA 1
ATOM 2810 C C . GLU A 1 340 ? 1.898 37.006 -15.574 1.00 82.38 340 GLU A C 1
ATOM 2812 O O . GLU A 1 340 ? 2.370 38.141 -15.648 1.00 82.38 340 GLU A O 1
ATOM 2817 N N . ALA A 1 341 ? 1.023 36.674 -14.616 1.00 85.94 341 ALA A N 1
ATOM 2818 C CA . ALA A 1 341 ? 0.551 37.623 -13.606 1.00 85.94 341 ALA A CA 1
ATOM 2819 C C . ALA A 1 341 ? 1.674 38.106 -12.667 1.00 85.94 341 ALA A C 1
ATOM 2821 O O . ALA A 1 341 ? 1.759 39.300 -12.371 1.00 85.94 341 ALA A O 1
ATOM 2822 N N . LYS A 1 342 ? 2.565 37.203 -12.230 1.00 86.69 342 LYS A N 1
ATOM 2823 C CA . LYS A 1 342 ? 3.731 37.564 -11.403 1.00 86.69 342 LYS A CA 1
ATOM 2824 C C . LYS A 1 342 ? 4.722 38.447 -12.158 1.00 86.69 342 LYS A C 1
ATOM 2826 O O . LYS A 1 342 ? 5.181 39.441 -11.604 1.00 86.69 342 LYS A O 1
ATOM 2831 N N . GLU A 1 343 ? 5.020 38.125 -13.415 1.00 84.81 343 GLU A N 1
ATOM 2832 C CA . GLU A 1 343 ? 5.908 38.939 -14.255 1.00 84.81 343 GLU A CA 1
ATOM 2833 C C . GLU A 1 343 ? 5.342 40.352 -14.483 1.00 84.81 343 GLU A C 1
ATOM 2835 O O . GLU A 1 343 ? 6.088 41.335 -14.466 1.00 84.81 343 GLU A O 1
ATOM 2840 N N . GLU A 1 344 ? 4.021 40.495 -14.640 1.00 89.06 344 GLU A N 1
ATOM 2841 C CA . GLU A 1 344 ? 3.388 41.812 -14.754 1.00 89.06 344 GLU A CA 1
ATOM 2842 C C . GLU A 1 344 ? 3.454 42.611 -13.440 1.00 89.06 344 GLU A C 1
ATOM 2844 O O . GLU A 1 344 ? 3.717 43.818 -13.460 1.00 89.06 344 GLU A O 1
ATOM 2849 N N . GLU A 1 345 ? 3.254 41.957 -12.294 1.00 89.75 345 GLU A N 1
ATOM 2850 C CA . GLU A 1 345 ? 3.373 42.589 -10.976 1.00 89.75 345 GLU A CA 1
ATOM 2851 C C . GLU A 1 345 ? 4.811 43.056 -10.694 1.00 89.75 345 GLU A C 1
ATOM 2853 O O . GLU A 1 345 ? 5.027 44.177 -10.223 1.00 89.75 345 GLU A O 1
ATOM 2858 N N . GLU A 1 346 ? 5.809 42.234 -11.025 1.00 88.50 346 GLU A N 1
ATOM 2859 C CA . GLU A 1 346 ? 7.223 42.595 -10.901 1.00 88.50 346 GLU A CA 1
ATOM 2860 C C . GLU A 1 346 ? 7.594 43.767 -11.814 1.00 88.50 346 GLU A C 1
ATOM 2862 O O . GLU A 1 346 ? 8.314 44.675 -11.385 1.00 88.50 346 GLU A O 1
ATOM 2867 N N . ARG A 1 347 ? 7.049 43.808 -13.037 1.00 89.25 347 ARG A N 1
ATOM 2868 C CA . ARG A 1 347 ? 7.249 44.937 -13.954 1.00 89.25 347 ARG A CA 1
ATOM 2869 C C . ARG A 1 347 ? 6.674 46.235 -13.385 1.00 89.25 347 ARG A C 1
ATOM 2871 O O . ARG A 1 347 ? 7.372 47.246 -13.395 1.00 89.25 347 ARG A O 1
ATOM 2878 N N . LYS A 1 348 ? 5.462 46.206 -12.816 1.00 90.81 348 LYS A N 1
ATOM 2879 C CA . LYS A 1 348 ? 4.853 47.378 -12.153 1.00 90.81 348 LYS A CA 1
ATOM 2880 C C . LYS A 1 348 ? 5.686 47.854 -10.961 1.00 90.81 348 LYS A C 1
ATOM 2882 O O . LYS A 1 348 ? 5.995 49.038 -10.862 1.00 90.81 348 LYS A O 1
ATOM 2887 N N . LYS A 1 349 ? 6.149 46.932 -10.110 1.00 90.19 349 LYS A N 1
ATOM 2888 C CA . LYS A 1 349 ? 7.045 47.253 -8.981 1.00 90.19 349 LYS A CA 1
ATOM 2889 C C . LYS A 1 349 ? 8.361 47.880 -9.442 1.00 90.19 349 LYS A C 1
ATOM 2891 O O . LYS A 1 349 ? 8.890 48.775 -8.782 1.00 90.19 349 LYS A O 1
ATOM 2896 N N . LEU A 1 350 ? 8.914 47.413 -10.561 1.00 88.56 350 LEU A N 1
ATOM 2897 C CA . LEU A 1 350 ? 10.125 47.986 -11.142 1.00 88.56 350 LEU A CA 1
ATOM 2898 C C . LEU A 1 350 ? 9.876 49.400 -11.685 1.00 88.56 350 LEU A C 1
ATOM 2900 O O . LEU A 1 350 ? 10.682 50.295 -11.431 1.00 88.56 350 LEU A O 1
ATOM 2904 N N . GLU A 1 351 ? 8.759 49.620 -12.379 1.00 91.31 351 GLU A N 1
ATOM 2905 C CA . GLU A 1 351 ? 8.351 50.939 -12.879 1.00 91.31 351 GLU A CA 1
ATOM 2906 C C . GLU A 1 351 ? 8.154 51.947 -11.734 1.00 91.31 351 GLU A C 1
ATOM 2908 O O . GLU A 1 351 ? 8.682 53.061 -11.801 1.00 91.31 351 GLU A O 1
ATOM 2913 N N . GLU A 1 352 ? 7.499 51.544 -10.643 1.00 92.00 352 GLU A N 1
ATOM 2914 C CA . GLU A 1 352 ? 7.329 52.368 -9.438 1.00 92.00 352 GLU A CA 1
ATOM 2915 C C . GLU A 1 352 ? 8.672 52.727 -8.788 1.00 92.00 352 GLU A C 1
ATOM 2917 O O . GLU A 1 352 ? 8.920 53.891 -8.462 1.00 92.00 352 GLU A O 1
ATOM 2922 N N . ARG A 1 353 ? 9.587 51.756 -8.651 1.00 91.19 353 ARG A N 1
ATOM 2923 C CA . ARG A 1 353 ? 10.942 52.003 -8.124 1.00 91.19 353 ARG A CA 1
ATOM 2924 C C . ARG A 1 353 ? 11.728 52.966 -9.006 1.00 91.19 353 ARG A C 1
ATOM 2926 O O . ARG A 1 353 ? 12.412 53.848 -8.490 1.00 91.19 353 ARG A O 1
ATOM 2933 N N . MET A 1 354 ? 11.619 52.826 -10.324 1.00 89.50 354 MET A N 1
ATOM 2934 C CA . MET A 1 354 ? 12.265 53.722 -11.282 1.00 89.50 354 MET A CA 1
ATOM 2935 C C . MET A 1 354 ? 11.691 55.141 -11.211 1.00 89.50 354 MET A C 1
ATOM 2937 O O . MET A 1 354 ? 12.449 56.110 -11.289 1.00 89.50 354 MET A O 1
ATOM 2941 N N . ALA A 1 355 ? 10.37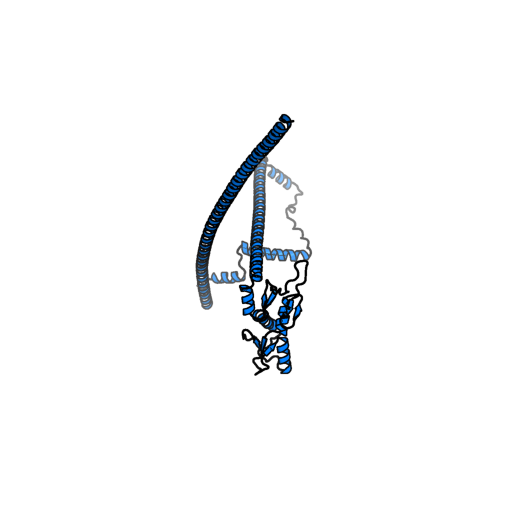6 55.286 -11.034 1.00 91.88 355 ALA A N 1
ATOM 2942 C CA . ALA A 1 355 ? 9.733 56.582 -10.837 1.00 91.88 355 ALA A CA 1
ATOM 2943 C C . ALA A 1 355 ? 10.177 57.242 -9.520 1.00 91.88 355 ALA A C 1
ATOM 2945 O O . ALA A 1 355 ? 10.575 58.409 -9.524 1.00 91.88 355 ALA A O 1
ATOM 2946 N N . ALA A 1 356 ? 10.204 56.483 -8.420 1.00 89.12 356 ALA A N 1
ATOM 2947 C CA . ALA A 1 356 ? 10.688 56.954 -7.124 1.00 89.12 356 ALA A CA 1
ATOM 2948 C C . ALA A 1 356 ? 12.163 57.381 -7.182 1.00 89.12 356 ALA A C 1
ATOM 2950 O O . ALA A 1 356 ? 12.532 58.435 -6.663 1.00 89.12 356 ALA A O 1
ATOM 2951 N N . PHE A 1 357 ? 13.004 56.610 -7.877 1.00 90.44 357 PHE A N 1
ATOM 2952 C CA . PHE A 1 357 ? 14.408 56.957 -8.075 1.00 90.44 357 PHE A CA 1
ATOM 2953 C C . PHE A 1 357 ? 14.570 58.255 -8.874 1.00 90.44 357 PHE A C 1
ATOM 2955 O O . PHE A 1 357 ? 15.335 59.129 -8.472 1.00 90.44 357 PHE A O 1
ATOM 2962 N N . LYS A 1 358 ? 13.814 58.432 -9.967 1.00 92.00 358 LYS A N 1
ATOM 2963 C CA . LYS A 1 358 ? 13.822 59.688 -10.737 1.00 92.00 358 LYS A CA 1
ATOM 2964 C C . LYS A 1 358 ? 13.405 60.882 -9.878 1.00 92.00 358 LYS A C 1
ATOM 2966 O O . LYS A 1 358 ? 14.077 61.907 -9.924 1.00 92.00 358 LYS A O 1
ATOM 2971 N N . ALA A 1 359 ? 12.350 60.745 -9.074 1.00 91.75 359 ALA A N 1
ATOM 2972 C CA . ALA A 1 359 ? 11.908 61.800 -8.162 1.00 91.75 359 ALA A CA 1
ATOM 2973 C C . ALA A 1 359 ? 12.995 62.162 -7.135 1.00 91.75 359 ALA A C 1
ATOM 2975 O O . ALA A 1 359 ? 13.286 63.340 -6.931 1.00 91.75 359 ALA A O 1
ATOM 2976 N N . TRP A 1 360 ? 13.659 61.157 -6.556 1.00 93.62 360 TRP A N 1
ATOM 2977 C CA . TRP A 1 360 ? 14.772 61.365 -5.628 1.00 93.62 360 TRP A CA 1
ATOM 2978 C C . TRP A 1 360 ? 15.959 62.086 -6.284 1.00 93.62 360 TRP A C 1
ATOM 2980 O O . TRP A 1 360 ? 16.505 63.024 -5.703 1.00 93.62 360 TRP A O 1
ATOM 2990 N N . VAL A 1 361 ? 16.336 61.711 -7.513 1.00 91.44 361 VAL A N 1
ATOM 2991 C CA . VAL A 1 361 ? 17.407 62.392 -8.263 1.00 91.44 361 VAL A CA 1
ATOM 2992 C C . VAL A 1 361 ? 17.064 63.865 -8.501 1.00 91.44 361 VAL A C 1
ATOM 2994 O O . VAL A 1 361 ? 17.925 64.728 -8.311 1.00 91.44 361 VAL A O 1
ATOM 2997 N N . THR A 1 362 ? 15.817 64.168 -8.872 1.00 91.12 362 THR A N 1
ATOM 2998 C CA . THR A 1 362 ? 15.341 65.549 -9.044 1.00 91.12 362 THR A CA 1
ATOM 2999 C C . THR A 1 362 ? 15.431 66.329 -7.734 1.00 91.12 362 THR A C 1
ATOM 3001 O O . THR A 1 362 ? 16.024 67.405 -7.707 1.00 91.12 362 THR A O 1
ATOM 3004 N N . GLN A 1 363 ? 14.969 65.750 -6.624 1.00 90.94 363 GLN A N 1
ATOM 3005 C CA . GLN A 1 363 ? 15.043 66.379 -5.303 1.00 90.94 363 GLN A CA 1
ATOM 3006 C C . GLN A 1 363 ? 16.496 66.665 -4.878 1.00 90.94 363 GLN A C 1
ATOM 3008 O O . GLN A 1 363 ? 16.807 67.744 -4.379 1.00 90.94 363 GLN A O 1
ATOM 3013 N N . GLN A 1 364 ? 17.424 65.730 -5.115 1.00 90.62 364 GLN A N 1
ATOM 3014 C CA . GLN A 1 364 ? 18.852 65.927 -4.828 1.00 90.62 364 GLN A CA 1
ATOM 3015 C C . GLN A 1 364 ? 19.490 67.014 -5.698 1.00 90.62 364 GLN A C 1
ATOM 3017 O O . GLN A 1 364 ? 20.451 67.670 -5.287 1.00 90.62 364 GLN A O 1
ATOM 3022 N N . ARG A 1 365 ? 19.000 67.198 -6.925 1.00 92.62 365 ARG A N 1
ATOM 3023 C CA . ARG A 1 365 ? 19.428 68.297 -7.789 1.00 92.62 365 ARG A CA 1
ATOM 3024 C C . ARG A 1 365 ? 18.934 69.637 -7.243 1.00 92.62 365 ARG A C 1
ATOM 3026 O O . ARG A 1 365 ? 19.753 70.530 -7.053 1.00 92.62 365 ARG A O 1
ATOM 3033 N N . GLU A 1 366 ? 17.651 69.744 -6.914 1.00 92.69 366 GLU A N 1
ATOM 3034 C CA . GLU A 1 366 ? 17.053 70.965 -6.356 1.00 92.69 366 GLU A CA 1
ATOM 3035 C C . GLU A 1 366 ? 17.703 71.373 -5.028 1.00 92.69 366 GLU A C 1
ATOM 3037 O O . GLU A 1 366 ? 18.006 72.547 -4.827 1.00 92.69 366 GLU A O 1
ATOM 3042 N N . MET A 1 367 ? 18.000 70.408 -4.150 1.00 89.81 367 MET A N 1
ATOM 3043 C CA . MET A 1 367 ? 18.712 70.648 -2.888 1.00 89.81 367 MET A CA 1
ATOM 3044 C C . MET A 1 367 ? 20.123 71.204 -3.113 1.00 89.81 367 MET A C 1
ATOM 3046 O O . MET A 1 367 ? 20.551 72.113 -2.401 1.00 89.81 367 MET A O 1
ATOM 3050 N N . ARG A 1 368 ? 20.851 70.694 -4.117 1.00 90.81 368 ARG A N 1
ATOM 3051 C CA . ARG A 1 368 ? 22.177 71.218 -4.484 1.00 90.81 368 ARG A CA 1
ATOM 3052 C C . ARG A 1 368 ? 22.091 72.632 -5.051 1.00 90.81 368 ARG A C 1
ATOM 3054 O O . ARG A 1 368 ? 22.870 73.487 -4.643 1.00 90.81 368 ARG A O 1
ATOM 3061 N N . GLU A 1 369 ? 21.127 72.891 -5.930 1.00 90.69 369 GLU A N 1
ATOM 3062 C CA . GLU A 1 369 ? 20.888 74.225 -6.493 1.00 90.69 369 GLU A CA 1
ATOM 3063 C C . GLU A 1 369 ? 20.430 75.229 -5.416 1.00 90.69 369 GLU A C 1
ATOM 3065 O O . GLU A 1 369 ? 20.809 76.399 -5.447 1.00 90.69 369 GLU A O 1
ATOM 3070 N N . ALA A 1 370 ? 19.635 74.798 -4.434 1.00 88.75 370 ALA A N 1
ATOM 3071 C CA . ALA A 1 370 ? 19.241 75.619 -3.289 1.00 88.75 370 ALA A CA 1
ATOM 3072 C C . ALA A 1 370 ? 20.435 75.939 -2.380 1.00 88.75 370 ALA A C 1
ATOM 3074 O O . ALA A 1 370 ? 20.617 77.094 -1.998 1.00 88.75 370 ALA A O 1
ATOM 3075 N N . LYS A 1 371 ? 21.287 74.946 -2.095 1.00 90.19 371 LYS A N 1
ATOM 3076 C CA . LYS A 1 371 ? 22.512 75.146 -1.313 1.00 90.19 371 LYS A CA 1
ATOM 3077 C C . LYS A 1 371 ? 23.458 76.140 -1.990 1.00 90.19 371 LYS A C 1
ATOM 3079 O O . LYS A 1 371 ? 23.932 77.053 -1.330 1.00 90.19 371 LYS A O 1
ATOM 3084 N N . GLN A 1 372 ? 23.665 76.016 -3.302 1.00 89.31 372 GLN A N 1
ATOM 3085 C CA . GLN A 1 372 ? 24.480 76.965 -4.070 1.00 89.31 372 GLN A CA 1
ATOM 3086 C C . GLN A 1 372 ? 23.904 78.385 -4.045 1.00 89.31 372 GLN A C 1
ATOM 3088 O O . GLN A 1 372 ? 24.654 79.348 -3.903 1.00 89.31 372 GLN A O 1
ATOM 3093 N N . ARG A 1 373 ? 22.574 78.535 -4.148 1.00 91.50 373 ARG A N 1
ATOM 3094 C CA . ARG A 1 373 ? 21.912 79.844 -4.020 1.00 91.50 373 ARG A CA 1
ATOM 3095 C C . ARG A 1 373 ? 22.129 80.466 -2.642 1.00 91.50 373 ARG A C 1
ATOM 3097 O O . ARG A 1 373 ? 22.388 81.663 -2.561 1.00 91.50 373 ARG A O 1
ATOM 3104 N N . GLU A 1 374 ? 22.049 79.670 -1.580 1.00 89.12 374 GLU A N 1
ATOM 3105 C CA . GLU A 1 374 ? 22.301 80.139 -0.216 1.00 89.12 374 GLU A CA 1
ATOM 3106 C C . GLU A 1 374 ? 23.776 80.505 -0.006 1.00 89.12 374 GLU A C 1
ATOM 3108 O O . GLU A 1 374 ? 24.064 81.586 0.497 1.00 89.12 374 GLU A O 1
ATOM 3113 N N . GLU A 1 375 ? 24.711 79.668 -0.466 1.00 87.94 375 GLU A N 1
ATOM 3114 C CA . GLU A 1 375 ? 26.153 79.955 -0.440 1.00 87.94 375 GLU A CA 1
ATOM 3115 C C . GLU A 1 375 ? 26.468 81.270 -1.176 1.00 87.94 375 GLU A C 1
ATOM 3117 O O . GLU A 1 375 ? 27.202 82.110 -0.656 1.00 87.94 375 GLU A O 1
ATOM 3122 N N . HIS A 1 376 ? 25.847 81.506 -2.337 1.00 83.56 376 HIS A N 1
ATOM 3123 C CA . HIS A 1 376 ? 25.987 82.758 -3.083 1.00 83.56 376 HIS A CA 1
ATOM 3124 C C . HIS A 1 376 ? 25.341 83.957 -2.365 1.00 83.56 376 HIS A C 1
ATOM 3126 O O . HIS A 1 376 ? 25.878 85.064 -2.403 1.00 83.56 376 HIS A O 1
ATOM 3132 N N . ARG A 1 377 ? 24.196 83.771 -1.693 1.00 88.81 377 ARG A N 1
ATOM 3133 C CA . ARG A 1 377 ? 23.552 84.821 -0.884 1.00 88.81 377 ARG A CA 1
ATOM 3134 C C . ARG A 1 377 ? 24.439 85.232 0.289 1.00 88.81 377 ARG A C 1
ATOM 3136 O O . ARG A 1 377 ? 24.637 86.423 0.513 1.00 88.81 377 ARG A O 1
ATOM 3143 N N . VAL A 1 378 ? 24.984 84.249 1.003 1.00 83.19 378 VAL A N 1
ATOM 3144 C CA . VAL A 1 378 ? 25.909 84.456 2.120 1.00 83.19 378 VAL A CA 1
ATOM 3145 C C . VAL A 1 378 ? 27.166 85.175 1.631 1.00 83.19 378 VAL A C 1
ATOM 3147 O O . VAL A 1 378 ? 27.523 86.209 2.193 1.00 83.19 378 VAL A O 1
ATOM 3150 N N . ALA A 1 379 ? 27.782 84.710 0.540 1.00 78.50 379 ALA A N 1
ATOM 3151 C CA . ALA A 1 379 ? 28.945 85.364 -0.060 1.00 78.50 379 ALA A CA 1
ATOM 3152 C C . ALA A 1 379 ? 28.671 86.835 -0.430 1.00 78.50 379 ALA A C 1
ATOM 3154 O O . ALA A 1 379 ? 29.467 87.708 -0.089 1.00 78.50 379 ALA A O 1
ATOM 3155 N N . ASN A 1 380 ? 27.517 87.131 -1.037 1.00 79.25 380 ASN A N 1
ATOM 3156 C CA . ASN A 1 380 ? 27.121 88.505 -1.355 1.00 79.25 380 ASN A CA 1
ATOM 3157 C C . ASN A 1 380 ? 26.894 89.368 -0.102 1.00 79.25 380 ASN A C 1
ATOM 3159 O O . ASN A 1 380 ? 27.256 90.541 -0.099 1.00 79.25 380 ASN A O 1
ATOM 3163 N N . SER A 1 381 ? 26.321 88.810 0.971 1.00 75.44 381 SER A N 1
ATOM 3164 C CA . SER A 1 381 ? 26.140 89.547 2.232 1.00 75.44 381 SER A CA 1
ATOM 3165 C C . SER A 1 381 ? 27.469 89.881 2.919 1.00 75.44 381 SER A C 1
ATOM 3167 O O . SER A 1 381 ? 27.612 90.969 3.468 1.00 75.44 381 SER A O 1
ATOM 3169 N N . TYR A 1 382 ? 28.469 88.995 2.822 1.00 69.94 382 TYR A N 1
ATOM 3170 C CA . TYR A 1 382 ? 29.822 89.263 3.313 1.00 69.94 382 TYR A CA 1
ATOM 3171 C C . TYR A 1 382 ? 30.557 90.319 2.480 1.00 69.94 382 TYR A C 1
ATOM 3173 O O . TYR A 1 382 ? 31.322 91.095 3.043 1.00 69.94 382 TYR A O 1
ATOM 3181 N N . ALA A 1 383 ? 30.325 90.375 1.164 1.00 67.31 383 ALA A N 1
ATOM 3182 C CA . ALA A 1 383 ? 30.869 91.439 0.320 1.00 67.31 383 ALA A CA 1
ATOM 3183 C C . ALA A 1 383 ? 30.296 92.814 0.712 1.00 67.31 383 ALA A C 1
ATOM 3185 O O . ALA A 1 383 ? 31.057 93.750 0.912 1.00 67.31 383 ALA A O 1
ATOM 3186 N N . TYR A 1 384 ? 28.980 92.902 0.941 1.00 61.75 384 TYR A N 1
ATOM 3187 C CA . TYR A 1 384 ? 28.315 94.150 1.332 1.00 61.75 384 TYR A CA 1
ATOM 3188 C C . TYR A 1 384 ? 28.812 94.708 2.681 1.00 61.75 384 TYR A C 1
ATOM 3190 O O . TYR A 1 384 ? 29.009 95.908 2.819 1.00 61.75 384 TYR A O 1
ATOM 3198 N N . ILE A 1 385 ? 29.073 93.842 3.670 1.00 62.69 385 ILE A N 1
ATOM 3199 C CA . ILE A 1 385 ? 29.591 94.257 4.990 1.00 62.69 385 ILE A CA 1
ATOM 3200 C C . ILE A 1 385 ? 31.034 94.789 4.905 1.00 62.69 385 ILE A C 1
ATOM 3202 O O . ILE A 1 385 ? 31.413 95.641 5.703 1.00 62.69 385 ILE A O 1
ATOM 3206 N N . ASN A 1 386 ? 31.834 94.311 3.948 1.00 59.47 386 ASN A N 1
ATOM 3207 C CA . ASN A 1 386 ? 33.214 94.769 3.757 1.00 59.47 386 ASN A CA 1
ATOM 3208 C C . ASN A 1 386 ? 33.327 96.051 2.913 1.00 59.47 386 ASN A C 1
ATOM 3210 O O . ASN A 1 386 ? 34.384 96.668 2.937 1.00 59.47 386 ASN A O 1
ATOM 3214 N N . ASP A 1 387 ? 32.272 96.447 2.194 1.00 54.56 387 ASP A N 1
ATOM 3215 C CA . ASP A 1 387 ? 32.231 97.703 1.429 1.00 54.56 387 ASP A CA 1
ATOM 3216 C C . ASP A 1 387 ? 31.723 98.903 2.270 1.00 54.56 387 ASP A C 1
ATOM 3218 O O . ASP A 1 387 ? 31.890 100.053 1.863 1.00 54.56 387 ASP A O 1
ATOM 3222 N N . GLU A 1 388 ? 31.126 98.664 3.449 1.00 52.03 388 GLU A N 1
ATOM 3223 C CA . GLU A 1 388 ? 30.676 99.699 4.410 1.00 52.03 388 GLU A CA 1
ATOM 3224 C C . GLU A 1 388 ? 31.632 99.901 5.615 1.00 52.03 388 GLU A C 1
ATOM 3226 O O . GLU A 1 388 ? 31.343 100.720 6.494 1.00 52.03 388 GLU A O 1
ATOM 3231 N N . ALA A 1 389 ? 32.764 99.186 5.658 1.00 50.03 389 ALA A N 1
ATOM 3232 C CA . ALA A 1 389 ? 33.837 99.324 6.656 1.00 50.03 389 ALA A CA 1
ATOM 3233 C C . ALA A 1 389 ? 35.067 100.012 6.051 1.00 50.03 389 ALA A C 1
ATOM 3235 O O . ALA A 1 389 ? 35.678 100.847 6.762 1.00 50.03 389 ALA A O 1
#